Protein 2EO5 (pdb70)

Secondary structure (DSSP, 8-state):
-HHHHHHHHHHHHSPP---SSPPPP--EEEEEBTEEEETTS-EEEESSGGGGTTTT-BS--HHHHHHHHHHHTTS---S-S-S--HHHHHHHHHHHHHSS-SS-EEEEEESSHHHHHHHHHHHHHTTS--EEEEETT----SSHHHHHH--S-GGGG-SS----TTEEEE----SSS-TT---TTT-HHHHHHHHHHIIIIIIIIII--GGGEEEEEE-SSBTTTTSBPPPTTHHHHHHHHHHHHT-EEEEE-TTTTTTTTSSSSGGGGGT---SEEEE-GGGGTTTS--EEEEEEGGG--------HHHHHHHHHHHHHHHHHHHHHHHHHHHHHHHHTTSSSEEEEETTEEEEE-S-HHHHHHHHHHHHHTTEE-EEETTTEEEE---TT--HHHHHHHHHHHHHHHHH-

Solvent-accessible surface area: 18449 Å² total; per-residue (Å²): 127,106,12,147,126,69,46,100,82,38,103,133,173,125,96,132,104,99,115,133,58,121,52,92,82,54,22,81,93,96,13,122,34,2,43,4,51,10,39,50,60,71,112,22,2,0,0,13,0,23,28,2,55,7,2,6,1,55,77,7,31,105,88,0,54,157,44,4,94,113,19,103,141,159,71,46,41,57,47,4,57,63,68,212,24,129,26,24,100,57,0,19,98,38,2,31,94,92,6,21,20,164,83,131,28,82,31,79,12,12,39,34,11,29,72,0,0,36,4,0,11,113,0,0,71,78,68,58,51,116,63,0,0,0,2,89,22,2,39,6,7,144,61,116,8,0,14,2,0,1,21,32,87,91,105,42,71,49,166,105,34,128,27,33,115,22,30,23,42,0,10,8,0,28,4,38,126,14,93,73,168,17,64,3,106,132,67,52,68,74,0,1,65,70,0,18,62,69,0,42,76,132,18,18,105,119,116,4,69,20,98,62,0,0,0,0,0,1,11,0,0,6,0,34,18,1,2,2,33,4,11,138,69,0,0,49,44,0,34,135,5,1,125,132,46,47,6,10,1,0,0,7,2,16,18,2,4,2,0,1,1,2,80,10,0,0,0,59,17,8,118,6,57,6,9,1,6,0,0,1,66,6,0,0,1,22,65,36,86,1,0,0,0,2,4,60,92,107,19,55,64,234,146,169,4,4,2,0,14,0,0,14,0,0,15,55,0,1,51,11,0,77,115,34,34,89,59,0,63,97,10,3,130,27,0,32,125,51,0,103,74,28,19,73,15,28,11,25,49,9,0,1,14,0,0,24,13,80,89,58,100,36,8,35,135,1,10,15,68,0,36,127,166,14,0,20,8,22,22,3,16,144,1,2,0,6,0,1,0,0,0,44,0,43,87,104,34,0,90,74,0,1,76,41,0,50,147,7,28,173,124,53

Structure (mmCIF, N/CA/C/O backbone):
data_2EO5
#
_entry.id   2EO5
#
_cell.length_a   88.046
_cell.length_b   91.170
_cell.length_c   132.463
_cell.angle_alpha   90.00
_cell.angle_beta   90.00
_cell.angle_gamma   90.00
#
_symmetry.space_group_name_H-M   'I 2 2 2'
#
loop_
_entity.id
_entity.type
_entity.pdbx_description
1 polymer '419aa long hypothetical aminotransferase'
2 non-polymer 'SULFATE ION'
3 non-polymer "PYRIDOXAL-5'-PHOSPHATE"
4 non-polymer 1,2-ETHANEDIOL
5 water water
#
loop_
_atom_site.group_PDB
_atom_site.id
_atom_site.type_symbol
_atom_site.label_atom_id
_atom_site.label_alt_id
_atom_site.label_comp_id
_atom_site.label_asym_id
_atom_site.label_entity_id
_atom_site.label_seq_id
_atom_site.pdbx_PDB_ins_code
_atom_site.Cartn_x
_atom_site.Cartn_y
_atom_site.Cartn_z
_atom_site.occupancy
_atom_site.B_iso_or_equiv
_atom_site.auth_seq_id
_atom_site.auth_comp_id
_atom_site.auth_asym_id
_atom_site.auth_atom_id
_atom_site.pdbx_PDB_model_num
ATOM 1 N N . MET A 1 1 ? 28.354 55.210 42.388 1.00 50.57 1 MET A N 1
ATOM 2 C CA . MET A 1 1 ? 28.117 55.309 40.919 1.00 50.39 1 MET A CA 1
ATOM 3 C C . MET A 1 1 ? 27.507 54.010 40.396 1.00 48.33 1 MET A C 1
ATOM 4 O O . MET A 1 1 ? 27.982 53.434 39.416 1.00 48.76 1 MET A O 1
ATOM 9 N N . LEU A 1 2 ? 26.450 53.553 41.059 1.00 46.17 2 LEU A N 1
ATOM 10 C CA . LEU A 1 2 ? 25.772 52.324 40.664 1.00 43.61 2 LEU A CA 1
ATOM 11 C C . LEU A 1 2 ? 25.191 52.450 39.259 1.00 41.17 2 LEU A C 1
ATOM 12 O O . LEU A 1 2 ? 25.186 51.489 38.491 1.00 39.21 2 LEU A O 1
ATOM 17 N N . SER A 1 3 ? 24.710 53.646 38.933 1.00 39.21 3 SER A N 1
ATOM 18 C CA . SER A 1 3 ? 24.097 53.916 37.637 1.00 37.76 3 SER A CA 1
ATOM 19 C C . SER A 1 3 ? 24.910 53.483 36.426 1.00 37.12 3 SER A C 1
ATOM 20 O O . SER A 1 3 ? 24.432 52.713 35.594 1.00 35.83 3 SER A O 1
ATOM 23 N N . ARG A 1 4 ? 26.136 53.985 36.324 1.00 36.09 4 ARG A N 1
ATOM 24 C CA . ARG A 1 4 ? 26.998 53.666 35.193 1.00 36.15 4 ARG A CA 1
ATOM 25 C C . ARG A 1 4 ? 27.123 52.168 34.931 1.00 34.77 4 ARG A C 1
ATOM 26 O O . ARG A 1 4 ? 27.043 51.727 33.786 1.00 33.64 4 ARG A O 1
ATOM 34 N N . LYS A 1 5 ? 27.311 51.390 35.991 1.00 32.77 5 LYS A N 1
ATOM 35 C CA . LYS A 1 5 ? 27.438 49.940 35.867 1.00 32.14 5 LYS A CA 1
ATOM 36 C C . LYS A 1 5 ? 26.140 49.309 35.360 1.00 30.65 5 LYS A C 1
ATOM 37 O O . LYS A 1 5 ? 26.160 48.393 34.532 1.00 27.27 5 LYS A O 1
ATOM 43 N N . ILE A 1 6 ? 25.011 49.796 35.864 1.00 27.67 6 ILE A N 1
ATOM 44 C CA . ILE A 1 6 ? 23.717 49.270 35.447 1.00 27.25 6 ILE A CA 1
ATOM 45 C C . ILE A 1 6 ? 23.473 49.604 33.980 1.00 26.45 6 ILE A C 1
ATOM 46 O O . ILE A 1 6 ? 22.975 48.773 33.219 1.00 26.58 6 ILE A O 1
ATOM 51 N N . ILE A 1 7 ? 23.843 50.816 33.582 1.00 25.41 7 ILE A N 1
ATOM 52 C CA . ILE A 1 7 ? 23.673 51.246 32.201 1.00 26.76 7 ILE A CA 1
ATOM 53 C C . ILE A 1 7 ? 24.492 50.384 31.245 1.00 27.58 7 ILE A C 1
ATOM 54 O O . ILE A 1 7 ? 23.986 49.929 30.220 1.00 27.05 7 ILE A O 1
ATOM 59 N N . GLU A 1 8 ? 25.759 50.161 31.583 1.00 28.65 8 GLU A N 1
ATOM 60 C CA . GLU A 1 8 ? 26.644 49.360 30.742 1.00 29.90 8 GLU A CA 1
ATOM 61 C C . GLU A 1 8 ? 26.143 47.930 30.564 1.00 29.47 8 GLU A C 1
ATOM 62 O O . GLU A 1 8 ? 26.050 47.428 29.443 1.00 27.42 8 GLU A O 1
ATOM 68 N N . GLU A 1 9 ? 25.825 47.277 31.674 1.00 29.07 9 GLU A N 1
ATOM 69 C CA . GLU A 1 9 ? 25.345 45.902 31.629 1.00 30.42 9 GLU A CA 1
ATOM 70 C C . GLU A 1 9 ? 24.013 45.815 30.884 1.00 28.99 9 GLU A C 1
ATOM 71 O O . GLU A 1 9 ? 23.787 44.882 30.109 1.00 28.14 9 GLU A O 1
ATOM 77 N N . SER A 1 10 ? 23.134 46.787 31.122 1.00 27.26 10 SER A N 1
ATOM 78 C CA . SER A 1 10 ? 21.832 46.818 30.463 1.00 26.32 10 SER A CA 1
ATOM 79 C C . SER A 1 10 ? 21.969 47.007 28.957 1.00 27.25 10 SER A C 1
ATOM 80 O O . SER A 1 10 ? 21.214 46.417 28.184 1.00 27.08 10 SER A O 1
ATOM 83 N N . ASP A 1 11 ? 22.927 47.829 28.535 1.00 26.78 11 ASP A N 1
ATOM 84 C CA . ASP A 1 11 ? 23.120 48.064 27.110 1.00 27.65 11 ASP A CA 1
ATOM 85 C C . ASP A 1 11 ? 23.565 46.796 26.396 1.00 26.64 11 ASP A C 1
ATOM 86 O O . ASP A 1 11 ? 23.397 46.667 25.186 1.00 27.15 11 ASP A O 1
ATOM 91 N N . ILE A 1 12 ? 24.140 45.864 27.147 1.00 26.39 12 ILE A N 1
ATOM 92 C CA . ILE A 1 12 ? 24.602 44.610 26.567 1.00 26.45 12 ILE A CA 1
ATOM 93 C C . ILE A 1 12 ? 23.443 43.662 26.273 1.00 24.90 12 ILE A C 1
ATOM 94 O O . ILE A 1 12 ? 23.385 43.045 25.211 1.00 26.15 12 ILE A O 1
ATOM 99 N N . TYR A 1 13 ? 22.513 43.563 27.215 1.00 24.25 13 TYR A N 1
ATOM 100 C CA . TYR A 1 13 ? 21.380 42.654 27.078 1.00 24.30 13 TYR A CA 1
ATOM 101 C C . TYR A 1 13 ? 20.137 43.205 26.379 1.00 23.81 13 TYR A C 1
ATOM 102 O O . TYR A 1 13 ? 19.366 42.442 25.798 1.00 22.26 13 TYR A O 1
ATOM 111 N N . LEU A 1 14 ? 19.937 44.517 26.431 1.00 23.61 14 LEU A N 1
ATOM 112 C CA . LEU A 1 14 ? 18.752 45.122 25.824 1.00 24.70 14 LEU A CA 1
ATOM 113 C C . LEU A 1 14 ? 18.924 45.555 24.376 1.00 25.71 14 LEU A C 1
ATOM 114 O O . LEU A 1 14 ? 20.006 45.969 23.964 1.00 24.20 14 LEU A O 1
ATOM 119 N N . ALA A 1 15 ? 17.842 45.455 23.610 1.00 26.30 15 ALA A N 1
ATOM 120 C CA . ALA A 1 15 ? 17.851 45.863 22.212 1.00 30.44 15 ALA A CA 1
ATOM 121 C C . ALA A 1 15 ? 18.066 47.374 22.169 1.00 32.87 15 ALA A C 1
ATOM 122 O O . ALA A 1 15 ? 17.670 48.086 23.091 1.00 32.40 15 ALA A O 1
ATOM 124 N N . THR A 1 16 ? 18.688 47.857 21.099 1.00 37.27 16 THR A N 1
ATOM 125 C CA . THR A 1 16 ? 18.957 49.284 20.948 1.00 40.77 16 THR A CA 1
ATOM 126 C C . THR A 1 16 ? 17.682 50.092 20.723 1.00 43.50 16 THR A C 1
ATOM 127 O O . THR A 1 16 ? 16.877 49.780 19.844 1.00 43.53 16 THR A O 1
ATOM 131 N N . SER A 1 17 ? 17.514 51.137 21.525 1.00 46.40 17 SER A N 1
ATOM 132 C CA . SER A 1 17 ? 16.347 52.006 21.434 1.00 48.85 17 SER A CA 1
ATOM 133 C C . SER A 1 17 ? 16.688 53.366 22.032 1.00 49.79 17 SER A C 1
ATOM 134 O O . SER A 1 17 ? 16.512 53.587 23.230 1.00 50.24 17 SER A O 1
ATOM 137 N N . THR A 1 18 ? 17.179 54.274 21.193 1.00 50.53 18 THR A N 1
ATOM 138 C CA . THR A 1 18 ? 17.555 55.607 21.650 1.00 50.96 18 THR A CA 1
ATOM 139 C C . THR A 1 18 ? 17.068 56.706 20.711 1.00 51.17 18 THR A C 1
ATOM 140 O O . THR A 1 18 ? 16.814 56.464 19.530 1.00 50.41 18 THR A O 1
ATOM 144 N N . ARG A 1 19 ? 16.947 57.915 21.251 1.00 51.66 19 ARG A N 1
ATOM 145 C CA . ARG A 1 19 ? 16.501 59.068 20.477 1.00 51.62 19 ARG A CA 1
ATOM 146 C C . ARG A 1 19 ? 17.675 59.694 19.733 1.00 51.96 19 ARG A C 1
ATOM 147 O O . ARG A 1 19 ? 18.827 59.309 19.937 1.00 52.02 19 ARG A O 1
ATOM 155 N N . ASP A 1 20 ? 17.376 60.664 18.875 1.00 51.80 20 ASP A N 1
ATOM 156 C CA . ASP A 1 20 ? 18.406 61.352 18.106 1.00 52.11 20 ASP A CA 1
ATOM 157 C C . ASP A 1 20 ? 18.180 62.860 18.108 1.00 51.44 20 ASP A C 1
ATOM 158 O O . ASP A 1 20 ? 17.294 63.364 17.417 1.00 51.69 20 ASP A O 1
ATOM 163 N N . PRO A 1 21 ? 18.980 63.601 18.893 1.00 50.88 21 PRO A N 1
ATOM 164 C CA . PRO A 1 21 ? 20.054 63.078 19.746 1.00 50.04 21 PRO A CA 1
ATOM 165 C C . PRO A 1 21 ? 19.492 62.289 20.925 1.00 49.42 21 PRO A C 1
ATOM 166 O O . PRO A 1 21 ? 18.320 62.437 21.276 1.00 49.43 21 PRO A O 1
ATOM 170 N N . GLU A 1 22 ? 20.321 61.450 21.536 1.00 47.76 22 GLU A N 1
ATOM 171 C CA . GLU A 1 22 ? 19.854 60.667 22.667 1.00 47.28 22 GLU A CA 1
ATOM 172 C C . GLU A 1 22 ? 19.923 61.480 23.952 1.00 45.11 22 GLU A C 1
ATOM 173 O O . GLU A 1 22 ? 20.861 62.247 24.173 1.00 45.89 22 GLU A O 1
ATOM 179 N N . LEU A 1 23 ? 18.904 61.317 24.786 1.00 41.85 23 LEU A N 1
ATOM 180 C CA . LEU A 1 23 ? 18.821 62.026 26.050 1.00 38.36 23 LEU A CA 1
ATOM 181 C C . LEU A 1 23 ? 19.770 61.392 27.057 1.00 36.91 23 LEU A C 1
ATOM 182 O O . LEU A 1 23 ? 20.291 60.300 26.825 1.00 34.25 23 LEU A O 1
ATOM 187 N N . PHE A 1 24 ? 20.000 62.079 28.170 1.00 34.31 24 PHE A N 1
ATOM 188 C CA . PHE A 1 24 ? 20.880 61.551 29.198 1.00 33.71 24 PHE A CA 1
ATOM 189 C C . PHE A 1 24 ? 20.222 60.337 29.835 1.00 32.69 24 PHE A C 1
ATOM 190 O O . PHE A 1 24 ? 19.016 60.333 30.091 1.00 32.11 24 PHE A O 1
ATOM 198 N N . PRO A 1 25 ? 21.007 59.281 30.088 1.00 32.61 25 PRO A N 1
ATOM 199 C CA . PRO A 1 25 ? 20.483 58.057 30.696 1.00 31.19 25 PRO A CA 1
ATOM 200 C C . PRO A 1 25 ? 20.008 58.291 32.119 1.00 30.27 25 PRO A C 1
ATOM 201 O O . PRO A 1 25 ? 20.556 59.121 32.843 1.00 30.39 25 PRO A O 1
ATOM 205 N N . LEU A 1 26 ? 18.984 57.548 32.517 1.00 30.25 26 LEU A N 1
ATOM 206 C CA . LEU A 1 26 ? 18.426 57.682 33.851 1.00 29.52 26 LEU A CA 1
ATOM 207 C C . LEU A 1 26 ? 18.138 56.297 34.417 1.00 28.74 26 LEU A C 1
ATOM 208 O O . LEU A 1 26 ? 17.406 55.509 33.816 1.00 29.89 26 LEU A O 1
ATOM 213 N N . VAL A 1 27 ? 18.735 55.992 35.563 1.00 27.73 27 VAL A N 1
ATOM 214 C CA . VAL A 1 27 ? 18.518 54.704 36.206 1.00 27.78 27 VAL A CA 1
ATOM 215 C C . VAL A 1 27 ? 17.643 54.970 37.426 1.00 27.23 27 VAL A C 1
ATOM 216 O O . VAL A 1 27 ? 18.136 55.245 38.520 1.00 26.17 27 VAL A O 1
ATOM 220 N N . ILE A 1 28 ? 16.333 54.893 37.216 1.00 25.78 28 ILE A N 1
ATOM 221 C CA . ILE A 1 28 ? 15.361 55.162 38.265 1.00 26.21 28 ILE A CA 1
ATOM 222 C C . ILE A 1 28 ? 15.200 54.045 39.288 1.00 25.66 28 ILE A C 1
ATOM 223 O O . ILE A 1 28 ? 15.137 52.865 38.941 1.00 26.50 28 ILE A O 1
ATOM 228 N N . ASP A 1 29 ? 15.131 54.442 40.553 1.00 25.33 29 ASP A N 1
ATOM 229 C CA . ASP A 1 29 ? 14.944 53.510 41.654 1.00 26.87 29 ASP A CA 1
ATOM 230 C C . ASP A 1 29 ? 13.476 53.566 42.066 1.00 26.36 29 ASP A C 1
ATOM 231 O O . ASP A 1 29 ? 12.805 52.537 42.149 1.00 26.68 29 ASP A O 1
ATOM 236 N N . HIS A 1 30 ? 12.986 54.776 42.327 1.00 25.22 30 HIS A N 1
ATOM 237 C CA . HIS A 1 30 ? 11.592 54.965 42.721 1.00 25.07 30 HIS A CA 1
ATOM 238 C C . HIS A 1 30 ? 11.128 56.399 42.491 1.00 23.65 30 HIS A C 1
ATOM 239 O O . HIS A 1 30 ? 11.912 57.271 42.118 1.00 23.43 30 HIS A O 1
ATOM 246 N N . GLY A 1 31 ? 9.842 56.631 42.725 1.00 23.16 31 GLY A N 1
ATOM 247 C CA . GLY A 1 31 ? 9.284 57.958 42.552 1.00 22.02 31 GLY A CA 1
ATOM 248 C C . GLY A 1 31 ? 8.264 58.281 43.622 1.00 21.85 31 GLY A C 1
ATOM 249 O O . GLY A 1 31 ? 7.758 57.386 44.301 1.00 22.74 31 GLY A O 1
ATOM 250 N N . GLU A 1 32 ? 7.975 59.567 43.783 1.00 22.89 32 GLU A N 1
ATOM 251 C CA . GLU A 1 32 ? 6.997 60.034 44.755 1.00 23.53 32 GLU A CA 1
ATOM 252 C C . GLU A 1 32 ? 6.455 61.386 44.313 1.00 22.01 32 GLU A C 1
ATOM 253 O O . GLU A 1 32 ? 7.195 62.368 44.249 1.00 20.57 32 GLU A O 1
ATOM 259 N N . GLY A 1 33 ? 5.161 61.429 44.012 1.00 21.35 33 GLY A N 1
ATOM 260 C CA . GLY A 1 33 ? 4.541 62.662 43.571 1.00 19.61 33 GLY A CA 1
ATOM 261 C C . GLY A 1 33 ? 5.064 63.057 42.206 1.00 19.72 33 GLY A C 1
ATOM 262 O O . GLY A 1 33 ? 4.937 62.301 41.240 1.00 20.24 33 GLY A O 1
ATOM 263 N N . VAL A 1 34 ? 5.660 64.241 42.120 1.00 19.93 34 VAL A N 1
ATOM 264 C CA . VAL A 1 34 ? 6.207 64.721 40.861 1.00 18.89 34 VAL A CA 1
ATOM 265 C C . VAL A 1 34 ? 7.720 64.557 40.833 1.00 19.40 34 VAL A C 1
ATOM 266 O O . VAL A 1 34 ? 8.386 65.051 39.928 1.00 18.78 34 VAL A O 1
ATOM 270 N N . TRP A 1 35 ? 8.256 63.845 41.821 1.00 19.74 35 TRP A N 1
ATOM 271 C CA . TRP A 1 35 ? 9.696 63.633 41.907 1.00 20.54 35 TRP A CA 1
ATOM 272 C C . TRP A 1 35 ? 10.140 62.209 41.594 1.00 20.08 35 TRP A C 1
ATOM 273 O O . TRP A 1 35 ? 9.477 61.238 41.962 1.00 20.86 35 TRP A O 1
ATOM 284 N N . ILE A 1 36 ? 11.283 62.108 40.922 1.00 20.76 36 ILE A N 1
ATOM 285 C CA . ILE A 1 36 ? 11.885 60.832 40.554 1.00 23.37 36 ILE A CA 1
ATOM 286 C C . ILE A 1 36 ? 13.270 60.758 41.192 1.00 23.45 36 ILE A C 1
ATOM 287 O O . ILE A 1 36 ? 13.969 61.765 41.269 1.00 24.03 36 ILE A O 1
ATOM 292 N N . TYR A 1 37 ? 13.662 59.566 41.633 1.00 23.18 37 TYR A N 1
ATOM 293 C CA . TYR A 1 37 ? 14.961 59.363 42.273 1.00 23.53 37 TYR A CA 1
ATOM 294 C C . TYR A 1 37 ? 15.744 58.241 41.597 1.00 23.64 37 TYR A C 1
ATOM 295 O O . TYR A 1 37 ? 15.216 57.144 41.408 1.00 23.47 37 TYR A O 1
ATOM 304 N N . ASP A 1 38 ? 16.995 58.504 41.222 1.00 22.21 38 ASP A N 1
ATOM 305 C CA . ASP A 1 38 ? 17.787 57.456 40.593 1.00 23.54 38 ASP A CA 1
ATOM 306 C C . ASP A 1 38 ? 18.478 56.601 41.649 1.00 24.81 38 ASP A C 1
ATOM 307 O O . ASP A 1 38 ? 18.409 56.899 42.842 1.00 25.10 38 ASP A O 1
ATOM 312 N N . VAL A 1 39 ? 19.137 55.537 41.206 1.00 25.83 39 VAL A N 1
ATOM 313 C CA . VAL A 1 39 ? 19.815 54.617 42.111 1.00 28.31 39 VAL A CA 1
ATOM 314 C C . VAL A 1 39 ? 20.944 55.236 42.923 1.00 29.95 39 VAL A C 1
ATOM 315 O O . VAL A 1 39 ? 21.393 54.652 43.911 1.00 31.17 39 VAL A O 1
ATOM 319 N N . ASP A 1 40 ? 21.402 56.415 42.517 1.00 30.31 40 ASP A N 1
ATOM 320 C CA . ASP A 1 40 ? 22.479 57.082 43.234 1.00 31.48 40 ASP A CA 1
ATOM 321 C C . ASP A 1 40 ? 21.975 58.172 44.170 1.00 32.02 40 ASP A C 1
ATOM 322 O O . ASP A 1 40 ? 22.761 58.961 44.697 1.00 31.69 40 ASP A O 1
ATOM 327 N N . GLY A 1 41 ? 20.661 58.212 44.374 1.00 30.76 41 GLY A N 1
ATOM 328 C CA . GLY A 1 41 ? 20.076 59.199 45.264 1.00 30.28 41 GLY A CA 1
ATOM 329 C C . GLY A 1 41 ? 19.783 60.564 44.666 1.00 29.52 41 GLY A C 1
ATOM 330 O O . GLY A 1 41 ? 19.335 61.463 45.377 1.00 30.67 41 GLY A O 1
ATOM 331 N N . ASN A 1 42 ? 20.032 60.736 43.372 1.00 27.79 42 ASN A N 1
ATOM 332 C CA . ASN A 1 42 ? 19.769 62.020 42.727 1.00 27.50 42 ASN A CA 1
ATOM 333 C C . ASN A 1 42 ? 18.267 62.213 42.543 1.00 26.52 42 ASN A C 1
ATOM 334 O O . ASN A 1 42 ? 17.563 61.282 42.153 1.00 24.83 42 ASN A O 1
ATOM 339 N N . LYS A 1 43 ? 17.791 63.424 42.825 1.00 25.62 43 LYS A N 1
ATOM 340 C CA . LYS A 1 43 ? 16.373 63.766 42.716 1.00 26.77 43 LYS A CA 1
ATOM 341 C C . LYS A 1 43 ? 16.065 64.537 41.431 1.00 25.52 43 LYS A C 1
ATOM 342 O O . LYS A 1 43 ? 16.829 65.413 41.024 1.00 24.59 43 LYS A O 1
ATOM 348 N N . TYR A 1 44 ? 14.937 64.215 40.802 1.00 23.38 44 TYR A N 1
ATOM 349 C CA . TYR A 1 44 ? 14.536 64.872 39.558 1.00 21.78 44 TYR A CA 1
ATOM 350 C C . TYR A 1 44 ? 13.087 65.342 39.583 1.00 20.62 44 TYR A C 1
ATOM 351 O O . TYR A 1 44 ? 12.203 64.613 40.029 1.00 19.75 44 TYR A O 1
ATOM 360 N N . LEU A 1 45 ? 12.851 66.564 39.112 1.00 19.64 45 LEU A N 1
ATOM 361 C CA . LEU A 1 45 ? 11.497 67.102 39.037 1.00 18.27 45 LEU A CA 1
ATOM 362 C C . LEU A 1 45 ? 11.003 66.703 37.651 1.00 17.58 45 LEU A C 1
ATOM 363 O O . LEU A 1 45 ? 11.627 67.027 36.637 1.00 17.58 45 LEU A O 1
ATOM 368 N N . ASP A 1 46 ? 9.882 65.997 37.608 1.00 17.85 46 ASP A N 1
ATOM 369 C CA . ASP A 1 46 ? 9.348 65.523 36.339 1.00 17.11 46 ASP A CA 1
ATOM 370 C C . ASP A 1 46 ? 8.387 66.450 35.612 1.00 16.49 46 ASP A C 1
ATOM 371 O O . ASP A 1 46 ? 7.325 66.785 36.127 1.00 15.17 46 ASP A O 1
ATOM 376 N N . PHE A 1 47 ? 8.768 66.855 34.405 1.00 16.10 47 PHE A N 1
ATOM 377 C CA . PHE A 1 47 ? 7.916 67.697 33.576 1.00 15.39 47 PHE A CA 1
ATOM 378 C C . PHE A 1 47 ? 7.548 66.898 32.319 1.00 15.44 47 PHE A C 1
ATOM 379 O O . PHE A 1 47 ? 7.224 67.474 31.276 1.00 15.09 47 PHE A O 1
ATOM 387 N N . THR A 1 48 ? 7.600 65.570 32.430 1.00 14.59 48 THR A N 1
ATOM 388 C CA . THR A 1 48 ? 7.276 64.687 31.305 1.00 15.50 48 THR A CA 1
ATOM 389 C C . THR A 1 48 ? 6.010 63.845 31.513 1.00 14.91 48 THR A C 1
ATOM 390 O O . THR A 1 48 ? 5.346 63.484 30.545 1.00 14.87 48 THR A O 1
ATOM 394 N N . SER A 1 49 ? 5.686 63.525 32.764 1.00 14.46 49 SER A N 1
ATOM 395 C CA . SER A 1 49 ? 4.514 62.696 33.073 1.00 15.75 49 SER A CA 1
ATOM 396 C C . SER A 1 49 ? 4.556 61.367 32.318 1.00 17.01 49 SER A C 1
ATOM 397 O O . SER A 1 49 ? 3.522 60.719 32.125 1.00 15.84 49 SER A O 1
ATOM 400 N N . GLY A 1 50 ? 5.746 60.952 31.893 1.00 17.38 50 GLY A N 1
ATOM 401 C CA . GLY A 1 50 ? 5.843 59.710 31.148 1.00 17.82 50 GLY A CA 1
ATOM 402 C C . GLY A 1 50 ? 4.965 59.792 29.907 1.00 17.97 50 GLY A C 1
ATOM 403 O O . GLY A 1 50 ? 4.420 58.789 29.437 1.00 1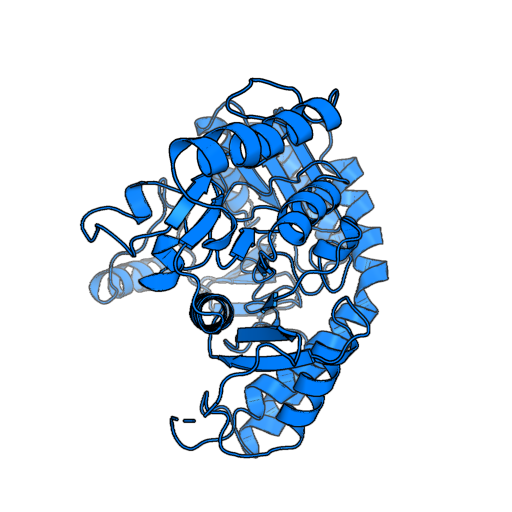6.28 50 GLY A O 1
ATOM 404 N N . ILE A 1 51 ? 4.822 61.007 29.383 1.00 18.39 51 ILE A N 1
ATOM 405 C CA . ILE A 1 51 ? 4.018 61.262 28.196 1.00 19.72 51 ILE A CA 1
ATOM 406 C C . ILE A 1 51 ? 2.556 60.829 28.379 1.00 20.11 51 ILE A C 1
ATOM 407 O O . ILE A 1 51 ? 1.880 60.446 27.420 1.00 22.62 51 ILE A O 1
ATOM 412 N N . GLY A 1 52 ? 2.071 60.903 29.616 1.00 18.01 52 GLY A N 1
ATOM 413 C CA . GLY A 1 52 ? 0.696 60.525 29.900 1.00 16.37 52 GLY A CA 1
ATOM 414 C C . GLY A 1 52 ? 0.574 59.406 30.920 1.00 17.07 52 GLY A C 1
ATOM 415 O O . GLY A 1 52 ? -0.298 59.434 31.790 1.00 16.35 52 GLY A O 1
ATOM 416 N N . VAL A 1 53 ? 1.457 58.419 30.823 1.00 17.40 53 VAL A N 1
ATOM 417 C CA . VAL A 1 53 ? 1.431 57.284 31.735 1.00 16.91 53 VAL A CA 1
ATOM 418 C C . VAL A 1 53 ? 1.354 57.734 33.189 1.00 17.86 53 VAL A C 1
ATOM 419 O O . VAL A 1 53 ? 0.576 57.185 33.973 1.00 18.39 53 VAL A O 1
ATOM 423 N N . ASN A 1 54 ? 2.144 58.742 33.551 1.00 15.40 54 ASN A N 1
ATOM 424 C CA . ASN A 1 54 ? 2.137 59.223 34.927 1.00 16.37 54 ASN A CA 1
ATOM 425 C C . ASN A 1 54 ? 1.484 60.582 35.159 1.00 17.21 54 ASN A C 1
ATOM 426 O O . ASN A 1 54 ? 2.010 61.424 35.896 1.00 17.05 54 ASN A O 1
ATOM 431 N N . ASN A 1 55 ? 0.327 60.787 34.537 1.00 16.10 55 ASN A N 1
ATOM 432 C CA . ASN A 1 55 ? -0.418 62.032 34.702 1.00 17.09 55 ASN A CA 1
ATOM 433 C C . ASN A 1 55 ? -0.741 62.258 36.175 1.00 15.60 55 ASN A C 1
ATOM 434 O O . ASN A 1 55 ? -0.782 63.396 36.641 1.00 15.76 55 ASN A O 1
ATOM 439 N N . LEU A 1 56 ? -0.963 61.172 36.906 1.00 16.50 56 LEU A N 1
ATOM 440 C CA . LEU A 1 56 ? -1.318 61.278 38.316 1.00 17.07 56 LEU A CA 1
ATOM 441 C C . LEU A 1 56 ? -0.168 61.107 39.310 1.00 17.93 56 LEU A C 1
ATOM 442 O O . LEU A 1 56 ? -0.397 60.814 40.487 1.00 16.82 56 LEU A O 1
ATOM 447 N N . GLY A 1 57 ? 1.064 61.294 38.846 1.00 17.16 57 GLY A N 1
ATOM 448 C CA . GLY A 1 57 ? 2.201 61.177 39.746 1.00 17.98 57 GLY A CA 1
ATOM 449 C C . GLY A 1 57 ? 2.973 59.873 39.685 1.00 17.90 57 GLY A C 1
ATOM 450 O O . GLY A 1 57 ? 2.619 58.964 38.931 1.00 18.40 57 GLY A O 1
ATOM 451 N N . TRP A 1 58 ? 4.026 59.782 40.496 1.00 18.30 58 TRP A N 1
ATOM 452 C CA . TRP A 1 58 ? 4.882 58.597 40.537 1.00 17.55 58 TRP A CA 1
ATOM 453 C C . TRP A 1 58 ? 4.901 57.936 41.916 1.00 19.95 58 TRP A C 1
ATOM 454 O O . TRP A 1 58 ? 4.990 58.615 42.935 1.00 21.07 58 TRP A O 1
ATOM 465 N N . PRO A 1 59 ? 4.802 56.598 41.960 1.00 19.70 59 PRO A N 1
ATOM 466 C CA . PRO A 1 59 ? 4.671 55.721 40.790 1.00 20.19 59 PRO A CA 1
ATOM 467 C C . PRO A 1 59 ? 3.251 55.838 40.240 1.00 20.33 59 PRO A C 1
ATOM 468 O O . PRO A 1 59 ? 2.953 55.428 39.117 1.00 20.18 59 PRO A O 1
ATOM 472 N N . SER A 1 60 ? 2.386 56.419 41.062 1.00 21.61 60 SER A N 1
ATOM 473 C CA . SER A 1 60 ? 0.990 56.646 40.720 1.00 20.06 60 SER A CA 1
ATOM 474 C C . SER A 1 60 ? 0.373 57.406 41.889 1.00 21.08 60 SER A C 1
ATOM 475 O O . SER A 1 60 ? 1.070 57.768 42.839 1.00 21.89 60 SER A O 1
ATOM 478 N N . HIS A 1 61 ? -0.929 57.649 41.810 1.00 18.91 61 HIS A N 1
ATOM 479 C CA . HIS A 1 61 ? -1.658 58.353 42.857 1.00 19.99 61 HIS A CA 1
ATOM 480 C C . HIS A 1 61 ? -1.906 57.380 44.019 1.00 19.98 61 HIS A C 1
ATOM 481 O O . HIS A 1 61 ? -2.198 56.203 43.803 1.00 19.45 61 HIS A O 1
ATOM 488 N N . PRO A 1 62 ? -1.780 57.859 45.268 1.00 19.77 62 PRO A N 1
ATOM 489 C CA . PRO A 1 62 ? -1.990 57.025 46.458 1.00 20.50 62 PRO A CA 1
ATOM 490 C C . PRO A 1 62 ? -3.280 56.199 46.437 1.00 19.38 62 PRO A C 1
ATOM 491 O O . PRO A 1 62 ? -3.274 55.019 46.799 1.00 19.84 62 PRO A O 1
ATOM 495 N N . GLU A 1 63 ? -4.380 56.819 46.017 1.00 19.52 63 GLU A N 1
ATOM 496 C CA . GLU A 1 63 ? -5.671 56.135 45.957 1.00 20.73 63 GLU A CA 1
ATOM 497 C C . GLU A 1 63 ? -5.684 55.043 44.894 1.00 19.58 63 GLU A C 1
ATOM 498 O O . GLU A 1 63 ? -6.397 54.043 45.021 1.00 18.23 63 GLU A O 1
ATOM 504 N N . VAL A 1 64 ? -4.911 55.249 43.834 1.00 18.86 64 VAL A N 1
ATOM 505 C CA . VAL A 1 64 ? -4.838 54.273 42.756 1.00 18.45 64 VAL A CA 1
ATOM 506 C C . VAL A 1 64 ? -4.003 53.079 43.209 1.00 18.54 64 VAL A C 1
ATOM 507 O O . VAL A 1 64 ? -4.319 51.934 42.900 1.00 19.38 64 VAL A O 1
ATOM 511 N N . ILE A 1 65 ? -2.936 53.355 43.950 1.00 19.61 65 ILE A N 1
ATOM 512 C CA . ILE A 1 65 ? -2.070 52.300 44.465 1.00 21.41 65 ILE A CA 1
ATOM 513 C C . ILE A 1 65 ? -2.882 51.422 45.413 1.00 22.40 65 ILE A C 1
ATOM 514 O O . ILE A 1 65 ? -2.767 50.194 45.404 1.00 22.89 65 ILE A O 1
ATOM 519 N N . LYS A 1 66 ? -3.708 52.064 46.232 1.00 22.57 66 LYS A N 1
ATOM 520 C CA . LYS A 1 66 ? -4.539 51.348 47.188 1.00 24.48 66 LYS A CA 1
ATOM 521 C C . LYS A 1 66 ? -5.447 50.372 46.450 1.00 23.46 66 LYS A C 1
ATOM 522 O O . LYS A 1 66 ? -5.522 49.192 46.803 1.00 23.60 66 LYS A O 1
ATOM 528 N N . ILE A 1 67 ? -6.126 50.873 45.422 1.00 23.62 67 ILE A N 1
ATOM 529 C CA . ILE A 1 67 ? -7.024 50.061 44.606 1.00 23.75 67 ILE A CA 1
ATOM 530 C C . ILE A 1 67 ? -6.252 48.898 43.981 1.00 23.67 67 ILE A C 1
ATOM 531 O O . ILE A 1 67 ? -6.704 47.756 44.010 1.00 22.33 67 ILE A O 1
ATOM 536 N N . GLY A 1 68 ? -5.084 49.202 43.422 1.00 23.56 68 GLY A N 1
ATOM 537 C CA . GLY A 1 68 ? -4.274 48.179 42.779 1.00 23.78 68 GLY A CA 1
ATOM 538 C C . GLY A 1 68 ? -3.848 47.032 43.674 1.00 23.74 68 GLY A C 1
ATOM 539 O O . GLY A 1 68 ? -3.979 45.864 43.307 1.00 23.73 68 GLY A O 1
ATOM 540 N N . ILE A 1 69 ? -3.330 47.360 44.849 1.00 23.00 69 ILE A N 1
ATOM 541 C CA . ILE A 1 69 ? -2.885 46.341 45.789 1.00 23.28 69 ILE A CA 1
ATOM 542 C C . ILE A 1 69 ? -4.038 45.433 46.203 1.00 23.33 69 ILE A C 1
ATOM 543 O O . ILE A 1 69 ? -3.878 44.217 46.309 1.00 24.08 69 ILE A O 1
ATOM 548 N N . GLU A 1 70 ? -5.205 46.022 46.425 1.00 24.08 70 GLU A N 1
ATOM 549 C CA . GLU A 1 70 ? -6.373 45.251 46.828 1.00 25.39 70 GLU A CA 1
ATOM 550 C C . GLU A 1 70 ? -6.878 44.337 45.710 1.00 24.67 70 GLU A C 1
ATOM 551 O O . GLU A 1 70 ? -7.040 43.135 45.911 1.00 24.08 70 GLU A O 1
ATOM 557 N N . GLN A 1 71 ? -7.118 44.913 44.535 1.00 23.65 71 GLN A N 1
ATOM 558 C CA . GLN A 1 71 ? -7.628 44.159 43.395 1.00 22.33 71 GLN A CA 1
ATOM 559 C C . GLN A 1 71 ? -6.670 43.075 42.908 1.00 21.94 71 GLN A C 1
ATOM 560 O O . GLN A 1 71 ? -7.099 41.979 42.546 1.00 21.77 71 GLN A O 1
ATOM 566 N N . MET A 1 72 ? -5.377 43.381 42.908 1.00 19.89 72 MET A N 1
ATOM 567 C CA . MET A 1 72 ? -4.369 42.428 42.453 1.00 21.91 72 MET A CA 1
ATOM 568 C C . MET A 1 72 ? -4.452 41.093 43.197 1.00 20.90 72 MET A C 1
ATOM 569 O O . MET A 1 72 ? -4.156 40.042 42.633 1.00 20.51 72 MET A O 1
ATOM 574 N N . GLN A 1 73 ? -4.864 41.138 44.459 1.00 21.65 73 GLN A N 1
ATOM 575 C CA . GLN A 1 73 ? -4.970 39.931 45.271 1.00 21.63 73 GLN A CA 1
ATOM 576 C C . GLN A 1 73 ? -6.277 39.171 45.066 1.00 22.36 73 GLN A C 1
ATOM 577 O O . GLN A 1 73 ? -6.468 38.096 45.634 1.00 23.37 73 GLN A O 1
ATOM 583 N N . LYS A 1 74 ? -7.176 39.729 44.262 1.00 21.32 74 LYS A N 1
ATOM 584 C CA . LYS A 1 74 ? -8.455 39.082 43.981 1.00 20.97 74 LYS A CA 1
ATOM 585 C C . LYS A 1 74 ? -8.448 38.486 42.578 1.00 20.60 74 LYS A C 1
ATOM 586 O O . LYS A 1 74 ? -8.535 37.269 42.397 1.00 19.58 74 LYS A O 1
ATOM 592 N N . LEU A 1 75 ? -8.364 39.366 41.587 1.00 19.69 75 LEU A N 1
ATOM 593 C CA . LEU A 1 75 ? -8.333 38.978 40.181 1.00 19.65 75 LEU A CA 1
ATOM 594 C C . LEU A 1 75 ? -7.476 40.047 39.507 1.00 20.99 75 LEU A C 1
ATOM 595 O O . LEU A 1 75 ? -7.822 41.228 39.520 1.00 20.09 75 LEU A O 1
ATOM 600 N N . ALA A 1 76 ? -6.355 39.631 38.927 1.00 21.14 76 ALA A N 1
ATOM 601 C CA . ALA A 1 76 ? -5.431 40.571 38.308 1.00 22.74 76 ALA A CA 1
ATOM 602 C C . ALA A 1 76 ? -5.762 41.010 36.886 1.00 24.78 76 ALA A C 1
ATOM 603 O O . ALA A 1 76 ? -6.905 41.338 36.573 1.00 22.64 76 ALA A O 1
ATOM 605 N N . HIS A 1 77 ? -4.759 41.016 36.017 1.00 28.26 77 HIS A N 1
ATOM 606 C CA . HIS A 1 77 ? -4.975 41.477 34.653 1.00 31.55 77 HIS A CA 1
ATOM 607 C C . HIS A 1 77 ? -4.471 40.499 33.613 1.00 33.68 77 HIS A C 1
ATOM 608 O O . HIS A 1 77 ? -3.260 40.382 33.395 1.00 34.65 77 HIS A O 1
ATOM 615 N N . ALA A 1 78 ? -5.406 39.815 32.958 1.00 34.09 78 ALA A N 1
ATOM 616 C CA . ALA A 1 78 ? -5.070 38.843 31.930 1.00 36.37 78 ALA A CA 1
ATOM 617 C C . ALA A 1 78 ? -5.099 39.463 30.540 1.00 38.21 78 ALA A C 1
ATOM 618 O O . ALA A 1 78 ? -4.939 38.760 29.543 1.00 40.25 78 ALA A O 1
ATOM 620 N N . ALA A 1 79 ? -5.313 40.772 30.465 1.00 38.03 79 ALA A N 1
ATOM 621 C CA . ALA A 1 79 ? -5.353 41.443 29.172 1.00 40.01 79 ALA A CA 1
ATOM 622 C C . ALA A 1 79 ? -6.409 40.805 28.272 1.00 41.26 79 ALA A C 1
ATOM 623 O O . ALA A 1 79 ? -6.341 40.911 27.045 1.00 41.64 79 ALA A O 1
ATOM 625 N N . ALA A 1 80 ? -7.376 40.131 28.889 1.00 40.75 80 ALA A N 1
ATOM 626 C CA . ALA A 1 80 ? -8.454 39.483 28.155 1.00 41.35 80 ALA A CA 1
ATOM 627 C C . ALA A 1 80 ? -9.783 40.057 28.638 1.00 41.62 80 ALA A C 1
ATOM 628 O O . ALA A 1 80 ? -9.858 40.621 29.732 1.00 41.67 80 ALA A O 1
ATOM 630 N N . ASN A 1 81 ? -10.828 39.911 27.830 1.00 41.77 81 ASN A N 1
ATOM 631 C CA . ASN A 1 81 ? -12.137 40.446 28.190 1.00 42.58 81 ASN A CA 1
ATOM 632 C C . ASN A 1 81 ? -13.187 39.355 28.370 1.00 43.20 81 ASN A C 1
ATOM 633 O O . ASN A 1 81 ? -14.362 39.648 28.576 1.00 43.55 81 ASN A O 1
ATOM 638 N N . ASP A 1 82 ? -12.759 38.100 28.298 1.00 42.72 82 ASP A N 1
ATOM 639 C CA . ASP A 1 82 ? -13.670 36.965 28.431 1.00 43.12 82 ASP A CA 1
ATOM 640 C C . ASP A 1 82 ? -14.382 36.924 29.783 1.00 42.53 82 ASP A C 1
ATOM 641 O O . ASP A 1 82 ? -15.602 36.764 29.855 1.00 41.72 82 ASP A O 1
ATOM 646 N N . PHE A 1 83 ? -13.608 37.066 30.851 1.00 40.53 83 PHE A N 1
ATOM 647 C CA . PHE A 1 83 ? -14.144 37.029 32.204 1.00 38.83 83 PHE A CA 1
ATOM 648 C C . PHE A 1 83 ? -14.933 38.279 32.568 1.00 36.35 83 PHE A C 1
ATOM 649 O O . PHE A 1 83 ? -14.363 39.366 32.696 1.00 34.28 83 PHE A O 1
ATOM 657 N N . TYR A 1 84 ? -16.245 38.129 32.723 1.00 31.64 84 TYR A N 1
ATOM 658 C CA . TYR A 1 84 ? -17.073 39.257 33.125 1.00 29.81 84 TYR A CA 1
ATOM 659 C C . TYR A 1 84 ? -16.618 39.577 34.538 1.00 28.16 84 TYR A C 1
ATOM 660 O O . TYR A 1 84 ? -16.272 38.672 35.298 1.00 27.96 84 TYR A O 1
ATOM 669 N N . ASN A 1 85 ? -16.596 40.856 34.886 1.00 26.87 85 ASN A N 1
ATOM 670 C CA . ASN A 1 85 ? -16.202 41.257 36.227 1.00 26.49 85 ASN A CA 1
ATOM 671 C C . ASN A 1 85 ? -16.688 42.674 36.481 1.00 24.74 85 ASN A C 1
ATOM 672 O O . ASN A 1 85 ? -16.819 43.470 35.554 1.00 25.53 85 ASN A O 1
ATOM 677 N N . ILE A 1 86 ? -16.978 42.979 37.740 1.00 25.39 86 ILE A N 1
ATOM 678 C CA . ILE A 1 86 ? -17.489 44.290 38.100 1.00 25.59 86 ILE A CA 1
ATOM 679 C C . ILE A 1 86 ? -16.576 45.443 37.681 1.00 24.63 86 ILE A C 1
ATOM 680 O O . ILE A 1 86 ? -17.042 46.414 37.090 1.00 23.58 86 ILE A O 1
ATOM 685 N N . PRO A 1 87 ? -15.265 45.352 37.971 1.00 23.66 87 PRO A N 1
ATOM 686 C CA . PRO A 1 87 ? -14.371 46.448 37.576 1.00 22.06 87 PRO A CA 1
ATOM 687 C C . PRO A 1 87 ? -14.469 46.778 36.086 1.00 21.62 87 PRO A C 1
ATOM 688 O O . PRO A 1 87 ? -14.541 47.945 35.708 1.00 20.27 87 PRO A O 1
ATOM 692 N N . GLN A 1 88 ? -14.472 45.747 35.245 1.00 21.70 88 GLN A N 1
ATOM 693 C CA . GLN A 1 88 ? -14.566 45.947 33.801 1.00 22.49 88 GLN A CA 1
ATOM 694 C C . GLN A 1 88 ? -15.868 46.663 33.439 1.00 22.96 88 GLN A C 1
ATOM 695 O O . GLN A 1 88 ? -15.878 47.590 32.630 1.00 22.15 88 GLN A O 1
ATOM 701 N N . LEU A 1 89 ? -16.967 46.218 34.039 1.00 22.59 89 LEU A N 1
ATOM 702 C CA . LEU A 1 89 ? -18.266 46.826 33.782 1.00 23.66 89 LEU A CA 1
ATOM 703 C C . LEU A 1 89 ? -18.268 48.299 34.177 1.00 21.54 89 LEU A C 1
ATOM 704 O O . LEU A 1 89 ? -18.736 49.149 33.421 1.00 21.97 89 LEU A O 1
ATOM 709 N N . GLU A 1 90 ? -17.741 48.601 35.359 1.00 21.41 90 GLU A N 1
ATOM 710 C CA . GLU A 1 90 ? -17.716 49.979 35.832 1.00 21.27 90 GLU A CA 1
ATOM 711 C C . GLU A 1 90 ? -16.885 50.917 34.964 1.00 18.82 90 GLU A C 1
ATOM 712 O O . GLU A 1 90 ? -17.318 52.029 34.673 1.00 16.94 90 GLU A O 1
ATOM 718 N N . LEU A 1 91 ? -15.699 50.483 34.546 1.00 18.17 91 LEU A N 1
ATOM 719 C CA . LEU A 1 91 ? -14.871 51.339 33.698 1.00 16.33 91 LEU A CA 1
ATOM 720 C C . LEU A 1 91 ? -15.542 51.525 32.340 1.00 16.00 91 LEU A C 1
ATOM 721 O O . LEU A 1 91 ? -15.561 52.626 31.792 1.00 16.33 91 LEU A O 1
ATOM 726 N N . ALA A 1 92 ? -16.103 50.447 31.803 1.00 16.87 92 ALA A N 1
ATOM 727 C CA . ALA A 1 92 ? -16.777 50.516 30.511 1.00 17.61 92 ALA A CA 1
ATOM 728 C C . ALA A 1 92 ? -17.893 51.554 30.567 1.00 17.69 92 ALA A C 1
ATOM 729 O O . ALA A 1 92 ? -18.038 52.381 29.662 1.00 15.99 92 ALA A O 1
ATOM 731 N N . LYS A 1 93 ? -18.674 51.516 31.643 1.00 17.68 93 LYS A N 1
ATOM 732 C CA . LYS A 1 93 ? -19.773 52.457 31.814 1.00 18.91 93 LYS A CA 1
ATOM 733 C C . LYS A 1 93 ? -19.274 53.895 31.839 1.00 17.09 93 LYS A C 1
ATOM 734 O O . LYS A 1 93 ? -19.863 54.772 31.210 1.00 16.66 93 LYS A O 1
ATOM 740 N N . LYS A 1 94 ? -18.188 54.137 32.566 1.00 16.69 94 LYS A N 1
ATOM 741 C CA . LYS A 1 94 ? -17.631 55.478 32.647 1.00 15.91 94 LYS A CA 1
ATOM 742 C C . LYS A 1 94 ? -17.123 55.955 31.290 1.00 15.77 94 LYS A C 1
ATOM 743 O O . LYS A 1 94 ? -17.375 57.093 30.893 1.00 16.96 94 LYS A O 1
ATOM 749 N N . LEU A 1 95 ? -16.411 55.091 30.576 1.00 16.07 95 LEU A N 1
ATOM 750 C CA . LEU A 1 95 ? -15.876 55.471 29.271 1.00 16.01 95 LEU A CA 1
ATOM 751 C C . LEU A 1 95 ? -16.947 55.770 28.224 1.00 16.61 95 LEU A C 1
ATOM 752 O O . LEU A 1 95 ? -16.799 56.699 27.434 1.00 18.18 95 LEU A O 1
ATOM 757 N N . VAL A 1 96 ? -18.024 54.992 28.205 1.00 18.48 96 VAL A N 1
ATOM 758 C CA . VAL A 1 96 ? -19.080 55.245 27.236 1.00 20.25 96 VAL A CA 1
ATOM 759 C C . VAL A 1 96 ? -19.922 56.457 27.644 1.00 21.41 96 VAL A C 1
ATOM 760 O O . VAL A 1 96 ? -20.286 57.287 26.810 1.00 23.74 96 VAL A O 1
ATOM 764 N N . THR A 1 97 ? -20.204 56.570 28.936 1.00 20.37 97 THR A N 1
ATOM 765 C CA . THR A 1 97 ? -21.026 57.659 29.444 1.00 18.52 97 THR A CA 1
ATOM 766 C C . THR A 1 97 ? -20.383 59.040 29.424 1.00 18.58 97 THR A C 1
ATOM 767 O O . THR A 1 97 ? -21.025 60.012 29.021 1.00 17.68 97 THR A O 1
ATOM 771 N N . TYR A 1 98 ? -19.123 59.132 29.844 1.00 15.51 98 TYR A N 1
ATOM 772 C CA . TYR A 1 98 ? -18.441 60.422 29.894 1.00 14.65 98 TYR A CA 1
ATOM 773 C C . TYR A 1 98 ? -17.768 60.875 28.601 1.00 14.17 98 TYR A C 1
ATOM 774 O O . TYR A 1 98 ? -17.269 62.000 28.520 1.00 14.57 98 TYR A O 1
ATOM 783 N N . SER A 1 99 ? -17.738 60.008 27.596 1.00 14.12 99 SER A N 1
ATOM 784 C CA . SER A 1 99 ? -17.142 60.387 26.323 1.00 15.04 99 SER A CA 1
ATOM 785 C C . SER A 1 99 ? -18.154 61.249 25.571 1.00 14.97 99 SER A C 1
ATOM 786 O O . SER A 1 99 ? -19.356 61.194 25.854 1.00 15.67 99 SER A O 1
ATOM 789 N N . PRO A 1 100 ? -17.679 62.080 24.628 1.00 15.53 100 PRO A N 1
ATOM 790 C CA . PRO A 1 100 ? -18.532 62.966 23.828 1.00 15.62 100 PRO A CA 1
ATOM 791 C C . PRO A 1 100 ? -19.653 62.222 23.101 1.00 18.11 100 PRO A C 1
ATOM 792 O O . PRO A 1 100 ? -19.488 61.065 22.698 1.00 17.34 100 PRO A O 1
ATOM 796 N N . GLY A 1 101 ? -20.789 62.896 22.935 1.00 17.22 101 GLY A N 1
ATOM 797 C CA . GLY A 1 101 ? -21.924 62.293 22.254 1.00 18.94 101 GLY A CA 1
ATOM 798 C C . GLY A 1 101 ? -22.858 61.556 23.197 1.00 20.36 101 GLY A C 1
ATOM 799 O O . GLY A 1 101 ? -22.408 60.789 24.046 1.00 19.93 101 GLY A O 1
ATOM 800 N N . ASN A 1 102 ? -24.162 61.780 23.059 1.00 19.58 102 ASN A N 1
ATOM 801 C CA . ASN A 1 102 ? -25.119 61.105 23.930 1.00 23.37 102 ASN A CA 1
ATOM 802 C C . ASN A 1 102 ? -25.777 59.889 23.285 1.00 24.92 102 ASN A C 1
ATOM 803 O O . ASN A 1 102 ? -26.776 59.371 23.777 1.00 29.38 102 ASN A O 1
ATOM 808 N N . PHE A 1 103 ? -25.203 59.429 22.183 1.00 26.70 103 PHE A N 1
ATOM 809 C CA . PHE A 1 103 ? -25.720 58.259 21.494 1.00 24.87 103 PHE A CA 1
ATOM 810 C C . PHE A 1 103 ? -25.095 57.018 22.127 1.00 24.65 103 PHE A C 1
ATOM 811 O O . PHE A 1 103 ? -24.138 57.122 22.896 1.00 20.82 103 PHE A O 1
ATOM 819 N N . GLN A 1 104 ? -25.642 55.849 21.818 1.00 22.24 104 GLN A N 1
ATOM 820 C CA . GLN A 1 104 ? -25.123 54.607 22.374 1.00 22.58 104 GLN A CA 1
ATOM 821 C C . GLN A 1 104 ? -23.725 54.295 21.862 1.00 20.35 104 GLN A C 1
ATOM 822 O O . GLN A 1 104 ? -23.452 54.408 20.667 1.00 19.17 104 GLN A O 1
ATOM 828 N N . LYS A 1 105 ? -22.852 53.889 22.779 1.00 19.32 105 LYS A N 1
ATOM 829 C CA . LYS A 1 105 ? -21.470 53.559 22.451 1.00 17.95 105 LYS A CA 1
ATOM 830 C C . LYS A 1 105 ? -21.036 52.263 23.124 1.00 17.82 105 LYS A C 1
ATOM 831 O O . LYS A 1 105 ? -21.655 51.809 24.088 1.00 17.94 105 LYS A O 1
ATOM 837 N N . LYS A 1 106 ? -19.975 51.663 22.598 1.00 16.13 106 LYS A N 1
ATOM 838 C CA . LYS A 1 106 ? -19.422 50.442 23.157 1.00 16.30 106 LYS A CA 1
ATOM 839 C C . LYS A 1 106 ? -17.924 50.652 23.309 1.00 16.62 106 LYS A C 1
ATOM 840 O O . LYS A 1 106 ? -17.357 51.572 22.717 1.00 15.78 106 LYS A O 1
ATOM 846 N N . VAL A 1 107 ? -17.285 49.815 24.115 1.00 17.02 107 VAL A N 1
ATOM 847 C CA . VAL A 1 107 ? -15.852 49.936 24.314 1.00 15.90 107 VAL A CA 1
ATOM 848 C C . VAL A 1 107 ? -15.159 48.585 24.210 1.00 16.17 107 VAL A C 1
ATOM 849 O O . VAL A 1 107 ? -15.666 47.572 24.694 1.00 16.72 107 VAL A O 1
ATOM 853 N N . PHE A 1 108 ? -14.006 48.585 23.550 1.00 14.09 108 PHE A N 1
ATOM 854 C CA . PHE A 1 108 ? -13.189 47.392 23.374 1.00 15.89 108 PHE A CA 1
ATOM 855 C C . PHE A 1 108 ? -11.868 47.654 24.084 1.00 14.86 108 PHE A C 1
ATOM 856 O O . PHE A 1 108 ? -11.162 48.600 23.742 1.00 16.00 108 PHE A O 1
ATOM 864 N N . PHE A 1 109 ? -11.533 46.824 25.064 1.00 15.74 109 PHE A N 1
ATOM 865 C CA . PHE A 1 109 ? -10.285 46.989 25.806 1.00 16.43 109 PHE A CA 1
ATOM 866 C C . PHE A 1 109 ? -9.119 46.245 25.167 1.00 16.86 109 PHE A C 1
ATOM 867 O O . PHE A 1 109 ? -9.301 45.190 24.556 1.00 17.78 109 PHE A O 1
ATOM 875 N N . SER A 1 110 ? -7.926 46.818 25.304 1.00 16.09 110 SER A N 1
ATOM 876 C CA . SER A 1 110 ? -6.701 46.228 24.775 1.00 15.61 110 SER A CA 1
ATOM 877 C C . SER A 1 110 ? -5.571 46.513 25.760 1.00 15.96 110 SER A C 1
ATOM 878 O O . SER A 1 110 ? -5.816 46.977 26.872 1.00 16.33 110 SER A O 1
ATOM 881 N N . ASN A 1 111 ? -4.332 46.269 25.348 1.00 16.20 111 ASN A N 1
ATOM 882 C CA . ASN A 1 111 ? -3.201 46.466 26.247 1.00 18.62 111 ASN A CA 1
ATOM 883 C C . ASN A 1 111 ? -2.329 47.687 26.035 1.00 18.05 111 ASN A C 1
ATOM 884 O O . ASN A 1 111 ? -1.378 47.899 26.789 1.00 19.74 111 ASN A O 1
ATOM 889 N N . SER A 1 112 ? -2.647 48.498 25.034 1.00 15.89 112 SER A N 1
ATOM 890 C CA . SER A 1 112 ? -1.830 49.673 24.761 1.00 14.14 112 SER A CA 1
ATOM 891 C C . SER A 1 112 ? -2.504 50.609 23.772 1.00 12.43 112 SER A C 1
ATOM 892 O O . SER A 1 112 ? -3.554 50.296 23.218 1.00 14.10 112 SER A O 1
ATOM 895 N N . GLY A 1 113 ? -1.874 51.758 23.549 1.00 13.97 113 GLY A N 1
ATOM 896 C CA . GLY A 1 113 ? -2.406 52.722 22.608 1.00 13.82 113 GLY A CA 1
ATOM 897 C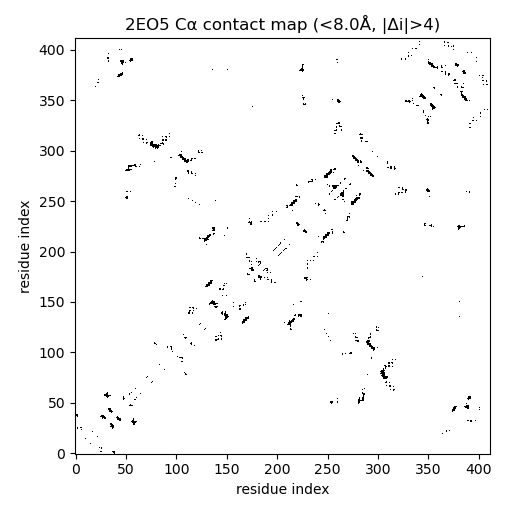 C . GLY A 1 113 ? -2.304 52.202 21.185 1.00 13.16 113 GLY A C 1
ATOM 898 O O . GLY A 1 113 ? -3.209 52.408 20.385 1.00 12.55 113 GLY A O 1
ATOM 899 N N . THR A 1 114 ? -1.208 51.520 20.857 1.00 14.77 114 THR A N 1
ATOM 900 C CA . THR A 1 114 ? -1.066 50.998 19.504 1.00 14.40 114 THR A CA 1
ATOM 901 C C . THR A 1 114 ? -2.097 49.895 19.258 1.00 14.41 114 THR A C 1
ATOM 902 O O . THR A 1 114 ? -2.628 49.779 18.160 1.00 13.26 114 THR A O 1
ATOM 906 N N . GLU A 1 115 ? -2.406 49.098 20.280 1.00 14.50 115 GLU A N 1
ATOM 907 C CA . GLU A 1 115 ? -3.410 48.052 20.110 1.00 14.66 115 GLU A CA 1
ATOM 908 C C . GLU A 1 115 ? -4.792 48.692 20.000 1.00 13.49 115 GLU A C 1
ATOM 909 O O . GLU A 1 115 ? -5.663 48.187 19.290 1.00 13.73 115 GLU A O 1
ATOM 915 N N . ALA A 1 116 ? -4.993 49.807 20.700 1.00 13.81 116 ALA A N 1
ATOM 916 C CA . ALA A 1 116 ? -6.283 50.496 20.655 1.00 12.92 116 ALA A CA 1
ATOM 917 C C . ALA A 1 116 ? -6.503 51.041 19.247 1.00 13.38 116 ALA A C 1
ATOM 918 O O . ALA A 1 116 ? -7.623 51.017 18.726 1.00 14.84 116 ALA A O 1
ATOM 920 N N . ILE A 1 117 ? -5.424 51.525 18.635 1.00 12.68 117 ILE A N 1
ATOM 921 C CA . ILE A 1 117 ? -5.484 52.055 17.278 1.00 12.84 117 ILE A CA 1
ATOM 922 C C . ILE A 1 117 ? -5.683 50.897 16.289 1.00 13.31 117 ILE A C 1
ATOM 923 O O . ILE A 1 117 ? -6.435 51.021 15.324 1.00 12.88 117 ILE A O 1
ATOM 928 N N . GLU A 1 118 ? -5.015 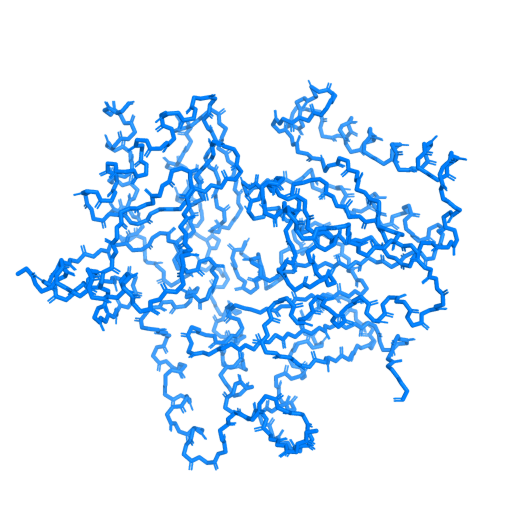49.770 16.527 1.00 12.00 118 GLU A N 1
ATOM 929 C CA . GLU A 1 118 ? -5.174 48.621 15.637 1.00 13.06 118 GLU A CA 1
ATOM 930 C C . GLU A 1 118 ? -6.642 48.203 15.649 1.00 13.59 118 GLU A C 1
ATOM 931 O O . GLU A 1 118 ? -7.202 47.814 14.624 1.00 12.60 118 GLU A O 1
ATOM 937 N N . ALA A 1 119 ? -7.264 48.292 16.818 1.00 14.13 119 ALA A N 1
ATOM 938 C CA . ALA A 1 119 ? -8.667 47.932 16.947 1.00 15.38 119 ALA A CA 1
ATOM 939 C C . ALA A 1 119 ? -9.535 48.950 16.210 1.00 14.62 119 ALA A C 1
ATOM 940 O O . ALA A 1 119 ? -10.529 48.582 15.585 1.00 13.72 119 ALA A O 1
ATOM 942 N N . SER A 1 120 ? -9.157 50.227 16.274 1.00 15.08 120 SER A N 1
ATOM 943 C CA . SER A 1 120 ? -9.923 51.271 15.592 1.00 14.26 120 SER A CA 1
ATOM 944 C C . SER A 1 120 ? -9.863 51.087 14.080 1.00 15.09 120 SER A C 1
ATOM 945 O O . SER A 1 120 ? -10.815 51.419 13.371 1.00 14.21 120 SER A O 1
ATOM 949 N N . ILE A 1 121 ? -8.741 50.569 13.583 1.00 13.74 121 ILE A N 1
ATOM 950 C CA . ILE A 1 121 ? -8.595 50.327 12.151 1.00 13.56 121 ILE A CA 1
ATOM 951 C C . ILE A 1 121 ? -9.629 49.274 11.750 1.00 14.21 121 ILE A C 1
ATOM 952 O O . ILE A 1 121 ? -10.317 49.413 10.740 1.00 15.25 121 ILE A O 1
ATOM 957 N N . LYS A 1 122 ? -9.734 48.220 12.550 1.00 14.55 122 LYS A N 1
ATOM 958 C CA . LYS A 1 122 ? -10.693 47.157 12.266 1.00 15.42 122 LYS A CA 1
ATOM 959 C C . LYS A 1 122 ? -12.116 47.707 12.312 1.00 16.32 122 LYS A C 1
ATOM 960 O O . LYS A 1 122 ? -12.949 47.366 11.473 1.00 16.70 122 LYS A O 1
ATOM 966 N N . VAL A 1 123 ? -12.388 48.568 13.288 1.00 16.67 123 VAL A N 1
ATOM 967 C CA . VAL A 1 123 ? -13.716 49.158 13.424 1.00 17.09 123 VAL A CA 1
ATOM 968 C C . VAL A 1 123 ? -14.124 49.969 12.195 1.00 17.18 123 VAL A C 1
ATOM 969 O O . VAL A 1 123 ? -15.218 49.778 11.655 1.00 17.39 123 VAL A O 1
ATOM 973 N N . VAL A 1 124 ? -13.259 50.866 11.732 1.00 16.03 124 VAL A N 1
ATOM 974 C CA . VAL A 1 124 ? -13.620 51.672 10.574 1.00 16.87 124 VAL A CA 1
ATOM 975 C C . VAL A 1 124 ? -13.693 50.857 9.287 1.00 18.88 124 VAL A C 1
ATOM 976 O O . VAL A 1 124 ? -14.441 51.205 8.376 1.00 20.19 124 VAL A O 1
ATOM 980 N N . LYS A 1 125 ? -12.937 49.767 9.214 1.00 18.83 125 LYS A N 1
ATOM 981 C CA . LYS A 1 125 ? -12.954 48.935 8.015 1.00 21.77 125 LYS A CA 1
ATOM 982 C C . LYS A 1 125 ? -14.102 47.937 8.011 1.00 23.50 125 LYS A C 1
ATOM 983 O O . LYS A 1 125 ? -14.382 47.303 6.993 1.00 21.37 125 LYS A O 1
ATOM 989 N N . ASN A 1 126 ? -14.769 47.802 9.151 1.00 26.46 126 ASN A N 1
ATOM 990 C CA . ASN A 1 126 ? -15.891 46.883 9.265 1.00 29.77 126 ASN A CA 1
ATOM 991 C C . ASN A 1 126 ? -17.026 47.363 8.381 1.00 31.38 126 ASN A C 1
ATOM 992 O O . ASN A 1 126 ? -17.972 46.629 8.103 1.00 31.98 126 ASN A O 1
ATOM 997 N N . THR A 1 127 ? -16.908 48.609 7.938 1.00 31.71 127 THR A N 1
ATOM 998 C CA . THR A 1 127 ? -17.894 49.239 7.072 1.00 32.48 127 THR A CA 1
ATOM 999 C C . THR A 1 127 ? -17.816 48.655 5.668 1.00 31.96 127 THR A C 1
ATOM 1000 O O . THR A 1 127 ? -18.809 48.615 4.945 1.00 35.21 127 THR A O 1
ATOM 1004 N N . GLY A 1 128 ? -16.623 48.208 5.291 1.00 30.19 128 GLY A N 1
ATOM 1005 C CA . GLY A 1 128 ? -16.417 47.655 3.967 1.00 26.90 128 GLY A CA 1
ATOM 1006 C C . GLY A 1 128 ? -15.537 48.582 3.150 1.00 24.21 128 GLY A C 1
ATOM 1007 O O . GLY A 1 128 ? -15.064 48.215 2.075 1.00 24.61 128 GLY A O 1
ATOM 1008 N N . ARG A 1 129 ? -15.318 49.792 3.661 1.00 21.26 129 ARG A N 1
ATOM 1009 C CA . ARG A 1 129 ? -14.481 50.780 2.982 1.00 20.22 129 ARG A CA 1
ATOM 1010 C C . ARG A 1 129 ? -13.007 50.423 3.173 1.00 18.98 129 ARG A C 1
ATOM 1011 O O . ARG A 1 129 ? -12.623 49.876 4.202 1.00 19.11 129 ARG A O 1
ATOM 1019 N N . LYS A 1 130 ? -12.178 50.755 2.192 1.00 20.01 130 LYS A N 1
ATOM 1020 C CA . LYS A 1 130 ? -10.772 50.377 2.248 1.00 21.92 130 LYS A CA 1
ATOM 1021 C C . LYS A 1 130 ? -9.712 51.440 2.514 1.00 20.16 130 LYS A C 1
ATOM 1022 O O . LYS A 1 130 ? -8.590 51.099 2.879 1.00 22.33 130 LYS A O 1
ATOM 1028 N N . TYR A 1 131 ? -10.042 52.714 2.342 1.00 17.68 131 TYR A N 1
ATOM 1029 C CA . TYR A 1 131 ? -9.037 53.757 2.536 1.00 16.65 131 TYR A CA 1
ATOM 1030 C C . TYR A 1 131 ? -9.103 54.503 3.860 1.00 16.07 131 TYR A C 1
ATOM 1031 O O . TYR A 1 131 ? -10.165 54.642 4.465 1.00 15.19 131 TYR A O 1
ATOM 1040 N N . ILE A 1 132 ? -7.944 54.978 4.301 1.00 14.60 132 ILE A N 1
ATOM 1041 C CA . ILE A 1 132 ? -7.837 55.721 5.547 1.00 14.41 132 ILE A CA 1
ATOM 1042 C C . ILE A 1 132 ? -7.004 56.975 5.322 1.00 13.75 132 ILE A C 1
ATOM 1043 O O . ILE A 1 132 ? -5.982 56.937 4.636 1.00 14.00 132 ILE A O 1
ATOM 1048 N N . ILE A 1 133 ? -7.456 58.089 5.882 1.00 11.73 133 ILE A N 1
ATOM 1049 C CA . ILE A 1 133 ? -6.715 59.331 5.763 1.00 11.29 133 ILE A CA 1
ATOM 1050 C C . ILE A 1 133 ? -6.159 59.660 7.139 1.00 11.90 133 ILE A C 1
ATOM 1051 O O . ILE A 1 133 ? -6.862 59.539 8.140 1.00 12.56 133 ILE A O 1
ATOM 1056 N N . ALA A 1 134 ? -4.887 60.039 7.182 1.00 10.94 134 ALA A N 1
ATOM 1057 C CA . ALA A 1 134 ? -4.241 60.410 8.433 1.00 11.00 134 ALA A CA 1
ATOM 1058 C C . ALA A 1 134 ? -3.450 61.680 8.154 1.00 12.31 134 ALA A C 1
ATOM 1059 O O . ALA A 1 134 ? -3.409 62.148 7.019 1.00 11.75 134 ALA A O 1
ATOM 1061 N N . PHE A 1 135 ? -2.808 62.231 9.177 1.00 12.03 135 PHE A N 1
ATOM 1062 C CA . PHE A 1 135 ? -2.081 63.481 9.009 1.00 12.34 135 PHE A CA 1
ATOM 1063 C C . PHE A 1 135 ? -0.569 63.430 9.132 1.00 12.85 135 PHE A C 1
ATOM 1064 O O . PHE A 1 135 ? -0.025 62.739 9.996 1.00 13.00 135 PHE A O 1
ATOM 1072 N N . LEU A 1 136 ? 0.105 64.182 8.266 1.00 13.05 136 LEU A N 1
ATOM 1073 C CA . LEU A 1 136 ? 1.558 64.272 8.316 1.00 13.29 136 LEU A CA 1
ATOM 1074 C C . LEU A 1 136 ? 1.880 64.837 9.700 1.00 13.83 136 LEU A C 1
ATOM 1075 O O . LEU A 1 136 ? 1.218 65.768 10.158 1.00 11.71 136 LEU A O 1
ATOM 1080 N N . GLY A 1 137 ? 2.877 64.257 10.363 1.00 13.48 137 GLY A N 1
ATOM 1081 C CA . GLY A 1 137 ? 3.254 64.702 11.694 1.00 15.07 137 GLY A CA 1
ATOM 1082 C C . GLY A 1 137 ? 2.563 63.895 12.782 1.00 15.88 137 GLY A C 1
ATOM 1083 O O . GLY A 1 137 ? 2.933 63.959 13.955 1.00 16.07 137 GLY A O 1
ATOM 1084 N N . GLY A 1 138 ? 1.563 63.115 12.385 1.00 13.82 138 GLY A N 1
ATOM 1085 C CA . GLY A 1 138 ? 0.822 62.317 13.344 1.00 14.53 138 GLY A CA 1
ATOM 1086 C C . GLY A 1 138 ? 1.559 61.092 13.846 1.00 14.89 138 GLY A C 1
ATOM 1087 O O . GLY A 1 138 ? 2.488 60.599 13.200 1.00 15.57 138 GLY A O 1
ATOM 1088 N N . PHE A 1 139 ? 1.140 60.604 15.010 1.00 13.01 139 PHE A N 1
ATOM 1089 C CA . PHE A 1 139 ? 1.735 59.417 15.609 1.00 13.90 139 PHE A CA 1
ATOM 1090 C C . PHE A 1 139 ? 0.605 58.602 16.221 1.00 13.87 139 PHE A C 1
ATOM 1091 O O . PHE A 1 139 ? -0.161 59.114 17.038 1.00 14.25 139 PHE A O 1
ATOM 1099 N N . HIS A 1 140 ? 0.508 57.335 15.833 1.00 13.02 140 HIS A N 1
ATOM 1100 C CA . HIS A 1 140 ? -0.563 56.475 16.324 1.00 13.17 140 HIS A CA 1
ATOM 1101 C C . HIS A 1 140 ? -0.107 55.099 16.795 1.00 14.03 140 HIS A C 1
ATOM 1102 O O . HIS A 1 140 ? -0.936 54.235 17.088 1.00 12.94 140 HIS A O 1
ATOM 1109 N N . GLY A 1 141 ? 1.200 54.886 16.872 1.00 14.01 141 GLY A N 1
ATOM 1110 C CA . GLY A 1 141 ? 1.676 53.592 17.322 1.00 14.65 141 GLY A CA 1
ATOM 1111 C C . GLY A 1 141 ? 2.743 52.987 16.435 1.00 15.76 141 GLY A C 1
ATOM 1112 O O . GLY A 1 141 ? 2.995 53.470 15.331 1.00 15.41 141 GLY A O 1
ATOM 1113 N N . ARG A 1 142 ? 3.349 51.903 16.909 1.00 16.56 142 ARG A N 1
ATOM 1114 C CA . ARG A 1 142 ? 4.428 51.259 16.175 1.00 18.26 142 ARG A CA 1
ATOM 1115 C C . ARG A 1 142 ? 4.163 49.880 15.572 1.00 16.00 142 ARG A C 1
ATOM 1116 O O . ARG A 1 142 ? 4.996 49.384 14.813 1.00 14.49 142 ARG A O 1
ATOM 1124 N N . THR A 1 143 ? 3.039 49.246 15.900 1.00 14.62 143 THR A N 1
ATOM 1125 C CA . THR A 1 143 ? 2.752 47.943 15.302 1.00 14.60 143 THR A CA 1
ATOM 1126 C C . THR A 1 143 ? 2.450 48.193 13.819 1.00 16.25 143 THR A C 1
ATOM 1127 O O . THR A 1 143 ? 2.200 49.336 13.431 1.00 15.25 143 THR A O 1
ATOM 1131 N N . PHE A 1 144 ? 2.471 47.144 12.994 1.00 13.23 144 PHE A N 1
ATOM 1132 C CA . PHE A 1 144 ? 2.290 47.312 11.547 1.00 14.04 144 PHE A CA 1
ATOM 1133 C C . PHE A 1 144 ? 1.103 48.152 11.084 1.00 13.61 144 PHE A C 1
ATOM 1134 O O . PHE A 1 144 ? 1.246 48.985 10.187 1.00 13.96 144 PHE A O 1
ATOM 1142 N N . GLY A 1 145 ? -0.066 47.928 11.674 1.00 12.99 145 GLY A N 1
ATOM 1143 C CA . GLY A 1 145 ? -1.228 48.709 11.290 1.00 12.48 145 GLY A CA 1
ATOM 1144 C C . GLY A 1 145 ? -1.095 50.158 11.737 1.00 12.52 145 GLY A C 1
ATOM 1145 O O . GLY A 1 145 ? -1.252 51.083 10.945 1.00 11.84 145 GLY A O 1
ATOM 1146 N N . SER A 1 146 ? -0.787 50.355 13.013 1.00 11.64 146 SER A N 1
ATOM 1147 C CA . SER A 1 146 ? -0.646 51.697 13.569 1.00 13.87 146 SER A CA 1
ATOM 1148 C C . SER A 1 146 ? 0.469 52.524 12.931 1.00 13.24 146 SER A C 1
ATOM 1149 O O . SER A 1 146 ? 0.305 53.722 12.710 1.00 13.80 146 SER A O 1
ATOM 1152 N N . ILE A 1 147 ? 1.599 51.893 12.633 1.00 11.98 147 ILE A N 1
ATOM 1153 C CA . ILE A 1 147 ? 2.714 52.627 12.049 1.00 12.72 147 ILE A CA 1
ATOM 1154 C C . ILE A 1 147 ? 2.386 53.042 10.620 1.00 11.79 147 ILE A C 1
ATOM 1155 O O . ILE A 1 147 ? 2.966 53.993 10.087 1.00 11.95 147 ILE A O 1
ATOM 1160 N N . SER A 1 148 ? 1.435 52.341 10.004 1.00 12.45 148 SER A N 1
ATOM 1161 C CA . SER A 1 148 ? 1.010 52.683 8.652 1.00 12.38 148 SER A CA 1
ATOM 1162 C C . SER A 1 148 ? 0.298 54.034 8.704 1.00 13.05 148 SER A C 1
ATOM 1163 O O . SER A 1 148 ? 0.307 54.787 7.730 1.00 12.73 148 SER A O 1
ATOM 1166 N N . LEU A 1 149 ? -0.308 54.335 9.851 1.00 12.40 149 LEU A N 1
ATOM 1167 C CA . LEU A 1 149 ? -1.021 55.596 10.044 1.00 13.04 149 LEU A CA 1
ATOM 1168 C C . LEU A 1 149 ? -0.068 56.676 10.543 1.00 13.93 149 LEU A C 1
ATOM 1169 O O . LEU A 1 149 ? -0.278 57.867 10.313 1.00 15.30 149 LEU A O 1
ATOM 1174 N N . THR A 1 150 ? 0.991 56.250 11.222 1.00 13.91 150 THR A N 1
ATOM 1175 C CA . THR A 1 150 ? 1.979 57.175 11.761 1.00 13.03 150 THR A CA 1
ATOM 1176 C C . THR A 1 150 ? 2.826 57.827 10.669 1.00 14.16 150 THR A C 1
ATOM 1177 O O . THR A 1 150 ? 3.153 57.200 9.667 1.00 13.32 150 THR A O 1
ATOM 1181 N N . ALA A 1 151 ? 3.160 59.100 10.867 1.00 13.87 151 ALA A N 1
ATOM 1182 C CA . ALA A 1 151 ? 3.987 59.845 9.922 1.00 15.25 151 ALA A CA 1
ATOM 1183 C C . ALA A 1 151 ? 4.643 60.985 10.690 1.00 14.92 151 ALA A C 1
ATOM 1184 O O . ALA A 1 151 ? 4.456 62.157 10.367 1.00 15.57 151 ALA A O 1
ATOM 1186 N N . SER A 1 152 ? 5.407 60.621 11.715 1.00 15.39 152 SER A N 1
ATOM 1187 C CA . SER A 1 152 ? 6.092 61.586 12.567 1.00 16.57 152 SER A CA 1
ATOM 1188 C C . SER A 1 152 ? 7.508 61.836 12.047 1.00 16.56 152 SER A C 1
ATOM 1189 O O . SER A 1 152 ? 7.825 62.925 11.561 1.00 17.00 152 SER A O 1
ATOM 1192 N N . LYS A 1 153 ? 8.350 60.818 12.162 1.00 18.26 153 LYS A N 1
ATOM 1193 C CA . LYS A 1 153 ? 9.729 60.889 11.691 1.00 19.44 153 LYS A CA 1
ATOM 1194 C C . LYS A 1 153 ? 9.924 59.754 10.699 1.00 17.22 153 LYS A C 1
ATOM 1195 O O . LYS A 1 153 ? 9.664 58.595 11.018 1.00 16.06 153 LYS A O 1
ATOM 1201 N N . ALA A 1 154 ? 10.376 60.097 9.496 1.00 17.86 154 ALA A N 1
ATOM 1202 C CA . ALA A 1 154 ? 10.599 59.116 8.439 1.00 19.18 154 ALA A CA 1
ATOM 1203 C C . ALA A 1 154 ? 11.464 57.940 8.885 1.00 20.48 154 ALA A C 1
ATOM 1204 O O . ALA A 1 154 ? 11.204 56.798 8.514 1.00 20.40 154 ALA A O 1
ATOM 1206 N N . VAL A 1 155 ? 12.495 58.214 9.675 1.00 22.54 155 VAL A N 1
ATOM 1207 C CA . VAL A 1 155 ? 13.381 57.149 10.135 1.00 24.61 155 VAL A CA 1
ATOM 1208 C C . VAL A 1 155 ? 12.619 56.048 10.872 1.00 25.69 155 VAL A C 1
ATOM 1209 O O . VAL A 1 155 ? 13.013 54.884 10.838 1.00 27.62 155 VAL A O 1
ATOM 1213 N N . GLN A 1 156 ? 11.523 56.409 11.528 1.00 25.96 156 GLN A N 1
ATOM 1214 C CA . GLN A 1 156 ? 10.730 55.426 12.265 1.00 27.72 156 GLN A CA 1
ATOM 1215 C C . GLN A 1 156 ? 10.034 54.432 11.338 1.00 25.92 156 GLN A C 1
ATOM 1216 O O . GLN A 1 156 ? 9.615 53.360 11.771 1.00 25.72 156 GLN A O 1
ATOM 1222 N N . ARG A 1 157 ? 9.902 54.796 10.066 1.00 23.36 157 ARG A N 1
ATOM 1223 C CA . ARG A 1 157 ? 9.252 53.933 9.083 1.00 23.48 157 ARG A CA 1
ATOM 1224 C C . ARG A 1 157 ? 10.279 53.371 8.102 1.00 21.99 157 ARG A C 1
ATOM 1225 O O . ARG A 1 157 ? 9.927 52.888 7.029 1.00 22.98 157 ARG A O 1
ATOM 1233 N N . SER A 1 158 ? 11.552 53.424 8.478 1.00 21.78 158 SER A N 1
ATOM 1234 C CA . SER A 1 158 ? 12.612 52.943 7.604 1.00 21.25 158 SER A CA 1
ATOM 1235 C C . SER A 1 158 ? 12.824 51.434 7.611 1.00 21.94 158 SER A C 1
ATOM 1236 O O . SER A 1 158 ? 12.383 50.724 8.520 1.00 20.59 158 SER A O 1
ATOM 1239 N N . ILE A 1 159 ? 13.489 50.963 6.560 1.00 20.97 159 ILE A N 1
ATOM 1240 C CA . ILE A 1 159 ? 13.855 49.563 6.393 1.00 22.78 159 ILE A CA 1
ATOM 1241 C C . ILE A 1 159 ? 12.753 48.529 6.189 1.00 22.85 159 ILE A C 1
ATOM 1242 O O . ILE A 1 159 ? 12.748 47.815 5.186 1.00 24.13 159 ILE A O 1
ATOM 1247 N N . VAL A 1 160 ? 11.822 48.456 7.134 1.00 20.56 160 VAL A N 1
ATOM 1248 C CA . VAL A 1 160 ? 10.765 47.450 7.101 1.00 23.03 160 VAL A CA 1
ATOM 1249 C C . VAL A 1 160 ? 9.483 47.683 6.298 1.00 22.76 160 VAL A C 1
ATOM 1250 O O . VAL A 1 160 ? 8.566 46.865 6.364 1.00 24.34 160 VAL A O 1
ATOM 1254 N N . GLY A 1 161 ? 9.408 48.778 5.548 1.00 23.86 161 GLY A N 1
ATOM 1255 C CA . GLY A 1 161 ? 8.222 49.035 4.746 1.00 23.90 161 GLY A CA 1
ATOM 1256 C C . GLY A 1 161 ? 8.267 48.215 3.464 1.00 25.39 161 GLY A C 1
ATOM 1257 O O . GLY A 1 161 ? 9.175 47.403 3.298 1.00 25.22 161 GLY A O 1
ATOM 1258 N N . PRO A 1 162 ? 7.310 48.389 2.536 1.00 24.97 162 PRO A N 1
ATOM 1259 C CA . PRO A 1 162 ? 6.175 49.312 2.603 1.00 23.54 162 PRO A CA 1
ATOM 1260 C C . PRO A 1 162 ? 5.164 48.878 3.658 1.00 22.07 162 PRO A C 1
ATOM 1261 O O . PRO A 1 162 ? 5.220 47.760 4.173 1.00 19.63 162 PRO A O 1
ATOM 1265 N N . PHE A 1 163 ? 4.226 49.765 3.957 1.00 20.56 163 PHE A N 1
ATOM 1266 C CA . PHE A 1 163 ? 3.224 49.483 4.967 1.00 21.10 163 PHE A CA 1
ATOM 1267 C C . PHE A 1 163 ? 1.827 49.275 4.392 1.00 21.88 163 PHE A C 1
ATOM 1268 O O . PHE A 1 163 ? 1.657 49.153 3.177 1.00 20.96 163 PHE A O 1
ATOM 1276 N N . MET A 1 164 ? 0.836 49.220 5.273 1.00 21.11 164 MET A N 1
ATOM 1277 C CA . MET A 1 164 ? -0.548 48.988 4.879 1.00 21.67 164 MET A CA 1
ATOM 1278 C C . MET A 1 164 ? -0.968 49.894 3.728 1.00 20.81 164 MET A C 1
ATOM 1279 O O . MET A 1 164 ? -0.843 51.113 3.811 1.00 21.80 164 MET A O 1
ATOM 1284 N N . PRO A 1 165 ? -1.460 49.306 2.624 1.00 21.01 165 PRO A N 1
ATOM 1285 C CA . PRO A 1 165 ? -1.882 50.124 1.486 1.00 21.15 165 PRO A CA 1
ATOM 1286 C C . PRO A 1 165 ? -3.218 50.807 1.764 1.00 19.79 165 PRO A C 1
ATOM 1287 O O . PRO A 1 165 ? -3.946 50.424 2.680 1.00 22.04 165 PRO A O 1
ATOM 1291 N N . GLY A 1 166 ? -3.534 51.825 0.978 1.00 19.45 166 GLY A N 1
ATOM 1292 C CA . GLY A 1 166 ? -4.793 52.516 1.178 1.00 18.20 166 GLY A CA 1
ATOM 1293 C C . GLY A 1 166 ? -4.759 53.616 2.224 1.00 16.58 166 GLY A C 1
ATOM 1294 O O . GLY A 1 166 ? -5.802 54.186 2.541 1.00 15.46 166 GLY A O 1
ATOM 1295 N N . VAL A 1 167 ? -3.580 53.915 2.770 1.00 15.03 167 VAL A N 1
ATOM 1296 C CA . VAL A 1 167 ? -3.460 54.984 3.765 1.00 14.74 167 VAL A CA 1
ATOM 1297 C C . VAL A 1 167 ? -2.861 56.209 3.082 1.00 14.27 167 VAL A C 1
ATOM 1298 O O . VAL A 1 167 ? -1.787 56.135 2.495 1.00 13.38 167 VAL A O 1
ATOM 1302 N N . ILE A 1 168 ? -3.563 57.333 3.178 1.00 12.24 168 ILE A N 1
ATOM 1303 C CA . ILE A 1 168 ? -3.142 58.583 2.558 1.00 13.07 168 ILE A CA 1
ATOM 1304 C C . ILE A 1 168 ? -2.880 59.639 3.628 1.00 13.53 168 ILE A C 1
ATOM 1305 O O . ILE A 1 168 ? -3.724 59.870 4.492 1.00 11.63 168 ILE A O 1
ATOM 1310 N N . HIS A 1 169 ? -1.716 60.276 3.576 1.00 12.77 169 HIS A N 1
ATOM 1311 C CA . HIS A 1 169 ? -1.395 61.307 4.556 1.00 14.39 169 HIS A CA 1
ATOM 1312 C C . HIS A 1 169 ? -1.510 62.706 3.965 1.00 14.45 169 HIS A C 1
ATOM 1313 O O . HIS A 1 169 ? -1.045 62.960 2.852 1.00 14.98 169 HIS A O 1
ATOM 1320 N N . VAL A 1 170 ? -2.139 63.609 4.712 1.00 13.22 170 VAL A N 1
ATOM 1321 C CA . VAL A 1 170 ? -2.310 64.987 4.265 1.00 13.91 170 VAL A CA 1
ATOM 1322 C C . VAL A 1 170 ? -1.816 65.954 5.340 1.00 13.33 170 VAL A C 1
ATOM 1323 O O . VAL A 1 170 ? -1.670 65.577 6.504 1.00 12.09 170 VAL A O 1
ATOM 1327 N N . PRO A 1 171 ? -1.548 67.214 4.960 1.00 13.50 171 PRO A N 1
ATOM 1328 C CA . PRO A 1 171 ? -1.069 68.212 5.923 1.00 14.05 171 PRO A CA 1
ATOM 1329 C C . PRO A 1 171 ? -2.056 68.492 7.057 1.00 13.54 171 PRO A C 1
ATOM 1330 O O . PRO A 1 171 ? -3.271 68.551 6.849 1.00 13.12 171 PRO A O 1
ATOM 1334 N N . TYR A 1 172 ? -1.508 68.661 8.257 1.00 13.95 172 TYR A N 1
ATOM 1335 C CA . TYR A 1 172 ? -2.271 68.970 9.460 1.00 14.31 172 TYR A CA 1
ATOM 1336 C C . TYR A 1 172 ? -2.298 70.499 9.529 1.00 14.03 172 TYR A C 1
ATOM 1337 O O . TYR A 1 172 ? -1.398 71.162 9.014 1.00 14.80 172 TYR A O 1
ATOM 1346 N N . PRO A 1 173 ? -3.334 71.079 10.147 1.00 15.06 173 PRO A N 1
ATOM 1347 C CA . PRO A 1 173 ? -3.396 72.539 10.247 1.00 15.02 173 PRO A CA 1
ATOM 1348 C C . PRO A 1 173 ? -2.470 73.062 11.353 1.00 15.95 173 PRO A C 1
ATOM 1349 O O . PRO A 1 173 ? -2.925 73.540 12.391 1.00 15.41 173 PRO A O 1
ATOM 1353 N N . ASN A 1 174 ? -1.166 72.940 11.123 1.00 15.61 174 ASN A N 1
ATOM 1354 C CA . ASN A 1 174 ? -0.155 73.407 12.066 1.00 17.02 174 ASN A CA 1
ATOM 1355 C C . ASN A 1 174 ? -0.064 74.922 11.857 1.00 16.48 174 ASN A C 1
ATOM 1356 O O . ASN A 1 174 ? 0.397 75.381 10.815 1.00 17.51 174 ASN A O 1
ATOM 1361 N N . PRO A 1 175 ? -0.499 75.713 12.852 1.00 17.59 175 PRO A N 1
ATOM 1362 C CA . PRO A 1 175 ? -0.479 77.179 12.778 1.00 18.76 175 PRO A CA 1
ATOM 1363 C C . PRO A 1 175 ? 0.895 77.843 12.725 1.00 18.84 175 PRO A C 1
ATOM 1364 O O . PRO A 1 175 ? 1.014 78.985 12.283 1.00 20.93 175 PRO A O 1
ATOM 1368 N N . TYR A 1 176 ? 1.931 77.139 13.162 1.00 18.77 176 TYR A N 1
ATOM 1369 C CA . TYR A 1 176 ? 3.265 77.725 13.165 1.00 19.12 176 TYR A CA 1
ATOM 1370 C C . TYR A 1 176 ? 4.056 77.419 11.898 1.00 20.26 176 TYR A C 1
ATOM 1371 O O . TYR A 1 176 ? 4.702 78.303 11.335 1.00 20.78 176 TYR A O 1
ATOM 1380 N N . ARG A 1 177 ? 4.005 76.169 11.450 1.00 19.21 177 ARG A N 1
ATOM 1381 C CA . ARG A 1 177 ? 4.723 75.758 10.244 1.00 19.85 177 ARG A CA 1
ATOM 1382 C C . ARG A 1 177 ? 3.879 74.804 9.411 1.00 18.52 177 ARG A C 1
ATOM 1383 O O . ARG A 1 177 ? 3.526 73.718 9.866 1.00 16.86 177 ARG A O 1
ATOM 1391 N N . ASN A 1 178 ? 3.563 75.209 8.186 1.00 17.38 178 ASN A N 1
ATOM 1392 C CA . ASN A 1 178 ? 2.760 74.375 7.299 1.00 16.78 178 ASN A CA 1
ATOM 1393 C C . ASN A 1 178 ? 3.191 74.611 5.851 1.00 16.80 178 ASN A C 1
ATOM 1394 O O . ASN A 1 178 ? 3.883 75.588 5.555 1.00 15.37 178 ASN A O 1
ATOM 1399 N N . PRO A 1 179 ? 2.805 73.708 4.933 1.00 16.25 179 PRO A N 1
ATOM 1400 C CA . PRO A 1 179 ? 3.165 73.829 3.516 1.00 18.30 179 PRO A CA 1
ATOM 1401 C C . PRO A 1 179 ? 2.754 75.136 2.839 1.00 18.30 179 PRO A C 1
ATOM 1402 O O . PRO A 1 179 ? 3.326 75.512 1.821 1.00 19.60 179 PRO A O 1
ATOM 1406 N N . TRP A 1 180 ? 1.763 75.819 3.400 1.00 19.22 180 TRP A N 1
ATOM 1407 C CA . TRP A 1 180 ? 1.277 77.071 2.822 1.00 20.68 180 TRP A CA 1
ATOM 1408 C C . TRP A 1 180 ? 1.950 78.307 3.419 1.00 21.27 180 TRP A C 1
ATOM 1409 O O . TRP A 1 180 ? 1.710 79.423 2.965 1.00 22.62 180 TRP A O 1
ATOM 1420 N N . HIS A 1 181 ? 2.786 78.107 4.434 1.00 22.92 181 HIS A N 1
ATOM 1421 C CA . HIS A 1 181 ? 3.471 79.215 5.096 1.00 23.61 181 HIS A CA 1
ATOM 1422 C C . HIS A 1 181 ? 2.466 80.215 5.658 1.00 24.79 181 HIS A C 1
ATOM 1423 O O . HIS A 1 181 ? 2.729 81.418 5.738 1.00 25.60 181 HIS A O 1
ATOM 1430 N N . ILE A 1 182 ? 1.305 79.702 6.046 1.00 23.05 182 ILE A N 1
ATOM 1431 C CA . ILE A 1 182 ? 0.258 80.532 6.616 1.00 22.15 182 ILE A CA 1
ATOM 1432 C C . ILE A 1 182 ? 0.461 80.644 8.123 1.00 23.28 182 ILE A C 1
ATOM 1433 O O . ILE A 1 182 ? 0.833 79.669 8.779 1.00 22.23 182 ILE A O 1
ATOM 1438 N N . ASN A 1 183 ? 0.242 81.838 8.665 1.00 22.25 183 ASN A N 1
ATOM 1439 C CA . ASN A 1 183 ? 0.350 82.030 10.103 1.00 21.87 183 ASN A CA 1
ATOM 1440 C C . ASN A 1 183 ? -1.030 81.641 10.613 1.00 21.73 183 ASN A C 1
ATOM 1441 O O . ASN A 1 183 ? -1.979 82.424 10.526 1.00 21.83 183 ASN A O 1
ATOM 1446 N N . GLY A 1 184 ? -1.137 80.418 11.122 1.00 20.97 184 GLY A N 1
ATOM 1447 C CA . GLY A 1 184 ? -2.405 79.914 11.614 1.00 20.07 184 GLY A CA 1
ATOM 1448 C C . GLY A 1 184 ? -2.967 80.604 12.840 1.00 21.05 184 GLY A C 1
ATOM 1449 O O . GLY A 1 184 ? -4.114 80.372 13.205 1.00 19.70 184 GLY A O 1
ATOM 1450 N N . TYR A 1 185 ? -2.166 81.442 13.487 1.00 19.19 185 TYR A N 1
ATOM 1451 C CA . TYR A 1 185 ? -2.639 82.157 14.664 1.00 21.19 185 TYR A CA 1
ATOM 1452 C C . TYR A 1 185 ? -3.350 83.429 14.219 1.00 22.43 185 TYR A C 1
ATOM 1453 O O . TYR A 1 185 ? -4.384 83.801 14.773 1.00 22.97 185 TYR A O 1
ATOM 1462 N N . GLU A 1 186 ? -2.796 84.083 13.203 1.00 24.03 186 GLU A N 1
ATOM 1463 C CA . GLU A 1 186 ? -3.384 85.306 12.673 1.00 26.20 186 GLU A CA 1
ATOM 1464 C C . GLU A 1 186 ? -4.518 84.972 11.706 1.00 25.78 186 GLU A C 1
ATOM 1465 O O . GLU A 1 186 ? -5.560 85.627 11.706 1.00 24.06 186 GLU A O 1
ATOM 1471 N N . ASN A 1 187 ? -4.313 83.941 10.892 1.00 24.81 187 ASN A N 1
ATOM 1472 C CA . ASN A 1 187 ? -5.310 83.534 9.906 1.00 23.74 187 ASN A CA 1
ATOM 1473 C C . ASN A 1 187 ? -5.712 82.061 10.038 1.00 23.64 187 ASN A C 1
ATOM 1474 O O . ASN A 1 187 ? -5.428 81.251 9.156 1.00 22.52 187 ASN A O 1
ATOM 1479 N N . PRO A 1 188 ? -6.392 81.700 11.137 1.00 23.32 188 PRO A N 1
ATOM 1480 C CA . PRO A 1 188 ? -6.817 80.312 11.352 1.00 22.95 188 PRO A CA 1
ATOM 1481 C C . PRO A 1 188 ? -7.750 79.762 10.272 1.00 24.00 188 PRO A C 1
ATOM 1482 O O . PRO A 1 188 ? -7.572 78.637 9.803 1.00 22.64 188 PRO A O 1
ATOM 1486 N N . SER A 1 189 ? -8.739 80.557 9.877 1.00 22.68 189 SER A N 1
ATOM 1487 C CA . SER A 1 189 ? -9.695 80.128 8.864 1.00 24.18 189 SER A CA 1
ATOM 1488 C C . SER A 1 189 ? -9.021 79.808 7.539 1.00 23.16 189 SER A C 1
ATOM 1489 O O . SER A 1 189 ? -9.388 78.840 6.868 1.00 22.35 189 SER A O 1
ATOM 1492 N N . GLU A 1 190 ? -8.035 80.619 7.168 1.00 21.67 190 GLU A N 1
ATOM 1493 C CA . GLU A 1 190 ? -7.308 80.419 5.921 1.00 23.20 190 GLU A CA 1
ATOM 1494 C C . GLU A 1 190 ? -6.602 79.061 5.941 1.00 22.04 190 GLU A C 1
ATOM 1495 O O . GLU A 1 190 ? -6.654 78.309 4.967 1.00 19.36 190 GLU A O 1
ATOM 1501 N N . LEU A 1 191 ? -5.942 78.752 7.055 1.00 20.59 191 LEU A N 1
ATOM 1502 C CA . LEU A 1 191 ? -5.226 77.486 7.179 1.00 18.81 191 LEU A CA 1
ATOM 1503 C C . LEU A 1 191 ? -6.190 76.307 7.162 1.00 18.39 191 LEU A C 1
ATOM 1504 O O . LEU A 1 191 ? -5.938 75.299 6.497 1.00 18.00 191 LEU A O 1
ATOM 1509 N N . VAL A 1 192 ? -7.287 76.427 7.905 1.00 16.68 192 VAL A N 1
ATOM 1510 C CA . VAL A 1 192 ? -8.282 75.366 7.952 1.00 17.02 192 VAL A CA 1
ATOM 1511 C C . VAL A 1 192 ? -8.821 75.110 6.550 1.00 19.03 192 VAL A C 1
ATOM 1512 O O . VAL A 1 192 ? -8.948 73.960 6.121 1.00 17.03 192 VAL A O 1
ATOM 1516 N N . ASN A 1 193 ? -9.128 76.186 5.831 1.00 18.65 193 ASN A N 1
ATOM 1517 C CA . ASN A 1 193 ? -9.657 76.053 4.484 1.00 19.58 193 ASN A CA 1
ATOM 1518 C C . ASN A 1 193 ? -8.672 75.380 3.537 1.00 18.36 193 ASN A C 1
ATOM 1519 O O . ASN A 1 193 ? -9.074 74.544 2.732 1.00 19.75 193 ASN A O 1
ATOM 1524 N N . ARG A 1 194 ? -7.392 75.734 3.626 1.00 17.57 194 ARG A N 1
ATOM 1525 C CA . ARG A 1 194 ? -6.390 75.116 2.760 1.00 18.05 194 ARG A CA 1
ATOM 1526 C C . ARG A 1 194 ? -6.290 73.615 3.042 1.00 17.07 194 ARG A C 1
ATOM 1527 O O . ARG A 1 194 ? -6.146 72.815 2.123 1.00 16.51 194 ARG A O 1
ATOM 1535 N N . VAL A 1 195 ? -6.358 73.237 4.314 1.00 17.74 195 VAL A N 1
ATOM 1536 C CA . VAL A 1 195 ? -6.276 71.826 4.687 1.00 16.53 195 VAL A CA 1
ATOM 1537 C C . VAL A 1 195 ? -7.500 71.050 4.194 1.00 16.58 195 VAL A C 1
ATOM 1538 O O . VAL A 1 195 ? -7.370 69.962 3.631 1.00 17.01 195 VAL A O 1
ATOM 1542 N N . ILE A 1 196 ? -8.687 71.610 4.398 1.00 16.46 196 ILE A N 1
ATOM 1543 C CA . ILE A 1 196 ? -9.913 70.956 3.950 1.00 16.92 196 ILE A CA 1
ATOM 1544 C C . ILE A 1 196 ? -9.922 70.872 2.422 1.00 16.42 196 ILE A C 1
ATOM 1545 O O . ILE A 1 196 ? -10.309 69.854 1.850 1.00 15.19 196 ILE A O 1
ATOM 1550 N N . GLU A 1 197 ? -9.482 71.943 1.767 1.00 16.23 197 GLU A N 1
ATOM 1551 C CA . GLU A 1 197 ? -9.427 71.984 0.309 1.00 16.81 197 GLU A CA 1
ATOM 1552 C C . GLU A 1 197 ? -8.491 70.919 -0.252 1.00 16.18 197 GLU A C 1
ATOM 1553 O O . GLU A 1 197 ? -8.797 70.273 -1.257 1.00 14.86 197 GLU A O 1
ATOM 1559 N N . PHE A 1 198 ? -7.346 70.744 0.395 1.00 14.89 198 PHE A N 1
ATOM 1560 C CA . PHE A 1 198 ? -6.371 69.755 -0.050 1.00 15.13 198 PHE A CA 1
ATOM 1561 C C . PHE A 1 198 ? -7.029 68.375 -0.100 1.00 14.39 198 PHE A C 1
ATOM 1562 O O . PHE A 1 198 ? -6.853 67.619 -1.057 1.00 16.41 198 PHE A O 1
ATOM 1570 N N . ILE A 1 199 ? -7.802 68.056 0.929 1.00 13.93 199 ILE A N 1
ATOM 1571 C CA . ILE A 1 199 ? -8.480 66.768 0.986 1.00 14.42 199 ILE A CA 1
ATOM 1572 C C . ILE A 1 199 ? -9.618 66.672 -0.030 1.00 16.06 199 ILE A C 1
ATOM 1573 O O . ILE A 1 199 ? -9.649 65.774 -0.874 1.00 15.13 199 ILE A O 1
ATOM 1578 N N . GLU A 1 200 ? -10.546 67.615 0.050 1.00 16.09 200 GLU A N 1
ATOM 1579 C CA . GLU A 1 200 ? -11.714 67.614 -0.820 1.00 17.65 200 GLU A CA 1
ATOM 1580 C C . GLU A 1 200 ? -11.493 67.880 -2.308 1.00 17.86 200 GLU A C 1
ATOM 1581 O O . GLU A 1 200 ? -12.067 67.186 -3.146 1.00 17.22 200 GLU A O 1
ATOM 1587 N N . ASP A 1 201 ? -10.662 68.863 -2.639 1.00 16.75 201 ASP A N 1
ATOM 1588 C CA . ASP A 1 201 ? -10.434 69.221 -4.037 1.00 16.90 201 ASP A CA 1
ATOM 1589 C C . ASP A 1 201 ? -9.254 68.551 -4.724 1.00 17.26 201 ASP A C 1
ATOM 1590 O O . ASP A 1 201 ? -9.049 68.729 -5.925 1.00 15.72 201 ASP A O 1
ATOM 1595 N N . TYR A 1 202 ? -8.468 67.790 -3.976 1.00 15.27 202 TYR A N 1
ATOM 1596 C CA . TYR A 1 202 ? -7.327 67.120 -4.583 1.00 15.88 202 TYR A CA 1
ATOM 1597 C C . TYR A 1 202 ? -7.352 65.634 -4.290 1.00 14.58 202 TYR A C 1
ATOM 1598 O O . TYR A 1 202 ? -7.496 64.828 -5.206 1.00 15.67 202 TYR A O 1
ATOM 1607 N N . ILE A 1 203 ? -7.243 65.263 -3.021 1.00 13.09 203 ILE A N 1
ATOM 1608 C CA . ILE A 1 203 ? -7.262 63.848 -2.676 1.00 13.70 203 ILE A CA 1
ATOM 1609 C C . ILE A 1 203 ? -8.542 63.166 -3.162 1.00 14.55 203 ILE A C 1
ATOM 1610 O O . ILE A 1 203 ? -8.484 62.120 -3.803 1.00 13.67 203 ILE A O 1
ATOM 1615 N N . PHE A 1 204 ? -9.695 63.760 -2.863 1.00 13.32 204 PHE A N 1
ATOM 1616 C CA . PHE A 1 204 ? -10.975 63.178 -3.271 1.00 16.41 204 PHE A CA 1
ATOM 1617 C C . PHE A 1 204 ? -11.284 63.302 -4.765 1.00 17.01 204 PHE A C 1
ATOM 1618 O O . PHE A 1 204 ? -12.174 62.620 -5.275 1.00 18.16 204 PHE A O 1
ATOM 1626 N N . VAL A 1 205 ? -10.561 64.168 -5.463 1.00 16.32 205 VAL A N 1
ATOM 1627 C CA . VAL A 1 205 ? -10.784 64.372 -6.892 1.00 17.09 205 VAL A CA 1
ATOM 1628 C C . VAL A 1 205 ? -9.842 63.527 -7.753 1.00 17.42 205 VAL A C 1
ATOM 1629 O O . VAL A 1 205 ? -10.274 62.860 -8.698 1.00 15.76 205 VAL A O 1
ATOM 1633 N N . ASN A 1 206 ? -8.560 63.539 -7.398 1.00 16.00 206 ASN A N 1
ATOM 1634 C CA . ASN A 1 206 ? -7.519 62.824 -8.141 1.00 16.53 206 ASN A CA 1
ATOM 1635 C C . ASN A 1 206 ? -7.178 61.403 -7.704 1.00 16.60 206 ASN A C 1
ATOM 1636 O O . ASN A 1 206 ? -6.871 60.546 -8.532 1.00 16.01 206 ASN A O 1
ATOM 1641 N N . LEU A 1 207 ? -7.218 61.164 -6.400 1.00 16.77 207 LEU A N 1
ATOM 1642 C CA . LEU A 1 207 ? -6.753 59.899 -5.859 1.00 16.36 207 LEU A CA 1
ATOM 1643 C C . LEU A 1 207 ? -7.717 58.830 -5.376 1.00 16.94 207 LEU A C 1
ATOM 1644 O O . LEU A 1 207 ? -7.620 57.674 -5.791 1.00 18.64 207 LEU A O 1
ATOM 1649 N N . VAL A 1 208 ? -8.631 59.193 -4.490 1.00 17.50 208 VAL A N 1
ATOM 1650 C CA . VAL A 1 208 ? -9.552 58.205 -3.955 1.00 18.77 208 VAL A CA 1
ATOM 1651 C C . VAL A 1 208 ? -10.991 58.685 -3.843 1.00 19.31 208 VAL A C 1
ATOM 1652 O O . VAL A 1 208 ? -11.244 59.823 -3.448 1.00 18.68 208 VAL A O 1
ATOM 1656 N N . PRO A 1 209 ? -11.955 57.820 -4.201 1.00 19.46 209 PRO A N 1
ATOM 1657 C CA . PRO A 1 209 ? -13.367 58.199 -4.110 1.00 19.91 209 PRO A CA 1
ATOM 1658 C C . PRO A 1 209 ? -13.672 58.381 -2.624 1.00 18.89 209 PRO A C 1
ATOM 1659 O O . PRO A 1 209 ? -13.430 57.480 -1.822 1.00 19.06 209 PRO A O 1
ATOM 1663 N N . PRO A 1 210 ? -14.201 59.548 -2.234 1.00 18.51 210 PRO A N 1
ATOM 1664 C CA . PRO A 1 210 ? -14.493 59.741 -0.812 1.00 17.67 210 PRO A CA 1
ATOM 1665 C C . PRO A 1 210 ? -15.404 58.674 -0.203 1.00 17.88 210 PRO A C 1
ATOM 1666 O O . PRO A 1 210 ? -15.293 58.368 0.982 1.00 16.27 210 PRO A O 1
ATOM 1670 N N . GLU A 1 211 ? -16.286 58.093 -1.015 1.00 18.10 211 GLU A N 1
ATOM 1671 C CA . GLU A 1 211 ? -17.203 57.066 -0.523 1.00 20.73 211 GLU A CA 1
ATOM 1672 C C . GLU A 1 211 ? -16.489 55.776 -0.121 1.00 19.43 211 GLU A C 1
ATOM 1673 O O . GLU A 1 211 ? -17.081 54.912 0.528 1.00 17.68 211 GLU A O 1
ATOM 1679 N N . GLU A 1 212 ? -15.225 55.641 -0.514 1.00 16.51 212 GLU A N 1
ATOM 1680 C CA . GLU A 1 212 ? -14.450 54.456 -0.168 1.00 16.57 212 GLU A CA 1
ATOM 1681 C C . GLU A 1 212 ? -13.481 54.717 0.992 1.00 16.24 212 GLU A C 1
ATOM 1682 O O . GLU A 1 212 ? -12.694 53.848 1.354 1.00 15.01 212 GLU A O 1
ATOM 1688 N N . VAL A 1 213 ? -13.545 55.913 1.573 1.00 15.60 213 VAL A N 1
ATOM 1689 C CA . VAL A 1 213 ? -12.678 56.254 2.701 1.00 14.88 213 VAL A CA 1
ATOM 1690 C C . VAL A 1 213 ? -13.400 55.846 3.978 1.00 15.23 213 VAL A C 1
ATOM 1691 O O . VAL A 1 213 ? -14.473 56.363 4.292 1.00 16.29 213 VAL A O 1
ATOM 1695 N N . ALA A 1 214 ? -12.812 54.898 4.701 1.00 15.61 214 ALA A N 1
ATOM 1696 C CA . ALA A 1 214 ? -13.400 54.385 5.931 1.00 14.87 214 ALA A CA 1
ATOM 1697 C C . ALA A 1 214 ? -13.400 55.428 7.043 1.00 17.23 214 ALA A C 1
ATOM 1698 O O . ALA A 1 214 ? -14.409 55.625 7.723 1.00 17.07 214 ALA A O 1
ATOM 1700 N N . GLY A 1 215 ? -12.264 56.092 7.228 1.00 15.86 215 GLY A N 1
ATOM 1701 C CA . GLY A 1 215 ? -12.182 57.098 8.268 1.00 16.09 215 GLY A CA 1
ATOM 1702 C C . GLY A 1 215 ? -10.970 58.000 8.168 1.00 15.11 215 GLY A C 1
ATOM 1703 O O . GLY A 1 215 ? -10.035 57.746 7.401 1.00 13.76 215 GLY A O 1
ATOM 1704 N N . ILE A 1 216 ? -11.015 59.076 8.942 1.00 13.98 216 ILE A N 1
ATOM 1705 C CA . ILE A 1 216 ? -9.937 60.050 9.018 1.00 13.57 216 ILE A CA 1
ATOM 1706 C C . ILE A 1 216 ? -9.419 59.968 10.454 1.00 12.93 216 ILE A C 1
ATOM 1707 O O . ILE A 1 216 ? -10.180 60.168 11.401 1.00 12.13 216 ILE A O 1
ATOM 1712 N N . PHE A 1 217 ? -8.137 59.643 10.609 1.00 11.95 217 PHE A N 1
ATOM 1713 C CA . PHE A 1 217 ? -7.515 59.536 11.932 1.00 13.55 217 PHE A CA 1
ATOM 1714 C C . PHE A 1 217 ? -6.755 60.812 12.260 1.00 11.45 217 PHE A C 1
ATOM 1715 O O . PHE A 1 217 ? -6.055 61.357 11.415 1.00 11.07 217 PHE A O 1
ATOM 1723 N N . PHE A 1 218 ? -6.867 61.266 13.501 1.00 12.36 218 PHE A N 1
ATOM 1724 C CA . PHE A 1 218 ? -6.182 62.476 13.908 1.00 13.18 218 PHE A CA 1
ATOM 1725 C C . PHE A 1 218 ? -5.987 62.534 15.410 1.00 12.82 218 PHE A C 1
ATOM 1726 O O . PHE A 1 218 ? -6.664 61.838 16.173 1.00 11.89 218 PHE A O 1
ATOM 1734 N N . GLU A 1 219 ? -5.037 63.360 15.822 1.00 12.27 219 GLU A N 1
ATOM 1735 C CA . GLU A 1 219 ? -4.794 63.609 17.233 1.00 12.46 219 GLU A CA 1
ATOM 1736 C C . GLU A 1 219 ? -5.4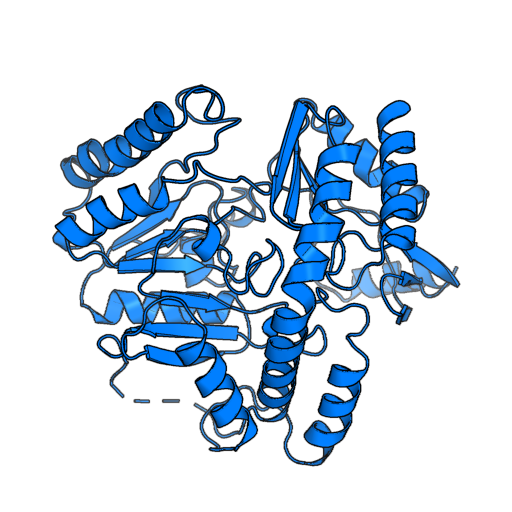18 64.995 17.382 1.00 13.61 219 GLU A C 1
ATOM 1737 O O . GLU A 1 219 ? -5.255 65.836 16.496 1.00 13.81 219 GLU A O 1
ATOM 1743 N N . PRO A 1 220 ? -6.155 65.247 18.481 1.00 13.82 220 PRO A N 1
ATOM 1744 C CA . PRO A 1 220 ? -6.777 66.564 18.672 1.00 14.46 220 PRO A CA 1
ATOM 1745 C C . PRO A 1 220 ? -5.691 67.629 18.796 1.00 14.84 220 PRO A C 1
ATOM 1746 O O . PRO A 1 220 ? -5.901 68.795 18.475 1.00 16.33 220 PRO A O 1
ATOM 1750 N N . ILE A 1 221 ? -4.533 67.191 19.273 1.00 14.20 221 ILE A N 1
ATOM 1751 C CA . ILE A 1 221 ? -3.334 68.016 19.405 1.00 14.57 221 ILE A CA 1
ATOM 1752 C C . ILE A 1 221 ? -2.224 67.011 19.132 1.00 13.63 221 ILE A C 1
ATOM 1753 O O . ILE A 1 221 ? -2.148 65.987 19.810 1.00 14.74 221 ILE A O 1
ATOM 1758 N N . GLN A 1 222 ? -1.378 67.275 18.141 1.00 13.65 222 GLN A N 1
ATOM 1759 C CA . GLN A 1 222 ? -0.306 66.333 17.836 1.00 13.01 222 GLN A CA 1
ATOM 1760 C C . GLN A 1 222 ? 0.736 66.297 18.943 1.00 15.22 222 GLN A C 1
ATOM 1761 O O . GLN A 1 222 ? 1.313 67.324 19.306 1.00 13.29 222 GLN A O 1
ATOM 1767 N N . GLY A 1 223 ? 0.968 65.100 19.474 1.00 13.77 223 GLY A N 1
ATOM 1768 C CA . GLY A 1 223 ? 1.928 64.932 20.548 1.00 14.39 223 GLY A CA 1
ATOM 1769 C C . GLY A 1 223 ? 3.357 64.863 20.052 1.00 15.66 223 GLY A C 1
ATOM 1770 O O . GLY A 1 223 ? 4.102 65.839 20.157 1.00 15.33 223 GLY A O 1
ATOM 1771 N N . GLU A 1 224 ? 3.743 63.712 19.511 1.00 15.52 224 GLU A N 1
ATOM 1772 C CA . GLU A 1 224 ? 5.098 63.529 18.998 1.00 16.04 224 GLU A CA 1
ATOM 1773 C C . GLU A 1 224 ? 5.436 64.606 17.980 1.00 17.37 224 GLU A C 1
ATOM 1774 O O . GLU A 1 224 ? 6.599 64.994 17.829 1.00 17.11 224 GLU A O 1
ATOM 1780 N N . GLY A 1 225 ? 4.405 65.093 17.299 1.00 16.76 225 GLY A N 1
ATOM 1781 C CA . GLY A 1 225 ? 4.585 66.127 16.297 1.00 18.65 225 GLY A CA 1
ATOM 1782 C C . GLY A 1 225 ? 5.051 67.455 16.862 1.00 18.69 225 GLY A C 1
ATOM 1783 O O . GLY A 1 225 ? 5.448 68.343 16.104 1.00 17.96 225 GLY A O 1
ATOM 1784 N N . GLY A 1 226 ? 4.994 67.600 18.185 1.00 19.48 226 GLY A N 1
ATOM 1785 C CA . GLY A 1 226 ? 5.438 68.831 18.819 1.00 18.45 226 GLY A CA 1
ATOM 1786 C C . GLY A 1 226 ? 4.379 69.629 19.560 1.00 18.42 226 GLY A C 1
ATOM 1787 O O . GLY A 1 226 ? 4.507 70.848 19.709 1.00 17.62 226 GLY A O 1
ATOM 1788 N N . TYR A 1 227 ? 3.343 68.947 20.038 1.00 16.52 227 TYR A N 1
ATOM 1789 C CA . TYR A 1 227 ? 2.246 69.596 20.749 1.00 16.97 227 TYR A CA 1
ATOM 1790 C C . TYR A 1 227 ? 1.675 70.729 19.906 1.00 17.91 227 TYR A C 1
ATOM 1791 O O . TYR A 1 227 ? 1.564 71.882 20.334 1.00 16.18 227 TYR A O 1
ATOM 1800 N N . VAL A 1 228 ? 1.308 70.350 18.686 1.00 14.76 228 VAL A N 1
ATOM 1801 C CA . VAL A 1 228 ? 0.747 71.250 17.689 1.00 15.56 228 VAL A CA 1
ATOM 1802 C C . VAL A 1 228 ? -0.762 71.366 17.877 1.00 15.78 228 VAL A C 1
ATOM 1803 O O . VAL A 1 228 ? -1.492 70.392 17.693 1.00 16.07 228 VAL A O 1
ATOM 1807 N N . ILE A 1 229 ? -1.225 72.557 18.247 1.00 15.86 229 ILE A N 1
ATOM 1808 C CA . ILE A 1 229 ? -2.651 72.786 18.460 1.00 17.05 229 ILE A CA 1
ATOM 1809 C C . ILE A 1 229 ? -3.278 73.417 17.221 1.00 17.60 229 ILE A C 1
ATOM 1810 O O . ILE A 1 229 ? -2.887 74.506 16.802 1.00 17.56 229 ILE A O 1
ATOM 1815 N N . PRO A 1 230 ? -4.262 72.737 16.613 1.00 18.33 230 PRO A N 1
ATOM 1816 C CA . PRO A 1 230 ? -4.910 73.278 15.416 1.00 17.84 230 PRO A CA 1
ATOM 1817 C C . PRO A 1 230 ? -5.929 74.366 15.755 1.00 19.27 230 PRO A C 1
ATOM 1818 O O . PRO A 1 230 ? -6.303 74.532 16.917 1.00 17.38 230 PRO A O 1
ATOM 1822 N N . PRO A 1 231 ? -6.369 75.138 14.744 1.00 19.33 231 PRO A N 1
ATOM 1823 C CA . PRO A 1 231 ? -7.356 76.203 14.963 1.00 18.77 231 PRO A CA 1
ATOM 1824 C C . PRO A 1 231 ? -8.589 75.608 15.646 1.00 19.55 231 PRO A C 1
ATOM 1825 O O . PRO A 1 231 ? -8.957 74.463 15.387 1.00 17.23 231 PRO A O 1
ATOM 1829 N N . LYS A 1 232 ? -9.233 76.392 16.501 1.00 20.60 232 LYS A N 1
ATOM 1830 C CA . LYS A 1 232 ? -10.392 75.925 17.253 1.00 22.95 232 LYS A CA 1
ATOM 1831 C C . LYS A 1 232 ? -11.535 75.281 16.467 1.00 22.68 232 LYS A C 1
ATOM 1832 O O . LYS A 1 232 ? -12.163 74.339 16.953 1.00 21.88 232 LYS A O 1
ATOM 1838 N N . ASN A 1 233 ? -11.815 75.767 15.263 1.00 22.03 233 ASN A N 1
ATOM 1839 C CA . ASN A 1 233 ? -12.916 75.200 14.489 1.00 23.26 233 ASN A CA 1
ATOM 1840 C C . ASN A 1 233 ? -12.471 74.203 13.421 1.00 21.06 233 ASN A C 1
ATOM 1841 O O . ASN A 1 233 ? -13.254 73.833 12.543 1.00 19.76 233 ASN A O 1
ATOM 1846 N N . PHE A 1 234 ? -11.222 73.756 13.490 1.00 18.28 234 PHE A N 1
ATOM 1847 C CA . PHE A 1 234 ? -10.739 72.813 12.489 1.00 17.56 234 PHE A CA 1
ATOM 1848 C C . PHE A 1 234 ? -11.524 71.508 12.438 1.00 17.19 234 PHE A C 1
ATOM 1849 O O . PHE A 1 234 ? -11.927 71.062 11.365 1.00 17.84 234 PHE A O 1
ATOM 1857 N N . PHE A 1 235 ? -11.743 70.886 13.590 1.00 17.78 235 PHE A N 1
ATOM 1858 C CA . PHE A 1 235 ? -12.460 69.622 13.598 1.00 17.33 235 PHE A CA 1
ATOM 1859 C C . PHE A 1 235 ? -13.926 69.750 13.232 1.00 17.44 235 PHE A C 1
ATOM 1860 O O . PHE A 1 235 ? -14.524 68.802 12.734 1.00 17.64 235 PHE A O 1
ATOM 1868 N N . ALA A 1 236 ? -14.502 70.925 13.459 1.00 17.85 236 ALA A N 1
ATOM 1869 C CA . ALA A 1 236 ? -15.892 71.147 13.090 1.00 19.40 236 ALA A CA 1
ATOM 1870 C C . ALA A 1 236 ? -15.952 71.104 11.561 1.00 17.83 236 ALA A C 1
ATOM 1871 O O . ALA A 1 236 ? -16.847 70.492 10.982 1.00 19.80 236 ALA A O 1
ATOM 1873 N N . GLU A 1 237 ? -14.987 71.749 10.910 1.00 18.10 237 GLU A N 1
ATOM 1874 C CA . GLU A 1 237 ? -14.932 71.756 9.450 1.00 18.23 237 GLU A CA 1
ATOM 1875 C C . GLU A 1 237 ? -14.582 70.375 8.906 1.00 17.92 237 GLU A C 1
ATOM 1876 O O . GLU A 1 237 ? -15.101 69.951 7.872 1.00 16.56 237 GLU A O 1
ATOM 1882 N N . LEU A 1 238 ? -13.689 69.678 9.600 1.00 17.03 238 LEU A N 1
ATOM 1883 C CA . LEU A 1 238 ? -13.292 68.344 9.175 1.00 16.61 238 LEU A CA 1
ATOM 1884 C C . LEU A 1 238 ? -14.497 67.412 9.245 1.00 16.98 238 LEU A C 1
ATOM 1885 O O . LEU A 1 238 ? -14.700 66.579 8.363 1.00 16.97 238 LEU A O 1
ATOM 1890 N N . GLN A 1 239 ? -15.298 67.551 10.297 1.00 17.24 239 GLN A N 1
ATOM 1891 C CA . GLN A 1 239 ? -16.481 66.708 10.447 1.00 18.90 239 GLN A CA 1
ATOM 1892 C C . GLN A 1 239 ? -17.516 66.994 9.359 1.00 19.77 239 GLN A C 1
ATOM 1893 O O . GLN A 1 239 ? -18.205 66.084 8.894 1.00 18.62 239 GLN A O 1
ATOM 1899 N N . LYS A 1 240 ? -17.632 68.257 8.963 1.00 20.06 240 LYS A N 1
ATOM 1900 C CA . LYS A 1 240 ? -18.578 68.630 7.913 1.00 20.92 240 LYS A CA 1
ATOM 1901 C C . LYS A 1 240 ? -18.207 67.878 6.637 1.00 20.01 240 LYS A C 1
ATOM 1902 O O . LYS A 1 240 ? -19.067 67.323 5.949 1.00 19.02 240 LYS A O 1
ATOM 1908 N N . LEU A 1 241 ? -16.915 67.865 6.329 1.00 17.54 241 LEU A N 1
ATOM 1909 C CA . LEU A 1 241 ? -16.421 67.175 5.147 1.00 18.22 241 LEU A CA 1
ATOM 1910 C C . LEU A 1 241 ? -16.708 65.683 5.265 1.00 18.06 241 LEU A C 1
ATOM 1911 O O . LEU A 1 241 ? -17.197 65.062 4.322 1.00 18.74 241 LEU A O 1
ATOM 1916 N N . ALA A 1 242 ? -16.403 65.120 6.431 1.00 17.65 242 ALA A N 1
ATOM 1917 C CA . ALA A 1 242 ? -16.616 63.699 6.687 1.00 18.89 242 ALA A CA 1
ATOM 1918 C C . ALA A 1 242 ? -18.081 63.277 6.576 1.00 19.32 242 ALA A C 1
ATOM 1919 O O . ALA A 1 242 ? -18.394 62.283 5.923 1.00 18.12 242 ALA A O 1
ATOM 1921 N N . LYS A 1 243 ? -18.972 64.026 7.219 1.00 19.79 243 LYS A N 1
ATOM 1922 C CA . LYS A 1 243 ? -20.403 63.712 7.187 1.00 22.42 243 LYS A CA 1
ATOM 1923 C C . LYS A 1 243 ? -20.937 63.666 5.761 1.00 21.96 243 LYS A C 1
ATOM 1924 O O . LYS A 1 243 ? -21.806 62.860 5.430 1.00 22.49 243 LYS A O 1
ATOM 1930 N N . LYS A 1 244 ? -20.404 64.549 4.929 1.00 23.42 244 LYS A N 1
ATOM 1931 C CA . LYS A 1 244 ? -20.796 64.662 3.534 1.00 24.26 244 LYS A CA 1
ATOM 1932 C C . LYS A 1 244 ? -20.631 63.346 2.773 1.00 24.33 244 LYS A C 1
ATOM 1933 O O . LYS A 1 244 ? -21.408 63.048 1.863 1.00 22.21 244 LYS A O 1
ATOM 1939 N N . TYR A 1 245 ? -19.632 62.554 3.161 1.00 21.74 245 TYR A N 1
ATOM 1940 C CA . TYR A 1 245 ? -19.354 61.288 2.487 1.00 21.53 245 TYR A CA 1
ATOM 1941 C C . TYR A 1 245 ? -19.452 60.039 3.363 1.00 20.57 245 TYR A C 1
ATOM 1942 O O . TYR A 1 245 ? -19.038 58.956 2.952 1.00 21.30 245 TYR A O 1
ATOM 1951 N N . GLY A 1 246 ? -20.008 60.185 4.561 1.00 18.59 246 GLY A N 1
ATOM 1952 C CA . GLY A 1 246 ? -20.151 59.042 5.445 1.00 19.30 246 GLY A CA 1
ATOM 1953 C C . GLY A 1 246 ? -18.835 58.519 5.995 1.00 17.93 246 GLY A C 1
ATOM 1954 O O . GLY A 1 246 ? -18.734 57.352 6.375 1.00 19.11 246 GLY A O 1
ATOM 1955 N N . ILE A 1 247 ? -17.830 59.385 6.046 1.00 16.77 247 ILE A N 1
ATOM 1956 C CA . ILE A 1 247 ? -16.511 59.011 6.556 1.00 15.98 247 ILE A CA 1
ATOM 1957 C C . ILE A 1 247 ? -16.489 59.164 8.075 1.00 16.74 247 ILE A C 1
ATOM 1958 O O . ILE A 1 247 ? -17.007 60.142 8.614 1.00 17.53 247 ILE A O 1
ATOM 1963 N N . LEU A 1 248 ? -15.887 58.200 8.763 1.00 14.90 248 LEU A N 1
ATOM 1964 C CA . LEU A 1 248 ? -15.819 58.239 10.219 1.00 15.57 248 LEU A CA 1
ATOM 1965 C C . LEU A 1 248 ? -14.644 59.069 10.720 1.00 15.24 248 LEU A C 1
ATOM 1966 O O . LEU A 1 248 ? -13.616 59.182 10.048 1.00 15.24 248 LEU A O 1
ATOM 1971 N N . LEU A 1 249 ? -14.807 59.660 11.900 1.00 14.43 249 LEU A N 1
ATOM 1972 C CA . LEU A 1 249 ? -13.744 60.455 12.506 1.00 13.71 249 LEU A CA 1
ATOM 1973 C C . LEU A 1 249 ? -13.196 59.691 13.701 1.00 13.88 249 LEU A C 1
ATOM 1974 O O . LEU A 1 249 ? -13.939 59.360 14.625 1.00 13.68 249 LEU A O 1
ATOM 1979 N N . VAL A 1 250 ? -11.899 59.395 13.668 1.00 12.01 250 VAL A N 1
ATOM 1980 C CA . VAL A 1 250 ? -11.258 58.684 14.762 1.00 11.92 250 VAL A CA 1
ATOM 1981 C C . VAL A 1 250 ? -10.347 59.655 15.503 1.00 12.24 250 VAL A C 1
ATOM 1982 O O . VAL A 1 250 ? -9.381 60.182 14.949 1.00 11.24 250 VAL A O 1
ATOM 1986 N N . ASP A 1 251 ? -10.680 59.878 16.767 1.00 10.92 251 ASP A N 1
ATOM 1987 C CA . ASP A 1 251 ? -9.958 60.795 17.641 1.00 13.08 251 ASP A CA 1
ATOM 1988 C C . ASP A 1 251 ? -8.988 60.024 18.544 1.00 12.08 251 ASP A C 1
ATOM 1989 O O . ASP A 1 251 ? -9.409 59.306 19.448 1.00 14.14 251 ASP A O 1
ATOM 1994 N N . ASP A 1 252 ? -7.689 60.165 18.285 1.00 11.93 252 ASP A N 1
ATOM 1995 C CA . ASP A 1 252 ? -6.674 59.469 19.075 1.00 12.05 252 ASP A CA 1
ATOM 1996 C C . ASP A 1 252 ? -6.277 60.312 20.283 1.00 13.08 252 ASP A C 1
ATOM 1997 O O . ASP A 1 252 ? -5.494 61.264 20.166 1.00 13.10 252 ASP A O 1
ATOM 2002 N N . GLU A 1 253 ? -6.809 59.929 21.441 1.00 11.79 253 GLU A N 1
ATOM 2003 C CA . GLU A 1 253 ? -6.573 60.631 22.702 1.00 12.24 253 GLU A CA 1
ATOM 2004 C C . GLU A 1 253 ? -5.590 59.897 23.609 1.00 12.21 253 GLU A C 1
ATOM 2005 O O . GLU A 1 253 ? -5.563 60.132 24.818 1.00 12.69 253 GLU A O 1
ATOM 2011 N N . VAL A 1 254 ? -4.784 59.010 23.036 1.00 12.32 254 VAL A N 1
ATOM 2012 C CA . VAL A 1 254 ? -3.833 58.249 23.836 1.00 12.50 254 VAL A CA 1
ATOM 2013 C C . VAL A 1 254 ? -2.872 59.141 24.624 1.00 12.88 254 VAL A C 1
ATOM 2014 O O . VAL A 1 254 ? -2.506 58.812 25.751 1.00 13.62 254 VAL A O 1
ATOM 2018 N N . GLN A 1 255 ? -2.478 60.272 24.051 1.00 12.26 255 GLN A N 1
ATOM 2019 C CA . GLN A 1 255 ? -1.556 61.159 24.754 1.00 13.59 255 GLN A CA 1
ATOM 2020 C C . GLN A 1 255 ? -2.197 62.429 25.321 1.00 14.52 255 GLN A C 1
ATOM 2021 O O . GLN A 1 255 ? -1.769 62.930 26.362 1.00 12.66 255 GLN A O 1
ATOM 2027 N N . MET A 1 256 ? -3.229 62.933 24.649 1.00 13.63 256 MET A N 1
ATOM 2028 C CA . MET A 1 256 ? -3.898 64.165 25.069 1.00 14.25 256 MET A CA 1
ATOM 2029 C C . MET A 1 256 ? -5.135 63.973 25.940 1.00 15.54 256 MET A C 1
ATOM 2030 O O . MET A 1 256 ? -5.658 64.934 26.508 1.00 15.45 256 MET A O 1
ATOM 2035 N N . GLY A 1 257 ? -5.607 62.741 26.048 1.00 15.45 257 GLY A N 1
ATOM 2036 C CA . GLY A 1 257 ? -6.796 62.508 26.840 1.00 15.43 257 GLY A CA 1
ATOM 2037 C C . GLY A 1 257 ? -6.596 62.489 28.341 1.00 15.67 257 GLY A C 1
ATOM 2038 O O . GLY A 1 257 ? -5.504 62.736 28.864 1.00 15.16 257 GLY A O 1
ATOM 2039 N N . LEU A 1 258 ? -7.696 62.216 29.030 1.00 14.31 258 LEU A N 1
ATOM 2040 C CA . LEU A 1 258 ? -7.729 62.101 30.476 1.00 13.84 258 LEU A CA 1
ATOM 2041 C C . LEU A 1 258 ? -7.102 63.240 31.285 1.00 14.80 258 LEU A C 1
ATOM 2042 O O . LEU A 1 258 ? -6.214 63.013 32.113 1.00 13.80 258 LEU A O 1
ATOM 2047 N N . GLY A 1 259 ? -7.564 64.462 31.024 1.00 15.49 259 GLY A N 1
ATOM 2048 C CA . GLY A 1 259 ? -7.115 65.620 31.783 1.00 15.82 259 GLY A CA 1
ATOM 2049 C C . GLY A 1 259 ? -5.939 66.465 31.336 1.00 16.96 259 GLY A C 1
ATOM 2050 O O . GLY A 1 259 ? -5.809 67.607 31.782 1.00 16.38 259 GLY A O 1
ATOM 2051 N N . ARG A 1 260 ? -5.085 65.925 30.472 1.00 14.64 260 ARG A N 1
ATOM 2052 C CA . ARG A 1 260 ? -3.905 66.650 29.998 1.00 15.58 260 ARG A CA 1
ATOM 2053 C C . ARG A 1 260 ? -4.185 68.088 29.549 1.00 15.76 260 ARG A C 1
ATOM 2054 O O . ARG A 1 260 ? -3.434 69.007 29.891 1.00 15.20 260 ARG A O 1
ATOM 2062 N N . THR A 1 261 ? -5.263 68.285 28.796 1.00 14.24 261 THR A N 1
ATOM 2063 C CA . THR A 1 261 ? -5.606 69.614 28.298 1.00 15.01 261 THR A CA 1
ATOM 2064 C C . THR A 1 261 ? -6.653 70.332 29.143 1.00 15.25 261 THR A C 1
ATOM 2065 O O . THR A 1 261 ? -7.187 71.358 28.724 1.00 15.15 261 THR A O 1
ATOM 2069 N N . GLY A 1 262 ? -6.955 69.797 30.322 1.00 16.36 262 GLY A N 1
ATOM 2070 C CA . GLY A 1 262 ? -7.951 70.432 31.170 1.00 18.20 262 GLY A CA 1
ATOM 2071 C C . GLY A 1 262 ? -9.353 69.904 30.918 1.00 19.99 262 GLY A C 1
ATOM 2072 O O . GLY A 1 262 ? -10.333 70.407 31.480 1.00 20.04 262 GLY A O 1
ATOM 2073 N N . LYS A 1 263 ? -9.446 68.889 30.063 1.00 18.65 263 LYS A N 1
ATOM 2074 C CA . LYS A 1 263 ? -10.720 68.258 29.730 1.00 18.79 263 LYS A CA 1
ATOM 2075 C C . LYS A 1 263 ? -10.528 66.751 29.828 1.00 18.94 263 LYS A C 1
ATOM 2076 O O . LYS A 1 263 ? -9.412 66.252 29.660 1.00 19.11 263 LYS A O 1
ATOM 2082 N N . LEU A 1 264 ? -11.605 66.022 30.099 1.00 16.34 264 LEU A N 1
ATOM 2083 C CA . LEU A 1 264 ? -11.507 64.571 30.180 1.00 15.63 264 LEU A CA 1
ATOM 2084 C C . LEU A 1 264 ? -11.072 64.071 28.797 1.00 16.26 264 LEU A C 1
ATOM 2085 O O . LEU A 1 264 ? -10.260 63.155 28.680 1.00 16.58 264 LEU A O 1
ATOM 2090 N N . PHE A 1 265 ? -11.632 64.669 27.749 1.00 15.20 265 PHE A N 1
ATOM 2091 C CA . PHE A 1 265 ? -11.255 64.324 26.381 1.00 15.73 265 PHE A CA 1
ATOM 2092 C C . PHE A 1 265 ? -10.847 65.623 25.706 1.00 15.70 265 PHE A C 1
ATOM 2093 O O . PHE A 1 265 ? -11.620 66.578 25.664 1.00 14.95 265 PHE A O 1
ATOM 2101 N N . ALA A 1 266 ? -9.623 65.657 25.188 1.00 15.22 266 ALA A N 1
ATOM 2102 C CA . ALA A 1 266 ? -9.101 66.854 24.542 1.00 14.89 266 ALA A CA 1
ATOM 2103 C C . ALA A 1 266 ? -9.958 67.397 23.403 1.00 15.71 266 ALA A C 1
ATOM 2104 O O . ALA A 1 266 ? -9.962 68.603 23.150 1.00 15.07 266 ALA A O 1
ATOM 2106 N N . ILE A 1 267 ? -10.680 66.521 22.710 1.00 15.40 267 ILE A N 1
ATOM 2107 C CA . ILE A 1 267 ? -11.512 66.965 21.596 1.00 15.84 267 ILE A CA 1
ATOM 2108 C C . ILE A 1 267 ? -12.626 67.912 22.058 1.00 16.24 267 ILE A C 1
ATOM 2109 O O . ILE A 1 267 ? -13.187 68.665 21.261 1.00 15.99 267 ILE A O 1
ATOM 2114 N N . GLU A 1 268 ? -12.939 67.876 23.348 1.00 17.06 268 GLU A N 1
ATOM 2115 C CA . GLU A 1 268 ? -13.968 68.751 23.902 1.00 17.74 268 GLU A CA 1
ATOM 2116 C C . GLU A 1 268 ? -13.613 70.221 23.674 1.00 19.11 268 GLU A C 1
ATOM 2117 O O . GLU A 1 268 ? -14.494 71.070 23.533 1.00 17.82 268 GLU A O 1
ATOM 2123 N N . ASN A 1 269 ? -12.318 70.517 23.641 1.00 17.85 269 ASN A N 1
ATOM 2124 C CA . ASN A 1 269 ? -11.850 71.881 23.423 1.00 17.76 269 ASN A CA 1
ATOM 2125 C C . ASN A 1 269 ? -12.206 72.369 22.026 1.00 19.12 269 ASN A C 1
ATOM 2126 O O . ASN A 1 269 ? -12.186 73.571 21.750 1.00 18.75 269 ASN A O 1
ATOM 2131 N N . PHE A 1 270 ? -12.535 71.428 21.147 1.00 17.06 270 PHE A N 1
ATOM 2132 C CA . PHE A 1 270 ? -12.862 71.761 19.773 1.00 16.39 270 PHE A CA 1
ATOM 2133 C C . PHE A 1 270 ? -14.339 71.579 19.452 1.00 17.49 270 PHE A C 1
ATOM 2134 O O . PHE A 1 270 ? -14.746 71.671 18.293 1.00 18.28 270 PHE A O 1
ATOM 2142 N N . ASN A 1 271 ? -15.132 71.317 20.487 1.00 17.31 271 ASN A N 1
ATOM 2143 C CA . ASN A 1 271 ? -16.575 71.149 20.346 1.00 21.17 271 ASN A CA 1
ATOM 2144 C C . ASN A 1 271 ? -16.985 70.214 19.216 1.00 20.92 271 ASN A C 1
ATOM 2145 O O . ASN A 1 271 ? -17.890 70.517 18.437 1.00 22.47 271 ASN A O 1
ATOM 2150 N N . THR A 1 272 ? -16.322 69.067 19.139 1.00 18.68 272 THR A N 1
ATOM 2151 C CA . THR A 1 272 ? -16.621 68.095 18.100 1.00 17.67 272 THR A CA 1
ATOM 2152 C C . THR A 1 272 ? -16.764 66.711 18.717 1.00 16.39 272 THR A C 1
ATOM 2153 O O . THR A 1 272 ? -15.990 66.331 19.603 1.00 17.39 272 THR A O 1
ATOM 2157 N N . VAL A 1 273 ? -17.767 65.969 18.260 1.00 14.61 273 VAL A N 1
ATOM 2158 C CA . VAL A 1 273 ? -18.012 64.619 18.756 1.00 14.24 273 VAL A CA 1
ATOM 2159 C C . VAL A 1 273 ? -17.521 63.621 17.712 1.00 14.35 273 VAL A C 1
ATOM 2160 O O . VAL A 1 273 ? -18.063 63.548 16.612 1.00 14.80 273 VAL A O 1
ATOM 2164 N N . PRO A 1 274 ? -16.476 62.848 18.040 1.00 13.58 274 PRO A N 1
ATOM 2165 C CA . PRO A 1 274 ? -15.942 61.864 17.094 1.00 12.95 274 PRO A CA 1
ATOM 2166 C C . PRO A 1 274 ? -16.752 60.572 17.072 1.00 14.55 274 PRO A C 1
ATOM 2167 O O . PRO A 1 274 ? -17.624 60.357 17.916 1.00 15.53 274 PRO A O 1
ATOM 2171 N N . ASP A 1 275 ? -16.456 59.713 16.102 1.00 12.90 275 ASP A N 1
ATOM 2172 C CA . ASP A 1 275 ? -17.148 58.439 15.975 1.00 13.94 275 ASP A CA 1
ATOM 2173 C C . ASP A 1 275 ? -16.422 57.357 16.761 1.00 13.20 275 ASP A C 1
ATOM 2174 O O . ASP A 1 275 ? -17.041 56.427 17.284 1.00 14.30 275 ASP A O 1
ATOM 2179 N N . VAL A 1 276 ? -15.103 57.490 16.843 1.00 12.95 276 VAL A N 1
ATOM 2180 C CA . VAL A 1 276 ? -14.268 56.534 17.552 1.00 12.86 276 VAL A CA 1
ATOM 2181 C C . VAL A 1 276 ? -13.194 57.287 18.338 1.00 13.83 276 VAL A C 1
ATOM 2182 O O . VAL A 1 276 ? -12.672 58.297 17.869 1.00 13.86 276 VAL A O 1
ATOM 2186 N N . ILE A 1 277 ? -12.874 56.797 19.531 1.00 12.77 277 ILE A N 1
ATOM 2187 C CA . ILE A 1 277 ? -11.849 57.422 20.367 1.00 13.42 277 ILE A CA 1
ATOM 2188 C C . ILE A 1 277 ? -10.922 56.355 20.925 1.00 11.77 277 ILE A C 1
ATOM 2189 O O . ILE A 1 277 ? -11.373 55.275 21.299 1.00 14.27 277 ILE A O 1
ATOM 2194 N N . THR A 1 278 ? -9.625 56.644 20.967 1.00 12.06 278 THR A N 1
ATOM 2195 C CA . THR A 1 278 ? -8.681 55.690 21.542 1.00 13.22 278 THR A CA 1
ATOM 2196 C C . THR A 1 278 ? -8.040 56.314 22.778 1.00 13.40 278 THR A C 1
ATOM 2197 O O . THR A 1 278 ? -7.727 57.503 22.793 1.00 12.51 278 THR A O 1
ATOM 2201 N N . LEU A 1 279 ? -7.877 55.501 23.816 1.00 14.04 279 LEU A N 1
ATOM 2202 C CA . LEU A 1 279 ? -7.271 55.931 25.072 1.00 12.55 279 LEU A CA 1
ATOM 2203 C C . LEU A 1 279 ? -6.263 54.879 25.495 1.00 14.35 279 LEU A C 1
ATOM 2204 O O . LEU A 1 279 ? -6.383 53.713 25.126 1.00 14.17 279 LEU A O 1
ATOM 2209 N N . ALA A 1 280 ? -5.276 55.300 26.275 1.00 14.35 280 ALA A N 1
ATOM 2210 C CA . ALA A 1 280 ? -4.259 54.401 26.798 1.00 15.51 280 ALA A CA 1
ATOM 2211 C C . ALA A 1 280 ? -3.398 55.191 27.776 1.00 15.30 280 ALA A C 1
ATOM 2212 O O . ALA A 1 280 ? -3.888 56.113 28.431 1.00 13.97 280 ALA A O 1
ATOM 2214 N N . LYS A 1 281 ? -2.124 54.827 27.869 1.00 16.79 281 LYS A N 1
ATOM 2215 C CA . LYS A 1 281 ? -1.174 55.488 28.759 1.00 16.55 281 LYS A CA 1
ATOM 2216 C C . LYS A 1 281 ? -1.741 55.871 30.144 1.00 15.65 281 LYS A C 1
ATOM 2217 O O . LYS A 1 281 ? -1.735 55.045 31.056 1.00 16.46 281 LYS A O 1
ATOM 2223 N N . ALA A 1 282 ? -2.232 57.097 30.314 1.00 14.35 282 ALA A N 1
ATOM 2224 C CA . ALA A 1 282 ? -2.776 57.519 31.613 1.00 13.90 282 ALA A CA 1
ATOM 2225 C C . ALA A 1 282 ? -3.925 56.656 32.142 1.00 14.11 282 ALA A C 1
ATOM 2226 O O . ALA A 1 282 ? -4.152 56.588 33.352 1.00 14.28 282 ALA A O 1
ATOM 2228 N N . LEU A 1 283 ? -4.651 55.996 31.244 1.00 11.37 283 LEU A N 1
ATOM 2229 C CA . LEU A 1 283 ? -5.787 55.171 31.655 1.00 12.68 283 LEU A CA 1
ATOM 2230 C C . LEU A 1 283 ? -5.404 54.146 32.721 1.00 14.78 283 LEU A C 1
ATOM 2231 O O . LEU A 1 283 ? -6.205 53.839 33.614 1.00 14.47 283 LEU A O 1
ATOM 2236 N N . GLY A 1 284 ? -4.180 53.630 32.623 1.00 14.24 284 GLY A N 1
ATOM 2237 C CA . GLY A 1 284 ? -3.687 52.646 33.571 1.00 14.40 284 GLY A CA 1
ATOM 2238 C C . GLY A 1 284 ? -3.073 53.217 34.843 1.00 15.12 284 GLY A C 1
ATOM 2239 O O . GLY A 1 284 ? -2.483 52.476 35.635 1.00 15.58 284 GLY A O 1
ATOM 2240 N N . GLY A 1 285 ? -3.191 54.531 35.022 1.00 15.57 285 GLY A N 1
ATOM 2241 C CA . GLY A 1 285 ? -2.688 55.197 36.215 1.00 15.65 285 GLY A CA 1
ATOM 2242 C C . GLY A 1 285 ? -1.190 55.197 36.454 1.00 17.74 285 GLY A C 1
ATOM 2243 O O . GLY A 1 285 ? -0.729 55.667 37.499 1.00 18.04 285 GLY A O 1
ATOM 2244 N N . GLY A 1 286 ? -0.428 54.691 35.492 1.00 17.23 286 GLY A N 1
ATOM 2245 C CA . GLY A 1 286 ? 1.013 54.632 35.646 1.00 18.18 286 GLY A CA 1
ATOM 2246 C C . GLY A 1 286 ? 1.408 53.306 36.265 1.00 19.24 286 GLY A C 1
ATOM 2247 O O . GLY A 1 286 ? 2.594 53.012 36.454 1.00 17.86 286 GLY A O 1
ATOM 2248 N N . ILE A 1 287 ? 0.408 52.491 36.580 1.00 18.65 287 ILE A N 1
ATOM 2249 C CA . ILE A 1 287 ? 0.664 51.192 37.181 1.00 20.23 287 ILE A CA 1
ATOM 2250 C C . ILE A 1 287 ? 0.761 50.126 36.109 1.00 23.13 287 ILE A C 1
ATOM 2251 O O . ILE A 1 287 ? 1.614 49.244 36.178 1.00 24.94 287 ILE A O 1
ATOM 2256 N N . MET A 1 288 ? -0.100 50.211 35.102 1.00 23.54 288 MET A N 1
ATOM 2257 C CA . MET A 1 288 ? -0.058 49.217 34.049 1.00 24.51 288 MET A CA 1
ATOM 2258 C C . MET A 1 288 ? -0.670 49.659 32.734 1.00 23.95 288 MET A C 1
ATOM 2259 O O . MET A 1 288 ? -1.448 50.609 32.676 1.00 20.51 288 MET A O 1
ATOM 2264 N N . PRO A 1 289 ? -0.322 48.954 31.655 1.00 24.38 289 PRO A N 1
ATOM 2265 C CA . PRO A 1 289 ? -0.832 49.265 30.325 1.00 23.12 289 PRO A CA 1
ATOM 2266 C C . PRO A 1 289 ? -2.236 48.730 30.075 1.00 20.17 289 PRO A C 1
ATOM 2267 O O . PRO A 1 289 ? -2.551 47.576 30.368 1.00 19.09 289 PRO A O 1
ATOM 2271 N N . ILE A 1 290 ? -3.078 49.596 29.538 1.00 19.32 290 ILE A N 1
ATOM 2272 C CA . ILE A 1 290 ? -4.438 49.241 29.186 1.00 18.43 290 ILE A CA 1
ATOM 2273 C C . ILE A 1 290 ? -4.871 50.256 28.141 1.00 18.61 290 ILE A C 1
ATOM 2274 O O . ILE A 1 290 ? -4.597 51.453 28.265 1.00 19.60 290 ILE A O 1
ATOM 2279 N N . GLY A 1 291 ? -5.510 49.765 27.091 1.00 16.31 291 GLY A N 1
ATOM 2280 C CA . GLY A 1 291 ? -5.976 50.641 26.042 1.00 15.89 291 GLY A CA 1
ATOM 2281 C C . GLY A 1 291 ? -7.474 50.484 25.927 1.00 14.27 291 GLY A C 1
ATOM 2282 O O . GLY A 1 291 ? -8.028 49.477 26.360 1.00 13.45 291 GLY A O 1
ATOM 2283 N N . ALA A 1 292 ? -8.131 51.484 25.356 1.00 13.40 292 ALA A N 1
ATOM 2284 C CA . ALA A 1 292 ? -9.575 51.432 25.187 1.00 12.90 292 ALA A CA 1
ATOM 2285 C C . ALA A 1 292 ? -9.952 52.058 23.858 1.00 14.22 292 ALA A C 1
ATOM 2286 O O . ALA A 1 292 ? -9.366 53.056 23.446 1.00 15.71 292 ALA A O 1
ATOM 2288 N N . THR A 1 293 ? -10.917 51.453 23.178 1.00 13.05 293 THR A N 1
ATOM 2289 C CA . THR A 1 293 ? -11.391 51.973 21.909 1.00 13.68 293 THR A CA 1
ATOM 2290 C C . THR 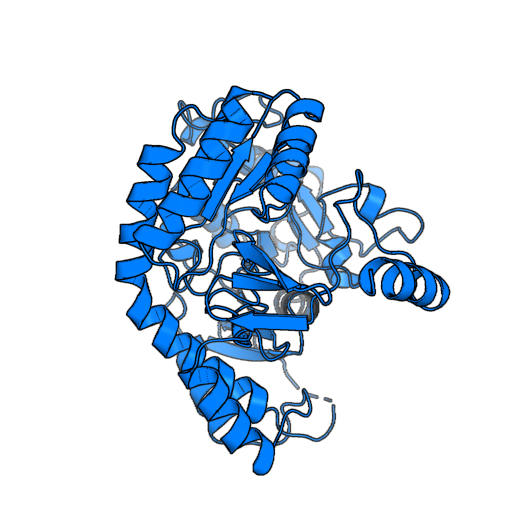A 1 293 ? -12.895 52.124 22.045 1.00 13.55 293 THR A C 1
ATOM 2291 O O . THR A 1 293 ? -13.630 51.138 22.087 1.00 14.33 293 THR A O 1
ATOM 2295 N N . ILE A 1 294 ? -13.331 53.375 22.135 1.00 13.23 294 ILE A N 1
ATOM 2296 C CA . ILE A 1 294 ? -14.735 53.736 22.293 1.00 13.28 294 ILE A CA 1
ATOM 2297 C C . ILE A 1 294 ? -15.314 54.061 20.922 1.00 14.29 294 ILE A C 1
ATOM 2298 O O . ILE A 1 294 ? -14.702 54.792 20.147 1.00 14.36 294 ILE A O 1
ATOM 2303 N N . PHE A 1 295 ? -16.494 53.530 20.619 1.00 14.33 295 PHE A N 1
ATOM 2304 C CA . PHE A 1 295 ? -17.092 53.787 19.316 1.00 15.41 295 PHE A CA 1
ATOM 2305 C C . PHE A 1 295 ? -18.607 53.687 19.300 1.00 15.28 295 PHE A C 1
ATOM 2306 O O . PHE A 1 295 ? -19.207 53.013 20.140 1.00 15.44 295 PHE A O 1
ATOM 2314 N N . ARG A 1 296 ? -19.215 54.373 18.337 1.00 15.65 296 ARG A N 1
ATOM 2315 C CA . ARG A 1 296 ? -20.665 54.351 18.160 1.00 19.96 296 ARG A CA 1
ATOM 2316 C C . ARG A 1 296 ? -21.112 52.893 18.104 1.00 20.22 296 ARG A C 1
ATOM 2317 O O . ARG A 1 296 ? -20.526 52.085 17.379 1.00 17.87 296 ARG A O 1
ATOM 2325 N N . LYS A 1 297 ? -22.153 52.566 18.863 1.00 21.56 297 LYS A N 1
ATOM 2326 C CA . LYS A 1 297 ? -22.671 51.204 18.925 1.00 25.01 297 LYS A CA 1
ATOM 2327 C C . LYS A 1 297 ? -22.936 50.552 17.566 1.00 27.26 297 LYS A C 1
ATOM 2328 O O . LYS A 1 297 ? -22.704 49.355 17.391 1.00 26.79 297 LYS A O 1
ATOM 2334 N N . ASP A 1 298 ? -23.421 51.333 16.608 1.00 29.84 298 ASP A N 1
ATOM 2335 C CA . ASP A 1 298 ? -23.723 50.800 15.282 1.00 34.06 298 ASP A CA 1
ATOM 2336 C C . ASP A 1 298 ? -22.506 50.339 14.478 1.00 34.40 298 ASP A C 1
ATOM 2337 O O . ASP A 1 298 ? -22.645 49.935 13.325 1.00 35.33 298 ASP A O 1
ATOM 2342 N N . LEU A 1 299 ? -21.321 50.386 15.084 1.00 34.03 299 LEU A N 1
ATOM 2343 C CA . LEU A 1 299 ? -20.090 49.975 14.404 1.00 33.65 299 LEU A CA 1
ATOM 2344 C C . LEU A 1 299 ? -19.475 48.716 15.022 1.00 34.93 299 LEU A C 1
ATOM 2345 O O . LEU A 1 299 ? -18.404 48.268 14.606 1.00 36.54 299 LEU A O 1
ATOM 2350 N N . ASP A 1 300 ? -20.156 48.151 16.011 1.00 35.69 300 ASP A N 1
ATOM 2351 C CA . ASP A 1 300 ? -19.672 46.966 16.716 1.00 37.40 300 ASP A CA 1
ATOM 2352 C C . ASP A 1 300 ? -19.364 45.769 15.813 1.00 39.87 300 ASP A C 1
ATOM 2353 O O . ASP A 1 300 ? -19.919 45.639 14.718 1.00 39.75 300 ASP A O 1
ATOM 2358 N N . PHE A 1 301 ? -18.468 44.902 16.281 1.00 42.24 301 PHE A N 1
ATOM 2359 C CA . PHE A 1 301 ? -18.069 43.714 15.530 1.00 45.05 301 PHE A CA 1
ATOM 2360 C C . PHE A 1 301 ? -19.203 42.694 15.487 1.00 46.46 301 PHE A C 1
ATOM 2361 O O . PHE A 1 301 ? -20.340 42.999 15.851 1.00 46.95 301 PHE A O 1
ATOM 2369 N N . LYS A 1 302 ? -18.883 41.480 15.045 1.00 47.55 302 LYS A N 1
ATOM 2370 C CA . LYS A 1 302 ? -19.869 40.409 14.955 1.00 48.47 302 LYS A CA 1
ATOM 2371 C C . LYS A 1 302 ? -19.411 39.161 15.701 1.00 48.18 302 LYS A C 1
ATOM 2372 O O . LYS A 1 302 ? -18.515 39.223 16.543 1.00 48.04 302 LYS A O 1
ATOM 2378 N N . THR A 1 309 ? -8.384 33.954 23.832 1.00 41.69 309 THR A N 1
ATOM 2379 C CA . THR A 1 309 ? -7.956 34.277 25.190 1.00 41.90 309 THR A CA 1
ATOM 2380 C C . THR A 1 309 ? -8.982 33.802 26.215 1.00 41.80 309 THR A C 1
ATOM 2381 O O . THR A 1 309 ? -10.103 33.436 25.860 1.00 42.81 309 THR A O 1
ATOM 2385 N N . PHE A 1 310 ? -8.598 33.816 27.488 1.00 40.98 310 PHE A N 1
ATOM 2386 C CA . PHE A 1 310 ? -9.495 33.390 28.554 1.00 40.93 310 PHE A CA 1
ATOM 2387 C C . PHE A 1 310 ? -9.071 33.989 29.893 1.00 40.40 310 PHE A C 1
ATOM 2388 O O . PHE A 1 310 ? -8.378 33.343 30.680 1.00 40.90 310 PHE A O 1
ATOM 2396 N N . GLY A 1 311 ? -9.489 35.227 30.146 1.00 40.53 311 GLY A N 1
ATOM 2397 C CA . GLY A 1 311 ? -9.138 35.886 31.393 1.00 39.91 311 GLY A CA 1
ATOM 2398 C C . GLY A 1 311 ? -10.008 37.092 31.699 1.00 39.58 311 GLY A C 1
ATOM 2399 O O . GLY A 1 311 ? -10.940 37.397 30.951 1.00 40.16 311 GLY A O 1
ATOM 2400 N N . GLY A 1 312 ? -9.704 37.774 32.802 1.00 38.09 312 GLY A N 1
ATOM 2401 C CA . GLY A 1 312 ? -10.460 38.951 33.204 1.00 35.38 312 GLY A CA 1
ATOM 2402 C C . GLY A 1 312 ? -9.554 40.099 33.619 1.00 33.77 312 GLY A C 1
ATOM 2403 O O . GLY A 1 312 ? -8.828 39.999 34.613 1.00 33.31 312 GLY A O 1
ATOM 2404 N N . ASN A 1 313 ? -9.618 41.191 32.857 1.00 30.31 313 ASN A N 1
ATOM 2405 C CA . ASN A 1 313 ? -8.808 42.394 33.072 1.00 28.96 313 ASN A CA 1
ATOM 2406 C C . ASN A 1 313 ? -9.206 43.262 34.265 1.00 25.50 313 ASN A C 1
ATOM 2407 O O . ASN A 1 313 ? -9.079 44.485 34.204 1.00 21.30 313 ASN A O 1
ATOM 2412 N N . ALA A 1 314 ? -9.654 42.639 35.349 1.00 24.06 314 ALA A N 1
ATOM 2413 C CA . ALA A 1 314 ? -10.106 43.371 36.531 1.00 21.29 314 ALA A CA 1
ATOM 2414 C C . ALA A 1 314 ? -9.132 44.367 37.164 1.00 20.09 314 ALA A C 1
ATOM 2415 O O . ALA A 1 314 ? -9.530 45.477 37.509 1.00 19.12 314 ALA A O 1
ATOM 2417 N N . LEU A 1 315 ? -7.871 43.984 37.332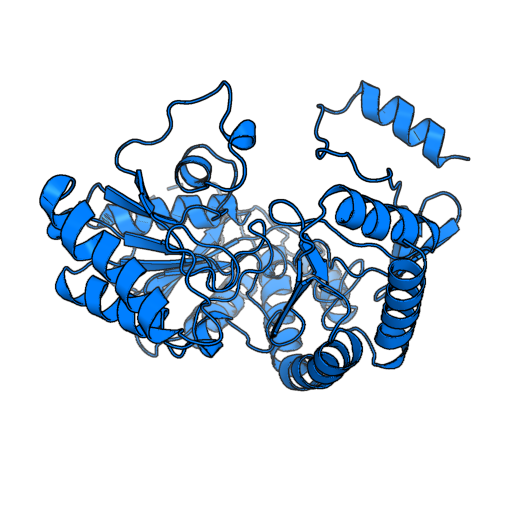 1.00 18.77 315 LEU A N 1
ATOM 2418 C CA . LEU A 1 315 ? -6.901 44.888 37.945 1.00 19.01 315 LEU A CA 1
ATOM 2419 C C . LEU A 1 315 ? -6.759 46.186 37.157 1.00 18.10 315 LEU A C 1
ATOM 2420 O O . LEU A 1 315 ? -6.804 47.279 37.726 1.00 16.00 315 LEU A O 1
ATOM 2425 N N . ALA A 1 316 ? -6.583 46.065 35.846 1.00 16.74 316 ALA A N 1
ATOM 2426 C CA . ALA A 1 316 ? -6.426 47.240 35.004 1.00 17.20 316 ALA A CA 1
ATOM 2427 C C . ALA A 1 316 ? -7.687 48.101 34.973 1.00 16.25 316 ALA A C 1
ATOM 2428 O O . ALA A 1 316 ? -7.607 49.335 34.994 1.00 14.66 316 ALA A O 1
ATOM 2430 N N . CYS A 1 317 ? -8.849 47.458 34.925 1.00 16.70 317 CYS A N 1
ATOM 2431 C CA . CYS A 1 317 ? -10.107 48.197 34.880 1.00 17.23 317 CYS A CA 1
ATOM 2432 C C . CYS A 1 317 ? -10.432 48.874 36.206 1.00 16.92 317 CYS A C 1
ATOM 2433 O O . CYS A 1 317 ? -10.956 49.989 36.220 1.00 16.40 317 CYS A O 1
ATOM 2436 N N . ALA A 1 318 ? -10.117 48.209 37.316 1.00 16.37 318 ALA A N 1
ATOM 2437 C CA . ALA A 1 318 ? -10.368 48.785 38.634 1.00 17.60 318 ALA A CA 1
ATOM 2438 C C . ALA A 1 318 ? -9.544 50.065 38.759 1.00 16.60 318 ALA A C 1
ATOM 2439 O O . ALA A 1 318 ? -10.012 51.083 39.268 1.00 15.19 318 ALA A O 1
ATOM 2441 N N . ILE A 1 319 ? -8.306 50.000 38.284 1.00 16.46 319 ILE A N 1
ATOM 2442 C CA . ILE A 1 319 ? -7.408 51.141 38.322 1.00 15.56 319 ILE A CA 1
ATOM 2443 C C . ILE A 1 319 ? -7.920 52.252 37.404 1.00 16.59 319 ILE A C 1
ATOM 2444 O O . ILE A 1 319 ? -7.956 53.421 37.792 1.00 16.13 319 ILE A O 1
ATOM 2449 N N . GLY A 1 320 ? -8.324 51.882 36.191 1.00 14.75 320 GLY A N 1
ATOM 2450 C CA . GLY A 1 320 ? -8.829 52.872 35.254 1.00 14.56 320 GLY A CA 1
ATOM 2451 C C . GLY A 1 320 ? -10.055 53.590 35.791 1.00 16.29 320 GLY A C 1
ATOM 2452 O O . GLY A 1 320 ? -10.209 54.799 35.613 1.00 16.55 320 GLY A O 1
ATOM 2453 N N . SER A 1 321 ? -10.931 52.840 36.452 1.00 16.25 321 SER A N 1
ATOM 2454 C CA . SER A 1 321 ? -12.148 53.412 37.011 1.00 17.94 321 SER A CA 1
ATOM 2455 C C . SER A 1 321 ? -11.800 54.505 38.019 1.00 18.03 321 SER A C 1
ATOM 2456 O O . SER A 1 321 ? -12.403 55.579 38.013 1.00 18.36 321 SER A O 1
ATOM 2459 N N . LYS A 1 322 ? -10.817 54.233 38.872 1.00 18.16 322 LYS A N 1
ATOM 2460 C CA . LYS A 1 322 ? -10.384 55.205 39.872 1.00 18.95 322 LYS A CA 1
ATOM 2461 C C . LYS A 1 322 ? -9.707 56.390 39.184 1.00 17.84 322 LYS A C 1
ATOM 2462 O O . LYS A 1 322 ? -9.895 57.541 39.579 1.00 17.27 322 LYS A O 1
ATOM 2468 N N . VAL A 1 323 ? -8.924 56.105 38.147 1.00 16.00 323 VAL A N 1
ATOM 2469 C CA . VAL A 1 323 ? -8.242 57.160 37.407 1.00 14.02 323 VAL A CA 1
ATOM 2470 C C . VAL A 1 323 ? -9.260 58.167 36.877 1.00 15.13 323 VAL A C 1
ATOM 2471 O O . VAL A 1 323 ? -9.085 59.375 37.032 1.00 14.48 323 VAL A O 1
ATOM 2475 N N . ILE A 1 324 ? -10.332 57.669 36.265 1.00 13.73 324 ILE A N 1
ATOM 2476 C CA . ILE A 1 324 ? -11.356 58.551 35.717 1.00 14.77 324 ILE A CA 1
ATOM 2477 C C . ILE A 1 324 ? -11.942 59.485 36.772 1.00 14.97 324 ILE A C 1
ATOM 2478 O O . ILE A 1 324 ? -12.156 60.666 36.512 1.00 15.49 324 ILE A O 1
ATOM 2483 N N . ASP A 1 325 ? -12.212 58.959 37.960 1.00 15.34 325 ASP A N 1
ATOM 2484 C CA . ASP A 1 325 ? -12.778 59.793 39.015 1.00 17.09 325 ASP A CA 1
ATOM 2485 C C . ASP A 1 325 ? -11.799 60.864 39.483 1.00 16.31 325 ASP A C 1
ATOM 2486 O O . ASP A 1 325 ? -12.178 62.017 39.699 1.00 16.63 325 ASP A O 1
ATOM 2491 N N . ILE A 1 326 ? -10.535 60.487 39.640 1.00 16.52 326 ILE A N 1
ATOM 2492 C CA . ILE A 1 326 ? -9.528 61.441 40.077 1.00 17.15 326 ILE A CA 1
ATOM 2493 C C . ILE A 1 326 ? -9.314 62.526 39.023 1.00 16.54 326 ILE A C 1
ATOM 2494 O O . ILE A 1 326 ? -9.214 63.708 39.352 1.00 17.57 326 ILE A O 1
ATOM 2499 N N . VAL A 1 327 ? -9.255 62.131 37.755 1.00 15.44 327 VAL A N 1
ATOM 2500 C CA . VAL A 1 327 ? -9.061 63.101 36.683 1.00 13.97 327 VAL A CA 1
ATOM 2501 C C . VAL A 1 327 ? -10.203 64.116 36.658 1.00 15.58 327 VAL A C 1
ATOM 2502 O O . VAL A 1 327 ? -9.972 65.325 36.588 1.00 15.93 327 VAL A O 1
ATOM 2506 N N . LYS A 1 328 ? -11.436 63.626 36.713 1.00 15.47 328 LYS A N 1
ATOM 2507 C CA . LYS A 1 328 ? -12.590 64.520 36.701 1.00 15.09 328 LYS A CA 1
ATOM 2508 C C . LYS A 1 328 ? -12.521 65.518 37.863 1.00 16.14 328 LYS A C 1
ATOM 2509 O O . LYS A 1 328 ? -12.803 66.704 37.688 1.00 16.44 328 LYS A O 1
ATOM 2515 N N . ASP A 1 329 ? -12.128 65.041 39.040 1.00 17.38 329 ASP A N 1
ATOM 2516 C CA . ASP A 1 329 ? -12.014 65.905 40.213 1.00 20.55 329 ASP A CA 1
ATOM 2517 C C . ASP A 1 329 ? -10.894 66.935 40.064 1.00 20.80 329 ASP A C 1
ATOM 2518 O O . ASP A 1 329 ? -10.978 68.038 40.610 1.00 19.72 329 ASP A O 1
ATOM 2526 N N . LEU A 1 330 ? -9.856 66.570 39.316 1.00 19.81 330 LEU A N 1
ATOM 2527 C CA . LEU A 1 330 ? -8.698 67.437 39.098 1.00 19.25 330 LEU A CA 1
ATOM 2528 C C . LEU A 1 330 ? -8.788 68.463 37.969 1.00 18.24 330 LEU A C 1
ATOM 2529 O O . LEU A 1 330 ? -7.951 69.361 37.896 1.00 19.25 330 LEU A O 1
ATOM 2534 N N . LEU A 1 331 ? -9.781 68.351 37.092 1.00 18.17 331 LEU A N 1
ATOM 2535 C CA . LEU A 1 331 ? -9.867 69.285 35.971 1.00 17.24 331 LEU A CA 1
ATOM 2536 C C . LEU A 1 331 ? -9.775 70.760 36.360 1.00 18.39 331 LEU A C 1
ATOM 2537 O O . LEU A 1 331 ? -9.030 71.519 35.743 1.00 18.24 331 LEU A O 1
ATOM 2542 N N . PRO A 1 332 ? -10.533 71.190 37.380 1.00 19.38 332 PRO A N 1
ATOM 2543 C CA . PRO A 1 332 ? -10.457 72.601 37.774 1.00 20.46 332 PRO A CA 1
ATOM 2544 C C . PRO A 1 332 ? -9.019 72.998 38.124 1.00 19.91 332 PRO A C 1
ATOM 2545 O O . PRO A 1 332 ? -8.540 74.055 37.720 1.00 20.83 332 PRO A O 1
ATOM 2549 N N . HIS A 1 333 ? -8.339 72.132 38.868 1.00 20.11 333 HIS A N 1
ATOM 2550 C CA . HIS A 1 333 ? -6.956 72.362 39.278 1.00 20.98 333 HIS A CA 1
ATOM 2551 C C . HIS A 1 333 ? -6.028 72.456 38.064 1.00 20.66 333 HIS A C 1
ATOM 2552 O O . HIS A 1 333 ? -5.180 73.350 37.980 1.00 19.01 333 HIS A O 1
ATOM 2559 N N . VAL A 1 334 ? -6.191 71.533 37.120 1.00 19.66 334 VAL A N 1
ATOM 2560 C CA . VAL A 1 334 ? -5.364 71.516 35.914 1.00 19.53 334 VAL A CA 1
ATOM 2561 C C . VAL A 1 334 ? -5.445 72.828 35.144 1.00 19.73 334 VAL A C 1
ATOM 2562 O O . VAL A 1 334 ? -4.427 73.381 34.728 1.00 20.92 334 VAL A O 1
ATOM 2566 N N . ASN A 1 335 ? -6.659 73.322 34.946 1.00 20.09 335 ASN A N 1
ATOM 2567 C CA . ASN A 1 335 ? -6.844 74.563 34.212 1.00 19.86 335 ASN A CA 1
ATOM 2568 C C . ASN A 1 335 ? -6.288 75.757 34.982 1.00 20.77 335 ASN A C 1
ATOM 2569 O O . ASN A 1 335 ? -5.781 76.704 34.382 1.00 19.90 335 ASN A O 1
ATOM 2574 N N . GLU A 1 336 ? -6.363 75.697 36.309 1.00 21.47 336 GLU A N 1
ATOM 2575 C CA . GLU A 1 336 ? -5.835 76.767 37.150 1.00 23.25 336 GLU A CA 1
ATOM 2576 C C . GLU A 1 336 ? -4.312 76.824 37.048 1.00 21.07 336 GLU A C 1
ATOM 2577 O O . GLU A 1 336 ? -3.735 77.884 36.793 1.00 22.09 336 GLU A O 1
ATOM 2583 N N . ILE A 1 337 ? -3.662 75.682 37.247 1.00 19.37 337 ILE A N 1
ATOM 2584 C CA . ILE A 1 337 ? -2.210 75.614 37.156 1.00 19.75 337 ILE A CA 1
ATOM 2585 C C . ILE A 1 337 ? -1.784 75.954 35.731 1.00 19.42 337 ILE A C 1
ATOM 2586 O O . ILE A 1 337 ? -0.710 76.515 35.511 1.00 19.31 337 ILE A O 1
ATOM 2591 N N . GLY A 1 338 ? -2.633 75.611 34.765 1.00 19.94 338 GLY A N 1
ATOM 2592 C CA . GLY A 1 338 ? -2.326 75.891 33.373 1.00 20.55 338 GLY A CA 1
ATOM 2593 C C . GLY A 1 338 ? -2.085 77.369 33.110 1.00 21.20 338 GLY A C 1
ATOM 2594 O O . GLY A 1 338 ? -1.250 77.728 32.278 1.00 20.34 338 GLY A O 1
ATOM 2595 N N . LYS A 1 339 ? -2.819 78.228 33.815 1.00 21.96 339 LYS A N 1
ATOM 2596 C CA . LYS A 1 339 ? -2.673 79.673 33.656 1.00 23.28 339 LYS A CA 1
ATOM 2597 C C . LYS A 1 339 ? -1.274 80.122 34.052 1.00 23.49 339 LYS A C 1
ATOM 2598 O O . LYS A 1 339 ? -0.750 81.099 33.515 1.00 24.09 339 LYS A O 1
ATOM 2604 N N . ILE A 1 340 ? -0.677 79.415 35.005 1.00 22.85 340 ILE A N 1
ATOM 2605 C CA . ILE A 1 340 ? 0.665 79.746 35.453 1.00 23.00 340 ILE A CA 1
ATOM 2606 C C . ILE A 1 340 ? 1.632 79.463 34.314 1.00 22.86 340 ILE A C 1
ATOM 2607 O O . ILE A 1 340 ? 2.486 80.288 33.990 1.00 19.89 340 ILE A O 1
ATOM 2612 N N . PHE A 1 341 ? 1.493 78.293 33.697 1.00 21.02 341 PHE A N 1
ATOM 2613 C CA . PHE A 1 341 ? 2.361 77.947 32.585 1.00 20.12 341 PHE A CA 1
ATOM 2614 C C . PHE A 1 341 ? 2.154 78.913 31.422 1.00 19.77 341 PHE A C 1
ATOM 2615 O O . PHE A 1 341 ? 3.112 79.302 30.762 1.00 22.97 341 PHE A O 1
ATOM 2623 N N . ALA A 1 342 ? 0.907 79.314 31.186 1.00 21.62 342 ALA A N 1
ATOM 2624 C CA . ALA A 1 342 ? 0.597 80.241 30.098 1.00 23.19 342 ALA A CA 1
ATOM 2625 C C . ALA A 1 342 ? 1.321 81.566 30.308 1.00 25.00 342 ALA A C 1
ATOM 2626 O O . ALA A 1 342 ? 1.943 82.107 29.392 1.00 25.09 342 ALA A O 1
ATOM 2628 N N . GLU A 1 343 ? 1.235 82.079 31.530 1.00 25.60 343 GLU A N 1
ATOM 2629 C CA . GLU A 1 343 ? 1.868 83.341 31.881 1.00 28.07 343 GLU A CA 1
ATOM 2630 C C . GLU A 1 343 ? 3.391 83.240 31.899 1.00 26.74 343 GLU A C 1
ATOM 2631 O O . GLU A 1 343 ? 4.082 84.025 31.250 1.00 27.42 343 GLU A O 1
ATOM 2637 N N . GLU A 1 344 ? 3.911 82.260 32.629 1.00 25.56 344 GLU A N 1
ATOM 2638 C CA . GLU A 1 344 ? 5.355 82.086 32.763 1.00 24.92 344 GLU A CA 1
ATOM 2639 C C . GLU A 1 344 ? 6.134 81.622 31.528 1.00 23.66 344 GLU A C 1
ATOM 2640 O O . GLU A 1 344 ? 7.330 81.897 31.420 1.00 21.85 344 GLU A O 1
ATOM 2646 N N . LEU A 1 345 ? 5.482 80.926 30.600 1.00 22.09 345 LEU A N 1
ATOM 2647 C CA . LEU A 1 345 ? 6.176 80.444 29.402 1.00 22.28 345 LEU A CA 1
ATOM 2648 C C . LEU A 1 345 ? 6.209 81.442 28.245 1.00 22.83 345 LEU A C 1
ATOM 2649 O O . LEU A 1 345 ? 6.962 81.264 27.288 1.00 21.78 345 LEU A O 1
ATOM 2654 N N . GLN A 1 346 ? 5.399 82.489 28.323 1.00 25.78 346 GLN A N 1
ATOM 2655 C CA . GLN A 1 346 ? 5.365 83.472 27.247 1.00 27.89 346 GLN A CA 1
ATOM 2656 C C . GLN A 1 346 ? 6.750 84.020 26.913 1.00 28.28 346 GLN A C 1
ATOM 2657 O O . GLN A 1 346 ? 7.537 84.341 27.803 1.00 28.44 346 GLN A O 1
ATOM 2663 N N . GLY A 1 347 ? 7.042 84.104 25.617 1.00 27.48 347 GLY A N 1
ATOM 2664 C CA . GLY A 1 347 ? 8.321 84.620 25.163 1.00 27.60 347 GLY A CA 1
ATOM 2665 C C . GLY A 1 347 ? 9.540 83.751 25.426 1.00 27.05 347 GLY A C 1
ATOM 2666 O O . GLY A 1 347 ? 10.664 84.186 25.187 1.00 28.13 347 GLY A O 1
ATOM 2667 N N . LEU A 1 348 ? 9.339 82.528 25.905 1.00 25.84 348 LEU A N 1
ATOM 2668 C CA . LEU A 1 348 ? 10.470 81.648 26.188 1.00 24.43 348 LEU A CA 1
ATOM 2669 C C . LEU A 1 348 ? 10.896 80.793 24.993 1.00 23.49 348 LEU A C 1
ATOM 2670 O O . LEU A 1 348 ? 11.871 80.046 25.069 1.00 23.45 348 LEU A O 1
ATOM 2675 N N . ALA A 1 349 ? 10.166 80.903 23.888 1.00 22.99 349 ALA A N 1
ATOM 2676 C CA . ALA A 1 349 ? 10.496 80.146 22.686 1.00 21.12 349 ALA A CA 1
ATOM 2677 C C . ALA A 1 349 ? 9.991 80.890 21.456 1.00 20.79 349 ALA A C 1
ATOM 2678 O O . ALA A 1 349 ? 9.254 81.869 21.577 1.00 20.69 349 ALA A O 1
ATOM 2680 N N . ASP A 1 350 ? 10.394 80.433 20.275 1.00 20.26 350 ASP A N 1
ATOM 2681 C CA . ASP A 1 350 ? 9.963 81.079 19.040 1.00 21.74 350 ASP A CA 1
ATOM 2682 C C . ASP A 1 350 ? 8.462 80.917 18.847 1.00 21.52 350 ASP A C 1
ATOM 2683 O O . ASP A 1 350 ? 7.828 81.705 18.149 1.00 21.75 350 ASP A O 1
ATOM 2688 N N . ASP A 1 351 ? 7.903 79.882 19.467 1.00 20.85 351 ASP A N 1
ATOM 2689 C CA . ASP A 1 351 ? 6.466 79.667 19.456 1.00 20.48 351 ASP A CA 1
ATOM 2690 C C . ASP A 1 351 ? 6.109 78.988 20.763 1.00 18.46 351 ASP A C 1
ATOM 2691 O O . ASP A 1 351 ? 6.675 77.953 21.116 1.00 19.85 351 ASP A O 1
ATOM 2696 N N . VAL A 1 352 ? 5.188 79.604 21.491 1.00 18.01 352 VAL A N 1
ATOM 2697 C CA . VAL A 1 352 ? 4.724 79.080 22.763 1.00 17.47 352 VAL A CA 1
ATOM 2698 C C . VAL A 1 352 ? 3.245 78.806 22.575 1.00 17.85 352 VAL A C 1
ATOM 2699 O O . VAL A 1 352 ? 2.456 79.717 22.319 1.00 17.54 352 VAL A O 1
ATOM 2703 N N . ARG A 1 353 ? 2.874 77.539 22.697 1.00 17.91 353 ARG A N 1
ATOM 2704 C CA . ARG A 1 353 ? 1.496 77.126 22.490 1.00 16.45 353 ARG A CA 1
ATOM 2705 C C . ARG A 1 353 ? 1.058 76.128 23.550 1.00 16.09 353 ARG A C 1
ATOM 2706 O O . ARG A 1 353 ? 1.838 75.270 23.960 1.00 16.99 353 ARG A O 1
ATOM 2714 N N . GLY A 1 354 ? -0.188 76.238 24.000 1.00 15.01 354 GLY A N 1
ATOM 2715 C CA . GLY A 1 354 ? -0.659 75.305 25.005 1.00 17.87 354 GLY A CA 1
ATOM 2716 C C . GLY A 1 354 ? -2.097 75.471 25.443 1.00 18.20 354 GLY A C 1
ATOM 2717 O O . GLY A 1 354 ? -2.757 76.457 25.121 1.00 18.03 354 GLY A O 1
ATOM 2718 N N . ILE A 1 355 ? -2.579 74.476 26.175 1.00 18.46 355 ILE A N 1
ATOM 2719 C CA . ILE A 1 355 ? -3.931 74.471 26.712 1.00 18.44 355 ILE A CA 1
ATOM 2720 C C . ILE A 1 355 ? -3.900 73.520 27.904 1.00 17.17 355 ILE A C 1
ATOM 2721 O O . ILE A 1 355 ? -3.328 72.433 27.817 1.00 17.77 355 ILE A O 1
ATOM 2726 N N . GLY A 1 356 ? -4.494 73.934 29.021 1.00 17.39 356 GLY A N 1
ATOM 2727 C CA . GLY A 1 356 ? -4.478 73.097 30.210 1.00 16.20 356 GLY A CA 1
ATOM 2728 C C . GLY A 1 356 ? -3.025 72.918 30.612 1.00 17.20 356 GLY A C 1
ATOM 2729 O O . GLY A 1 356 ? -2.304 73.905 30.763 1.00 17.87 356 GLY A O 1
ATOM 2730 N N . LEU A 1 357 ? -2.587 71.675 30.791 1.00 14.73 357 LEU A N 1
ATOM 2731 C CA . LEU A 1 357 ? -1.193 71.415 31.132 1.00 14.39 357 LEU A CA 1
ATOM 2732 C C . LEU A 1 357 ? -0.468 70.750 29.963 1.00 15.72 357 LEU A C 1
ATOM 27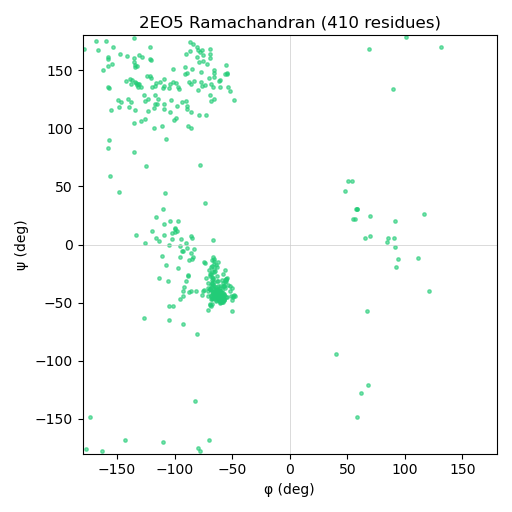33 O O . LEU A 1 357 ? 0.461 69.960 30.145 1.00 15.50 357 LEU A O 1
ATOM 2738 N N . ALA A 1 358 ? -0.908 71.085 28.755 1.00 16.03 358 ALA A N 1
ATOM 2739 C CA . ALA A 1 358 ? -0.299 70.570 27.539 1.00 15.39 358 ALA A CA 1
ATOM 2740 C C . ALA A 1 358 ? 0.385 71.760 26.879 1.00 16.24 358 ALA A C 1
ATOM 2741 O O . ALA A 1 358 ? -0.272 72.592 26.254 1.00 16.53 358 ALA A O 1
ATOM 2743 N N . TRP A 1 359 ? 1.703 71.846 27.034 1.00 16.57 359 TRP A N 1
ATOM 2744 C CA . TRP A 1 359 ? 2.459 72.954 26.463 1.00 17.30 359 TRP A CA 1
ATOM 2745 C C . TRP A 1 359 ? 3.596 72.554 25.539 1.00 17.35 359 TRP A C 1
ATOM 2746 O O . TRP A 1 359 ? 4.269 71.542 25.741 1.00 19.12 359 TRP A O 1
ATOM 2757 N N . GLY A 1 360 ? 3.793 73.372 24.513 1.00 17.64 360 GLY A N 1
ATOM 2758 C CA . GLY A 1 360 ? 4.851 73.132 23.560 1.00 16.55 360 GLY A CA 1
ATOM 2759 C C . GLY A 1 360 ? 5.669 74.388 23.340 1.00 16.72 360 GLY A C 1
ATOM 2760 O O . GLY A 1 360 ? 5.128 75.490 23.234 1.00 17.40 360 GLY A O 1
ATOM 2761 N N . LEU A 1 361 ? 6.983 74.216 23.280 1.00 17.14 361 LEU A N 1
ATOM 2762 C CA . LEU A 1 361 ? 7.909 75.321 23.052 1.00 17.56 361 LEU A CA 1
ATOM 2763 C C . LEU A 1 361 ? 8.724 74.958 21.816 1.00 17.96 361 LEU A C 1
ATOM 2764 O O . LEU A 1 361 ? 9.476 73.985 21.839 1.00 19.36 361 LEU A O 1
ATOM 2769 N N . GLU A 1 362 ? 8.568 75.716 20.735 1.00 18.20 362 GLU A N 1
ATOM 2770 C CA . GLU A 1 362 ? 9.327 75.424 19.524 1.00 17.55 362 GLU A CA 1
ATOM 2771 C C . GLU A 1 362 ? 10.400 76.468 19.258 1.00 18.30 362 GLU A C 1
ATOM 2772 O O . GLU A 1 362 ? 10.159 77.672 19.377 1.00 18.99 362 GLU A O 1
ATOM 2778 N N . TYR A 1 363 ? 11.582 75.988 18.890 1.00 19.32 363 TYR A N 1
ATOM 2779 C CA . TYR A 1 363 ? 12.727 76.845 18.598 1.00 21.62 363 TYR A CA 1
ATOM 2780 C C . TYR A 1 363 ? 13.131 76.685 17.138 1.00 22.91 363 TYR A C 1
ATOM 2781 O O . TYR A 1 363 ? 13.172 75.573 16.616 1.00 23.72 363 TYR A O 1
ATOM 2790 N N . ASN A 1 364 ? 13.423 77.794 16.472 1.00 25.00 364 ASN A N 1
ATOM 2791 C CA . ASN A 1 364 ? 13.820 77.724 15.073 1.00 26.76 364 ASN A CA 1
ATOM 2792 C C . ASN A 1 364 ? 15.173 77.040 14.984 1.00 27.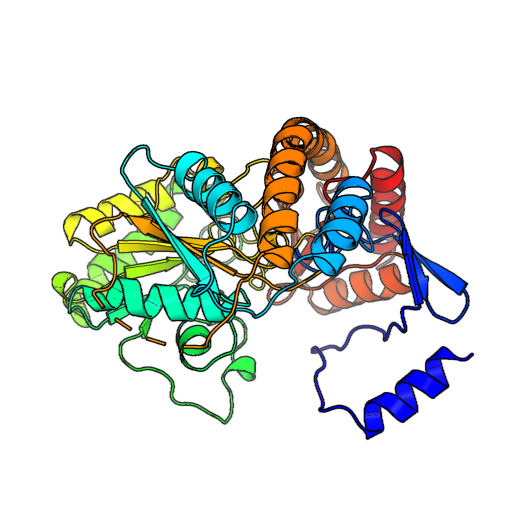27 364 ASN A C 1
ATOM 2793 O O . ASN A 1 364 ? 15.525 76.454 13.961 1.00 25.35 364 ASN A O 1
ATOM 2798 N N . GLU A 1 365 ? 15.907 77.107 16.089 1.00 29.06 365 GLU A N 1
ATOM 2799 C CA . GLU A 1 365 ? 17.238 76.526 16.204 1.00 31.51 365 GLU A CA 1
ATOM 2800 C C . GLU A 1 365 ? 17.164 75.187 16.938 1.00 31.66 365 GLU A C 1
ATOM 2801 O O . GLU A 1 365 ? 16.971 75.154 18.151 1.00 30.76 365 GLU A O 1
ATOM 2807 N N . LYS A 1 366 ? 17.330 74.087 16.212 1.00 31.03 366 LYS A N 1
ATOM 2808 C CA . LYS A 1 366 ? 17.270 72.763 16.827 1.00 31.50 366 LYS A CA 1
ATOM 2809 C C . LYS A 1 366 ? 18.337 72.562 17.902 1.00 31.96 366 LYS A C 1
ATOM 2810 O O . LYS A 1 366 ? 18.065 72.013 18.968 1.00 30.90 366 LYS A O 1
ATOM 2816 N N . LYS A 1 367 ? 19.556 72.995 17.611 1.00 31.03 367 LYS A N 1
ATOM 2817 C CA . LYS A 1 367 ? 20.655 72.861 18.555 1.00 30.69 367 LYS A CA 1
ATOM 2818 C C . LYS A 1 367 ? 20.317 73.530 19.882 1.00 28.94 367 LYS A C 1
ATOM 2819 O O . LYS A 1 367 ? 20.671 73.018 20.944 1.00 29.77 367 LYS A O 1
ATOM 2825 N N . VAL A 1 368 ? 19.620 74.664 19.817 1.00 27.53 368 VAL A N 1
ATOM 2826 C CA . VAL A 1 368 ? 19.211 75.393 21.016 1.00 25.93 368 VAL A CA 1
ATOM 2827 C C . VAL A 1 368 ? 18.202 74.551 21.790 1.00 25.07 368 VAL A C 1
ATOM 2828 O O . VAL A 1 368 ? 18.241 74.485 23.020 1.00 24.48 368 VAL A O 1
ATOM 2832 N N . ARG A 1 369 ? 17.295 73.914 21.055 1.00 23.67 369 ARG A N 1
ATOM 2833 C CA . ARG A 1 369 ? 16.279 73.057 21.656 1.00 21.64 369 ARG A CA 1
ATOM 2834 C C . ARG A 1 369 ? 16.970 71.933 22.426 1.00 20.63 369 ARG A C 1
ATOM 2835 O O . ARG A 1 369 ? 16.654 71.680 23.588 1.00 18.91 369 ARG A O 1
ATOM 2843 N N . ASP A 1 370 ? 17.924 71.270 21.778 1.00 20.51 370 ASP A N 1
ATOM 2844 C CA . ASP A 1 370 ? 18.643 70.168 22.409 1.00 20.54 370 ASP A CA 1
ATOM 2845 C C . ASP A 1 370 ? 19.392 70.601 23.668 1.00 21.13 370 ASP A C 1
ATOM 2846 O O . ASP A 1 370 ? 19.412 69.881 24.665 1.00 19.46 370 ASP A O 1
ATOM 2851 N N . ARG A 1 371 ? 20.010 71.777 23.617 1.00 22.42 371 ARG A N 1
ATOM 2852 C CA . ARG A 1 371 ? 20.757 72.295 24.758 1.00 21.99 371 ARG A CA 1
ATOM 2853 C C . ARG A 1 371 ? 19.848 72.593 25.940 1.00 20.59 371 ARG A C 1
ATOM 2854 O O . ARG A 1 371 ? 20.193 72.294 27.081 1.00 20.22 371 ARG A O 1
ATOM 2862 N N . ILE A 1 372 ? 18.691 73.189 25.670 1.00 18.52 372 ILE A N 1
ATOM 2863 C CA . ILE A 1 372 ? 17.754 73.507 26.737 1.00 19.02 372 ILE A CA 1
ATOM 2864 C C . ILE A 1 372 ? 17.367 72.226 27.471 1.00 17.02 372 ILE A C 1
ATOM 2865 O O . ILE A 1 372 ? 17.341 72.195 28.698 1.00 17.55 372 ILE A O 1
ATOM 2870 N N . ILE A 1 373 ? 17.083 71.165 26.725 1.00 17.01 373 ILE A N 1
ATOM 2871 C CA . ILE A 1 373 ? 16.718 69.895 27.349 1.00 17.30 373 ILE A CA 1
ATOM 2872 C C . ILE A 1 373 ? 17.902 69.316 28.126 1.00 17.55 373 ILE A C 1
ATOM 2873 O O . ILE A 1 373 ? 17.750 68.842 29.255 1.00 17.75 373 ILE A O 1
ATOM 2878 N N . GLY A 1 374 ? 19.079 69.363 27.509 1.00 18.22 374 GLY A N 1
ATOM 2879 C CA . GLY A 1 374 ? 20.276 68.836 28.141 1.00 18.73 374 GLY A CA 1
ATOM 2880 C C . GLY A 1 374 ? 20.678 69.577 29.401 1.00 18.93 374 GLY A C 1
ATOM 2881 O O . GLY A 1 374 ? 20.955 68.956 30.427 1.00 18.46 374 GLY A O 1
ATOM 2882 N N . GLU A 1 375 ? 20.722 70.904 29.336 1.00 18.05 375 GLU A N 1
ATOM 2883 C CA . GLU A 1 375 ? 21.102 71.685 30.508 1.00 19.21 375 GLU A CA 1
ATOM 2884 C C . GLU A 1 375 ? 20.055 71.550 31.609 1.00 19.20 375 GLU A C 1
ATOM 2885 O O . GLU A 1 375 ? 20.393 71.542 32.794 1.00 18.31 375 GLU A O 1
ATOM 2891 N N . SER A 1 376 ? 18.785 71.440 31.221 1.00 18.57 376 SER A N 1
ATOM 2892 C CA . SER A 1 376 ? 17.715 71.278 32.198 1.00 17.29 376 SER A CA 1
ATOM 2893 C C . SER A 1 376 ? 17.923 69.971 32.953 1.00 16.35 376 SER A C 1
ATOM 2894 O O . SER A 1 376 ? 17.772 69.918 34.172 1.00 15.63 376 SER A O 1
ATOM 2897 N N . PHE A 1 377 ? 18.270 68.911 32.230 1.00 16.60 377 PHE A N 1
ATOM 2898 C CA . PHE A 1 377 ? 18.503 67.627 32.875 1.00 17.07 377 PHE A CA 1
ATOM 2899 C C . PHE A 1 377 ? 19.616 67.766 33.909 1.00 18.47 377 PHE A C 1
ATOM 2900 O O . PHE A 1 377 ? 19.546 67.187 34.991 1.00 19.67 377 PHE A O 1
ATOM 2908 N N . LYS A 1 378 ? 20.642 68.543 33.580 1.00 18.93 378 LYS A N 1
ATOM 2909 C CA . LYS A 1 378 ? 21.753 68.738 34.503 1.00 20.65 378 LYS A CA 1
ATOM 2910 C C . LYS A 1 378 ? 21.330 69.522 35.742 1.00 19.89 378 LYS A C 1
ATOM 2911 O O . LYS A 1 378 ? 22.012 69.485 36.768 1.00 21.62 378 LYS A O 1
ATOM 2917 N N . ARG A 1 379 ? 20.204 70.226 35.655 1.00 19.28 379 ARG A N 1
ATOM 2918 C CA . ARG A 1 379 ? 19.706 70.978 36.803 1.00 17.87 379 ARG A CA 1
ATOM 2919 C C . ARG A 1 379 ? 18.679 70.147 37.575 1.00 18.88 379 ARG A C 1
ATOM 2920 O O . ARG A 1 379 ? 18.154 70.583 38.598 1.00 19.54 379 ARG A O 1
ATOM 2928 N N . GLY A 1 380 ? 18.392 68.947 37.082 1.00 18.03 380 GLY A N 1
ATOM 2929 C CA . GLY A 1 380 ? 17.434 68.092 37.760 1.00 17.47 380 GLY A CA 1
ATOM 2930 C C . GLY A 1 380 ? 15.998 68.235 37.281 1.00 17.85 380 GLY A C 1
ATOM 2931 O O . GLY A 1 380 ? 15.066 67.868 37.995 1.00 19.38 380 GLY A O 1
ATOM 2932 N N . LEU A 1 381 ? 15.817 68.776 36.080 1.00 17.19 381 LEU A N 1
ATOM 2933 C CA . LEU A 1 381 ? 14.486 68.944 35.503 1.00 17.00 381 LEU A CA 1
ATOM 2934 C C . LEU A 1 381 ? 14.369 68.056 34.267 1.00 17.04 381 LEU A C 1
ATOM 2935 O O . LEU A 1 381 ? 15.179 68.153 33.347 1.00 15.93 381 LEU A O 1
ATOM 2940 N N . LEU A 1 382 ? 13.354 67.197 34.245 1.00 16.43 382 LEU A N 1
ATOM 2941 C CA . LEU A 1 382 ? 13.161 66.289 33.120 1.00 17.61 382 LEU A CA 1
ATOM 2942 C C . LEU A 1 382 ? 12.215 66.847 32.060 1.00 17.50 382 LEU A C 1
ATOM 2943 O O . LEU A 1 382 ? 11.065 67.184 32.353 1.00 17.93 382 LEU A O 1
ATOM 2948 N N . LEU A 1 383 ? 12.720 66.936 30.830 1.00 17.04 383 LEU A N 1
ATOM 2949 C CA . LEU A 1 383 ? 11.961 67.437 29.686 1.00 17.65 383 LEU A CA 1
ATOM 2950 C C . LEU A 1 383 ? 12.171 66.519 28.485 1.00 19.30 383 LEU A C 1
ATOM 2951 O O . LEU A 1 383 ? 13.215 65.878 28.355 1.00 21.35 383 LEU A O 1
ATOM 2956 N N . LEU A 1 384 ? 11.181 66.476 27.601 1.00 18.93 384 LEU A N 1
ATOM 2957 C CA . LEU A 1 384 ? 11.263 65.644 26.409 1.00 19.01 384 LEU A CA 1
ATOM 2958 C C . LEU A 1 384 ? 11.134 66.471 25.142 1.00 17.58 384 LEU A C 1
ATOM 2959 O O . LEU A 1 384 ? 10.407 67.464 25.104 1.00 18.03 384 LEU A O 1
ATOM 2964 N N . PRO A 1 385 ? 11.852 66.077 24.083 1.00 17.38 385 PRO A N 1
ATOM 2965 C CA . PRO A 1 385 ? 11.782 66.809 22.818 1.00 17.73 385 PRO A CA 1
ATOM 2966 C C . PRO A 1 385 ? 10.506 66.386 22.093 1.00 18.45 385 PRO A C 1
ATOM 2967 O O . PRO A 1 385 ? 9.874 65.401 22.471 1.00 18.22 385 PRO A O 1
ATOM 2971 N N . ALA A 1 386 ? 10.135 67.133 21.060 1.00 18.07 386 ALA A N 1
ATOM 2972 C CA . ALA A 1 386 ? 8.952 66.825 20.265 1.00 19.74 386 ALA A CA 1
ATOM 2973 C C . ALA A 1 386 ? 9.119 67.498 18.910 1.00 20.82 386 ALA A C 1
ATOM 2974 O O . ALA A 1 386 ? 9.827 68.500 18.793 1.00 22.81 386 ALA A O 1
ATOM 2976 N N . GLY A 1 387 ? 8.475 66.948 17.886 1.00 21.23 387 GLY A N 1
ATOM 2977 C CA . GLY A 1 387 ? 8.585 67.522 16.558 1.00 22.07 387 GLY A CA 1
ATOM 2978 C C . GLY A 1 387 ? 10.034 67.547 16.112 1.00 22.50 387 GLY A C 1
ATOM 2979 O O . GLY A 1 387 ? 10.813 66.675 16.490 1.00 23.29 387 GLY A O 1
ATOM 2980 N N . ARG A 1 388 ? 10.400 68.545 15.312 1.00 22.47 388 ARG A N 1
ATOM 2981 C CA . ARG A 1 388 ? 11.771 68.668 14.830 1.00 23.46 388 ARG A CA 1
ATOM 2982 C C . ARG A 1 388 ? 12.643 69.447 15.808 1.00 22.32 388 ARG A C 1
ATOM 2983 O O . ARG A 1 388 ? 13.802 69.099 16.036 1.00 23.39 388 ARG A O 1
ATOM 2991 N N . SER A 1 389 ? 12.085 70.508 16.380 1.00 21.32 389 SER A N 1
ATOM 2992 C CA . SER A 1 389 ? 12.845 71.343 17.299 1.00 21.53 389 SER A CA 1
ATOM 2993 C C . SER A 1 389 ? 11.991 71.969 18.392 1.00 19.60 389 SER A C 1
ATOM 2994 O O . SER A 1 389 ? 12.111 73.160 18.680 1.00 18.51 389 SER A O 1
ATOM 2997 N N . ALA A 1 390 ? 11.125 71.168 18.998 1.00 17.26 390 ALA A N 1
ATOM 2998 C CA . ALA A 1 390 ? 10.277 71.670 20.067 1.00 17.50 390 ALA A CA 1
ATOM 2999 C C . ALA A 1 390 ? 10.518 70.877 21.340 1.00 15.49 390 ALA A C 1
ATOM 3000 O O . ALA A 1 390 ? 11.212 69.860 21.332 1.00 16.97 390 ALA A O 1
ATOM 3002 N N . ILE A 1 391 ? 9.953 71.370 22.434 1.00 15.76 391 ILE A N 1
ATOM 3003 C CA . ILE A 1 391 ? 10.052 70.714 23.729 1.00 15.68 391 ILE A CA 1
ATOM 3004 C C . ILE A 1 391 ? 8.634 70.613 24.262 1.00 14.44 391 ILE A C 1
ATOM 3005 O O . ILE A 1 391 ? 7.868 71.567 24.174 1.00 15.54 391 ILE A O 1
ATOM 3010 N N . ARG A 1 392 ? 8.265 69.459 24.798 1.00 15.84 392 ARG A N 1
ATOM 3011 C CA . ARG A 1 392 ? 6.936 69.348 25.369 1.00 15.83 392 ARG A CA 1
ATOM 3012 C C . ARG A 1 392 ? 7.090 69.584 26.869 1.00 15.06 392 ARG A C 1
ATOM 3013 O O . ARG A 1 392 ? 8.031 69.085 27.492 1.00 15.49 392 ARG A O 1
ATOM 3021 N N . VAL A 1 393 ? 6.190 70.381 27.431 1.00 16.03 393 VAL A N 1
ATOM 3022 C CA . VAL A 1 393 ? 6.204 70.686 28.857 1.00 15.23 393 VAL A CA 1
ATOM 3023 C C . VAL A 1 393 ? 4.885 70.136 29.375 1.00 15.61 393 VAL A C 1
ATOM 3024 O O . VAL A 1 393 ? 3.832 70.747 29.213 1.00 16.38 393 VAL A O 1
ATOM 3028 N N . ILE A 1 394 ? 4.957 68.962 29.987 1.00 15.79 394 ILE A N 1
ATOM 3029 C CA . ILE A 1 394 ? 3.769 68.283 30.471 1.00 15.60 394 ILE A CA 1
ATOM 3030 C C . ILE A 1 394 ? 3.937 67.717 31.871 1.00 15.89 394 ILE A C 1
ATOM 3031 O O . ILE A 1 394 ? 4.175 66.522 32.057 1.00 12.92 394 ILE A O 1
ATOM 3036 N N . PRO A 1 395 ? 3.807 68.581 32.885 1.00 15.24 395 PRO A N 1
ATOM 3037 C CA . PRO A 1 395 ? 3.945 68.152 34.277 1.00 16.24 395 PRO A CA 1
ATOM 3038 C C . PRO A 1 395 ? 2.746 67.318 34.716 1.00 15.80 395 PRO A C 1
ATOM 3039 O O . PRO A 1 395 ? 1.662 67.438 34.146 1.00 15.54 395 PRO A O 1
ATOM 3043 N N . PRO A 1 396 ? 2.927 66.452 35.727 1.00 16.54 396 PRO A N 1
ATOM 3044 C CA . PRO A 1 396 ? 1.801 65.637 36.193 1.00 17.21 396 PRO A CA 1
ATOM 3045 C C . PRO A 1 396 ? 0.644 66.548 36.593 1.00 16.82 396 PRO A C 1
ATOM 3046 O O . PRO A 1 396 ? 0.857 67.660 37.077 1.00 17.34 396 PRO A O 1
ATOM 3050 N N . LEU A 1 397 ? -0.577 66.072 36.384 1.00 15.51 397 LEU A N 1
ATOM 3051 C CA . LEU A 1 397 ? -1.776 66.836 36.695 1.00 16.36 397 LEU A CA 1
ATOM 3052 C C . LEU A 1 397 ? -1.925 67.132 38.185 1.00 16.86 397 LEU A C 1
ATOM 3053 O O . LEU A 1 397 ? -2.678 68.020 38.567 1.00 18.27 397 LEU A O 1
ATOM 3058 N N . VAL A 1 398 ? -1.205 66.388 39.019 1.00 15.71 398 VAL A N 1
ATOM 3059 C CA . VAL A 1 398 ? -1.275 66.575 40.464 1.00 16.94 398 VAL A CA 1
ATOM 3060 C C . VAL A 1 398 ? -0.258 67.591 40.987 1.00 17.64 398 VAL A C 1
ATOM 3061 O O . VAL A 1 398 ? -0.186 67.845 42.189 1.00 18.55 398 VAL A O 1
ATOM 3065 N N . ILE A 1 399 ? 0.521 68.178 40.086 1.00 17.83 399 ILE A N 1
ATOM 3066 C CA . ILE A 1 399 ? 1.543 69.139 40.487 1.00 17.43 399 ILE A CA 1
ATOM 3067 C C . ILE A 1 399 ? 0.963 70.359 41.207 1.00 19.47 399 ILE A C 1
ATOM 3068 O O . ILE A 1 399 ? -0.111 70.853 40.856 1.00 18.85 399 ILE A O 1
ATOM 3073 N N . SER A 1 400 ? 1.674 70.830 42.228 1.00 19.09 400 SER A N 1
ATOM 3074 C CA . SER A 1 400 ? 1.234 71.991 42.992 1.00 20.69 400 SER A CA 1
ATOM 3075 C C . SER A 1 400 ? 1.804 73.253 42.363 1.00 21.25 400 SER A C 1
ATOM 3076 O O . SER A 1 400 ? 2.734 73.195 41.559 1.00 20.37 400 SER A O 1
ATOM 3079 N N . GLU A 1 401 ? 1.244 74.397 42.734 1.00 22.77 401 GLU A N 1
ATOM 3080 C CA . GLU A 1 401 ? 1.716 75.669 42.210 1.00 24.70 401 GLU A CA 1
ATOM 3081 C C . GLU A 1 401 ? 3.188 75.829 42.576 1.00 24.30 401 GLU A C 1
ATOM 3082 O O . GLU A 1 401 ? 4.000 76.279 41.768 1.00 23.40 401 GLU A O 1
ATOM 3088 N N . GLU A 1 402 ? 3.525 75.438 43.800 1.00 25.19 402 GLU A N 1
ATOM 3089 C CA . GLU A 1 402 ? 4.891 75.543 44.297 1.00 25.52 402 GLU A CA 1
ATOM 3090 C C . GLU A 1 402 ? 5.864 74.681 43.491 1.00 23.64 402 GLU A C 1
ATOM 3091 O O . GLU A 1 402 ? 6.953 75.132 43.124 1.00 20.96 402 GLU A O 1
ATOM 3097 N N . GLU A 1 403 ? 5.474 73.443 43.210 1.00 20.75 403 GLU A N 1
ATOM 3098 C CA . GLU A 1 403 ? 6.325 72.541 42.440 1.00 20.04 403 GLU A CA 1
ATOM 3099 C C . GLU A 1 403 ? 6.443 73.017 40.996 1.00 19.63 403 GLU A C 1
ATOM 3100 O O . GLU A 1 403 ? 7.491 72.877 40.370 1.00 19.68 403 GLU A O 1
ATOM 3106 N N . ALA A 1 404 ? 5.360 73.582 40.474 1.00 19.75 404 ALA A N 1
ATOM 3107 C CA . ALA A 1 404 ? 5.341 74.085 39.108 1.00 20.34 404 ALA A CA 1
ATOM 3108 C C . ALA A 1 404 ? 6.336 75.229 38.955 1.00 21.85 404 ALA A C 1
ATOM 3109 O O . ALA A 1 404 ? 7.095 75.280 37.989 1.00 19.50 404 ALA A O 1
ATOM 3111 N N . LYS A 1 405 ? 6.335 76.145 39.917 1.00 22.73 405 LYS A N 1
ATOM 3112 C CA . LYS A 1 405 ? 7.248 77.274 39.854 1.00 24.93 405 LYS A CA 1
ATOM 3113 C C . LYS A 1 405 ? 8.703 76.852 40.012 1.00 23.28 405 LYS A C 1
ATOM 3114 O O . LYS A 1 405 ? 9.590 77.462 39.412 1.00 23.86 405 LYS A O 1
ATOM 3120 N N . GLN A 1 406 ? 8.961 75.810 40.801 1.00 22.98 406 GLN A N 1
ATOM 3121 C CA . GLN A 1 406 ? 10.332 75.329 40.954 1.00 23.65 406 GLN A CA 1
ATOM 3122 C C . GLN A 1 406 ? 10.846 74.907 39.581 1.00 22.68 406 GLN A C 1
ATOM 3123 O O . GLN A 1 406 ? 11.972 75.227 39.196 1.00 20.33 406 GLN A O 1
ATOM 3129 N N . GLY A 1 407 ? 10.006 74.175 38.853 1.00 21.11 407 GLY A N 1
ATOM 3130 C CA . GLY A 1 407 ? 10.380 73.703 37.532 1.00 19.32 407 GLY A CA 1
ATOM 3131 C C . GLY A 1 407 ? 10.501 74.820 36.519 1.00 18.36 407 GLY A C 1
ATOM 3132 O O . GLY A 1 407 ? 11.445 74.851 35.732 1.00 18.60 407 GLY A O 1
ATOM 3133 N N . LEU A 1 408 ? 9.539 75.736 36.533 1.00 18.21 408 LEU A N 1
ATOM 3134 C CA . LEU A 1 408 ? 9.547 76.862 35.611 1.00 18.83 408 LEU A CA 1
ATOM 3135 C C . LEU A 1 408 ? 10.748 77.776 35.853 1.00 19.68 408 LEU A C 1
ATOM 3136 O O . LEU A 1 408 ? 11.310 78.326 34.909 1.00 18.12 408 LEU A O 1
ATOM 3141 N N . ASP A 1 409 ? 11.139 77.943 37.114 1.00 21.10 409 ASP A N 1
ATOM 3142 C CA . ASP A 1 409 ? 12.288 78.792 37.424 1.00 21.21 409 ASP A CA 1
ATOM 3143 C C . ASP A 1 409 ? 13.545 78.200 36.805 1.00 21.19 409 ASP A C 1
ATOM 3144 O O . ASP A 1 409 ? 14.375 78.924 36.255 1.00 21.00 409 ASP A O 1
ATOM 3149 N N . ILE A 1 410 ? 13.683 76.880 36.901 1.00 19.33 410 ILE A N 1
ATOM 3150 C CA . ILE A 1 410 ? 14.833 76.193 36.330 1.00 18.67 410 ILE A CA 1
ATOM 3151 C C . ILE A 1 410 ? 14.822 76.351 34.813 1.00 18.35 410 ILE A C 1
ATOM 3152 O O . ILE A 1 410 ? 15.836 76.690 34.211 1.00 18.35 410 ILE A O 1
ATOM 3157 N N . LEU A 1 411 ? 13.666 76.112 34.200 1.00 18.38 411 LEU A N 1
ATOM 3158 C CA . LEU A 1 411 ? 13.549 76.224 32.750 1.00 18.66 411 LEU A CA 1
ATOM 3159 C C . LEU A 1 411 ? 13.889 77.631 32.269 1.00 16.96 411 LEU A C 1
ATOM 3160 O O . LEU A 1 411 ? 14.617 77.798 31.293 1.00 18.77 411 LEU A O 1
ATOM 3165 N N . LYS A 1 412 ? 13.360 78.640 32.953 1.00 19.41 412 LYS A N 1
ATOM 3166 C CA . LYS A 1 412 ? 13.634 80.026 32.579 1.00 20.51 412 LYS A CA 1
ATOM 3167 C C . LYS A 1 412 ? 15.123 80.339 32.650 1.00 19.09 412 LYS A C 1
ATOM 3168 O O . LYS A 1 412 ? 15.672 80.970 31.748 1.00 18.28 412 LYS A O 1
ATOM 3174 N N . LYS A 1 413 ? 15.773 79.903 33.727 1.00 19.55 413 LYS A N 1
ATOM 3175 C CA . LYS A 1 413 ? 17.202 80.153 33.901 1.00 19.95 413 LYS A CA 1
ATOM 3176 C C . LYS A 1 413 ? 18.024 79.469 32.824 1.00 18.32 413 LYS A C 1
ATOM 3177 O O . LYS A 1 413 ? 18.999 80.032 32.326 1.00 17.62 413 LYS A O 1
ATOM 3183 N N . VAL A 1 414 ? 17.640 78.246 32.468 1.00 17.85 414 VAL A N 1
ATOM 3184 C CA . VAL A 1 414 ? 18.358 77.503 31.443 1.00 18.78 414 VAL A CA 1
ATOM 3185 C C . VAL A 1 414 ? 18.212 78.187 30.087 1.00 19.39 414 VAL A C 1
ATOM 3186 O O . VAL A 1 414 ? 19.189 78.362 29.353 1.00 19.98 414 VAL A O 1
ATOM 3190 N N . ILE A 1 415 ? 16.988 78.579 29.758 1.00 20.83 415 ILE A N 1
ATOM 3191 C CA . ILE A 1 415 ? 16.735 79.241 28.488 1.00 22.34 415 ILE A CA 1
ATOM 3192 C C . ILE A 1 415 ? 17.517 80.549 28.374 1.00 23.51 415 ILE A C 1
ATOM 3193 O O . ILE A 1 415 ? 17.993 80.902 27.293 1.00 23.70 415 ILE A O 1
ATOM 3198 N N . LYS A 1 416 ? 17.661 81.258 29.489 1.00 24.82 416 LYS A N 1
ATOM 3199 C CA . LYS A 1 416 ? 18.388 82.525 29.493 1.00 27.58 416 LYS A CA 1
ATOM 3200 C C . LYS A 1 416 ? 19.886 82.395 29.218 1.00 27.20 416 LYS A C 1
ATOM 3201 O O . LYS A 1 416 ? 20.497 83.319 28.683 1.00 27.48 416 LYS A O 1
ATOM 3207 N N . VAL A 1 417 ? 20.483 81.263 29.578 1.00 26.84 417 VAL A N 1
ATOM 3208 C CA . VAL A 1 417 ? 21.915 81.079 29.353 1.00 28.00 417 VAL A CA 1
ATOM 3209 C C . VAL A 1 417 ? 22.249 80.313 28.076 1.00 28.66 417 VAL A C 1
ATOM 3210 O O . VAL A 1 417 ? 23.367 80.401 27.573 1.00 29.21 417 VAL A O 1
ATOM 3214 N N . VAL A 1 418 ? 21.286 79.559 27.556 1.00 28.12 418 VAL A N 1
ATOM 3215 C CA . VAL A 1 418 ? 21.509 78.787 26.339 1.00 30.02 418 VAL A CA 1
ATOM 3216 C C . VAL A 1 418 ? 21.256 79.626 25.090 1.00 31.38 418 VAL A C 1
ATOM 3217 O O . VAL A 1 418 ? 20.288 80.416 25.087 1.00 32.62 418 VAL A O 1
#

B-factor: mean 23.75, std 9.78, range [1.02, 61.36]

CATH classification: 3.90.1150.10 (+1 more: 3.40.640.10)

Nearest PDB structures (foldseek):
  2eo5-assembly1_A  TM=1.002E+00  e=2.763E-90  Sulfurisphaera tokodaii str. 7
  5kr5-assembly1_B  TM=8.934E-01  e=1.373E-32  Pseudomonas
  5kr6-assembly1_A  TM=8.927E-01  e=1.218E-32  Pseudomonas
  5kqw-assembly1_A  TM=8.800E-01  e=1.218E-32  Pseudomonas
  5kr4-assembly1_B  TM=8.788E-01  e=1.486E-31  Pseudomonas

InterPro domains:
  IPR005814 Aminotransferase class-III [PF00202] (23-415)
  IPR005814 Aminotransferase class-III [PIRSF000521] (28-416)
  IPR005814 Aminotransferase class-III [cd00610] (6-415)
  IPR015421 Pyridoxal phosphate-dependent transferase, major domain [G3DSA:3.40.640.10] (62-331)
  IPR015422 Pyridoxal phosphate-dependent transferase, small domain [G3DSA:3.90.1150.10] (25-414)
  IPR015424 Pyridoxal phosphate-dependent transferase [SSF53383] (21-416)
  IPR049704 Aminotransferases class-III pyridoxal-phosphate attachment site [PS00600] (249-286)
  IPR050103 Class-III Pyridoxal-phosphate-dependent Aminotransferase [PTHR11986] (4-416)

Sequence (412 aa):
MLSRKIIEESDIYLATSTRDPELFPLVIDHGEGVWIYDVDGNKYLDFTSGIGVNNLGWPSHPEVIKIGIEQMQKLAHAAANDFYNIPQLELAKKLVTYSPGNFQKKVFFSNSGTEAIEASIKVVKNTGRKYIIAFLGGFHGRTFGSISLTASKAVQRSIVGPFMPGVIHVPYPNPYRNPWHINGYENPSELVNRVIEFIEDYIFVNLVPPEEVAGIFFEPIQGEGGYVIPPKNFFAELQKLAKKYGILLVDDEVQMGLGRTGKLFAIENFNTVPDVITLAKALGGGIMPIGATIFRKDLDFKTFGGNALACAIGSKVIDIVKDLLPHVNEIGKIFAEELQGLADDVRGIGLAWGLEYNEKKVRDRIIGESFKRGLLLLPAGRSAIRVIPPLVISEEEAKQGLDILKKVIKVV

Organism: Sulfurisphaera tokodaii (strain DSM 16993 / JCM 10545 / NBRC 100140 / 7) (NCBI:txid273063)

Foldseek 3Di:
DVVVVCVVVCVVPDDDDADVVGADDAAFDWWDFQWTAHPVGDIFGEQCCVLQLNLQTILFPPVLVVLLVVQCVPFAAQQDAQDDDDLQVLLQCCVQPQAPDPAGKGKDKGFAQLVLVVVVVVLLCLVVFQAEEEEALAARDLDQVRVCRDHNDVVSVPDPDDGRPRYHYFHDLQQCDTPVNHNCVVPVVVSLVVRLCCCVVPCCPPPHPLLRYSAYEYECAGDLQFRGHHDLQNVVSVVVSCVVNVHFYEYECQRPALQQQLGNGSCVSNVDHGAKYKYWSCLQRSPGTMMMIMGRPVSDDPRDGNRNSSSSSSSVSNVVSVVLSVVQQVLVVVCVVLCPPLAPDWDGGRQWIKHFHPDQVLQVQLQRVLVVVNYHWDAHRRRMIIRGGRSSDDNVSSVVSSVSSSVSSVVD

Radius of gyration: 20.99 Å; Cα contacts (8 Å, |Δi|>4): 893; chains: 1; bounding box: 54×52×55 Å